Protein AF-A0ABD3N3I8-F1 (afdb_monomer)

Sequence (603 aa):
MISRSTIIDEDVGILKDGMLTIHVLIQVKDKSDEFYRPDEYISNKMLQLLESGTDFDIIFKVGKKTFRAHSLIINNNAPILGSFFGGKSSVVIKDIKQEVFKILLEYVYSGFDPTTEEVEKYGKELINAANKFELTDMKSAVEKELVRECILDKTNVSDYILFADAQSCAILKEYAISFLLLFAREILKSEHSKRLRESSELLAEIIMLTNDDDSYRFAQGIGFVTYIQGKMKIIVTALFAILVRLSTAQRALETTSHSNLFGNECCRQSDVCSNALYPYEIPSLDLTDGTTTSSIIDGKIYVLADEYTRFLELPMYSGEKGGGNDRIGTAYIAYDCSTNKVCAAAHLDASFIETNPTIQVDQVDDASWIRFGEHHGALTMIASKSDEFAYVGKSDNSSLIIGYEGCWSVHALAGIQSIVNNYVEIRFLNSNEVVSTAIPESSWQNVCLMTSCEQLTSPSNIRSIRIESTTGEFIQMFQLAVYTSSGVEVASDKVARQSSTYNNDDAKFGTSNALQNNNRFSHTHADDRRAIFEVDLKEDYEIRYVVIKNRYCGNSSDYAGCLCRLSRAVISLIDETGSVVTSIQLGDTCNQLNIENDFARAI

Nearest PDB structures (foldseek):
  3hqi-assembly1_B  TM=7.261E-01  e=5.036E-11  Homo sapiens
  3hu6-assembly1_A  TM=7.043E-01  e=3.754E-11  Homo sapiens
  3hu6-assembly1_B  TM=7.285E-01  e=2.062E-10  Homo sapiens
  6n34-assembly1_B  TM=7.841E-01  e=4.218E-06  Homo sapiens
  2nn2-assembly1_A  TM=7.589E-01  e=1.448E-05  Homo sapiens

Radius of gyration: 33.16 Å; Cα contacts (8 Å, |Δi|>4): 1081; chains: 1; bounding box: 82×59×98 Å

Structure (mmCIF, N/CA/C/O backbone):
data_AF-A0ABD3N3I8-F1
#
_entry.id   AF-A0ABD3N3I8-F1
#
loop_
_atom_site.group_PDB
_atom_site.id
_atom_site.type_symbol
_atom_site.label_atom_id
_atom_site.label_alt_id
_atom_site.label_comp_id
_atom_site.label_asym_id
_atom_site.label_entity_id
_atom_site.label_seq_id
_atom_site.pdbx_PDB_ins_code
_atom_site.Cartn_x
_atom_site.Cartn_y
_atom_site.Cartn_z
_atom_site.occupancy
_atom_site.B_iso_or_equiv
_atom_site.auth_seq_id
_atom_site.auth_comp_id
_atom_site.auth_asym_id
_atom_site.auth_atom_id
_atom_site.pdbx_PDB_model_num
ATOM 1 N N . MET A 1 1 ? 14.555 0.295 40.358 1.00 47.12 1 MET A N 1
ATOM 2 C CA . MET A 1 1 ? 15.951 0.057 39.928 1.00 47.12 1 MET A CA 1
ATOM 3 C C . MET A 1 1 ? 16.424 -1.242 40.551 1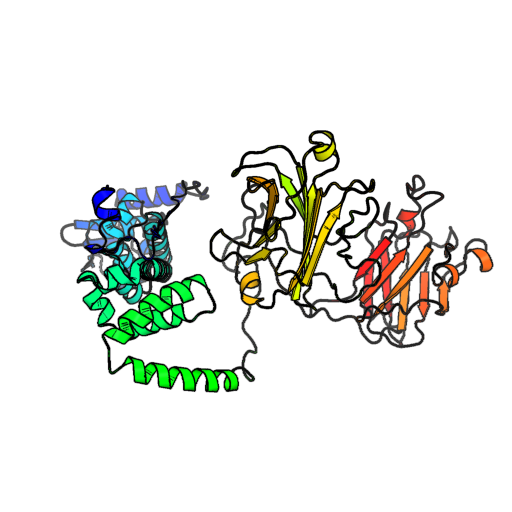.00 47.12 1 MET A C 1
ATOM 5 O O . MET A 1 1 ? 16.351 -1.361 41.766 1.00 47.12 1 MET A O 1
ATOM 9 N N . ILE A 1 2 ? 16.843 -2.211 39.739 1.00 61.97 2 ILE A N 1
ATOM 10 C CA . ILE A 1 2 ? 17.509 -3.429 40.224 1.00 61.97 2 ILE A CA 1
ATOM 11 C C . ILE A 1 2 ? 18.962 -3.053 40.540 1.00 61.97 2 ILE A C 1
ATOM 13 O O . ILE A 1 2 ? 19.598 -2.365 39.741 1.00 61.97 2 ILE A O 1
ATOM 17 N N . SER A 1 3 ? 19.483 -3.437 41.708 1.00 73.62 3 SER A N 1
ATOM 18 C CA . SER A 1 3 ? 20.866 -3.125 42.075 1.00 73.62 3 SER A CA 1
ATOM 19 C C . SER A 1 3 ? 21.842 -4.037 41.338 1.00 73.62 3 SER A C 1
ATOM 21 O O . SER A 1 3 ? 21.560 -5.203 41.071 1.00 73.62 3 SER A O 1
ATOM 23 N N . ARG A 1 4 ? 23.043 -3.522 41.057 1.00 74.69 4 ARG A N 1
ATOM 24 C CA . ARG A 1 4 ? 24.129 -4.299 40.441 1.00 74.69 4 ARG A CA 1
ATOM 25 C C . ARG A 1 4 ? 24.425 -5.597 41.202 1.00 74.69 4 ARG A C 1
ATOM 27 O O . ARG A 1 4 ? 24.700 -6.607 40.570 1.00 74.69 4 ARG A O 1
ATOM 34 N N . SER A 1 5 ? 24.328 -5.577 42.533 1.00 78.19 5 SER A N 1
ATOM 35 C CA . SER A 1 5 ? 24.486 -6.775 43.364 1.00 78.19 5 SER A CA 1
ATOM 36 C C . SER A 1 5 ? 23.480 -7.871 43.011 1.00 78.19 5 SER A C 1
ATOM 38 O O . SER A 1 5 ? 23.868 -9.023 42.932 1.00 78.19 5 SER A O 1
ATOM 40 N N . THR A 1 6 ? 22.226 -7.514 42.723 1.00 74.50 6 THR A N 1
ATOM 41 C CA . THR A 1 6 ? 21.173 -8.458 42.320 1.00 74.50 6 THR A CA 1
ATOM 42 C C . THR A 1 6 ? 21.374 -8.990 40.903 1.00 74.50 6 THR A C 1
ATOM 44 O O . THR A 1 6 ? 20.976 -10.110 40.618 1.00 74.50 6 THR A O 1
ATOM 47 N N . ILE A 1 7 ? 21.987 -8.206 40.009 1.00 71.00 7 ILE A N 1
ATOM 48 C CA . ILE A 1 7 ? 22.271 -8.630 38.626 1.00 71.00 7 ILE A CA 1
ATOM 49 C C . ILE A 1 7 ? 23.406 -9.662 38.586 1.00 71.00 7 ILE A C 1
ATOM 51 O O . ILE A 1 7 ? 23.361 -10.577 37.771 1.00 71.00 7 ILE A O 1
ATOM 55 N N . ILE A 1 8 ? 24.420 -9.495 39.441 1.00 76.94 8 ILE A N 1
ATOM 56 C CA . ILE A 1 8 ? 25.629 -10.340 39.469 1.00 76.94 8 ILE A CA 1
ATOM 57 C C . ILE A 1 8 ? 25.427 -11.609 40.309 1.00 76.94 8 ILE A C 1
ATOM 59 O O . ILE A 1 8 ? 26.192 -12.555 40.173 1.00 76.94 8 ILE A O 1
ATOM 63 N N . ASP A 1 9 ? 24.413 -11.632 41.170 1.00 76.19 9 ASP A N 1
ATOM 64 C CA . ASP A 1 9 ? 24.087 -12.790 41.993 1.00 76.19 9 ASP A CA 1
ATOM 65 C C . ASP A 1 9 ? 23.673 -13.990 41.118 1.00 76.19 9 ASP A C 1
ATOM 67 O O . ASP A 1 9 ? 22.614 -13.991 40.478 1.00 76.19 9 ASP A O 1
ATOM 71 N N . GLU A 1 10 ? 24.541 -15.006 41.075 1.00 70.00 10 GLU A N 1
ATOM 72 C CA . GLU A 1 10 ? 24.359 -16.225 40.281 1.00 70.00 10 GLU A CA 1
ATOM 73 C C . GLU A 1 10 ? 23.102 -17.001 40.699 1.00 70.00 10 GLU A C 1
ATOM 75 O O . GLU A 1 10 ? 22.456 -17.615 39.845 1.00 70.00 10 GLU A O 1
ATOM 80 N N . ASP A 1 11 ? 22.684 -16.897 41.967 1.00 67.94 11 ASP A N 1
ATOM 81 C CA . ASP A 1 11 ? 21.489 -17.574 42.480 1.00 67.94 11 ASP A CA 1
ATOM 82 C C . ASP A 1 11 ? 20.191 -16.974 41.906 1.00 67.94 11 ASP A C 1
ATOM 84 O O . ASP A 1 11 ? 19.154 -17.643 41.848 1.00 67.94 11 ASP A O 1
ATOM 88 N N . VAL A 1 12 ? 20.229 -15.719 41.439 1.00 69.94 12 VAL A N 1
ATOM 89 C CA . VAL A 1 12 ? 19.070 -15.029 40.843 1.00 69.94 12 VAL A CA 1
ATOM 90 C C . VAL A 1 12 ? 18.937 -15.351 39.347 1.00 69.94 12 VAL A C 1
ATOM 92 O O . VAL A 1 12 ? 17.844 -15.247 38.783 1.00 69.94 12 VAL A O 1
ATOM 95 N N . GLY A 1 13 ? 20.023 -15.778 38.693 1.00 63.22 13 GLY A N 1
ATOM 96 C CA . GLY A 1 13 ? 20.016 -16.232 37.297 1.00 63.22 13 GLY A CA 1
ATOM 97 C C . GLY A 1 13 ? 19.655 -15.149 36.272 1.00 63.22 13 GLY A C 1
ATOM 98 O O . GLY A 1 13 ? 19.097 -15.465 35.217 1.00 63.22 13 GLY A O 1
ATOM 99 N N . ILE A 1 14 ? 19.923 -13.875 36.594 1.00 69.62 14 ILE A N 1
ATOM 100 C CA . ILE A 1 14 ? 19.683 -12.726 35.700 1.00 69.62 14 ILE A CA 1
ATOM 101 C C . ILE A 1 14 ? 20.710 -12.698 34.562 1.00 69.62 14 ILE A C 1
ATOM 103 O O . ILE A 1 14 ? 20.346 -12.451 33.413 1.00 69.62 14 ILE A O 1
ATOM 107 N N . LEU A 1 15 ? 21.979 -12.970 34.870 1.00 71.50 15 LEU A N 1
ATOM 108 C CA . LEU A 1 15 ? 23.024 -13.188 33.874 1.00 71.50 15 LEU A CA 1
ATOM 109 C C . LEU A 1 15 ? 22.992 -14.651 33.428 1.00 71.50 15 LEU A C 1
ATOM 111 O O . LEU A 1 15 ? 23.154 -15.556 34.245 1.00 71.50 15 LEU A O 1
ATOM 115 N N . LYS A 1 16 ? 22.814 -14.888 32.128 1.00 64.19 16 LYS A N 1
ATOM 116 C CA . LYS A 1 16 ? 23.018 -16.208 31.521 1.00 64.19 16 LYS A CA 1
ATOM 117 C C . LYS A 1 16 ? 24.294 -16.169 30.701 1.00 64.19 16 LYS A C 1
ATOM 119 O O . LYS A 1 16 ? 24.396 -15.350 29.797 1.00 64.19 16 LYS A O 1
ATOM 124 N N . ASP A 1 17 ? 25.268 -17.005 31.051 1.00 71.62 17 ASP A N 1
ATOM 125 C CA . ASP A 1 17 ? 26.575 -17.073 30.377 1.00 71.62 17 ASP A CA 1
ATOM 126 C C . ASP A 1 17 ? 27.287 -15.705 30.283 1.00 71.62 17 ASP A C 1
ATOM 128 O O . ASP A 1 17 ? 27.931 -15.372 29.293 1.00 71.62 17 ASP A O 1
ATOM 132 N N . GLY A 1 18 ? 27.133 -14.869 31.317 1.00 66.12 18 GLY A N 1
ATOM 133 C CA . GLY A 1 18 ? 27.686 -13.509 31.355 1.00 66.12 18 GLY A CA 1
ATOM 134 C C . GLY A 1 18 ? 26.918 -12.470 30.525 1.00 66.12 18 GLY A C 1
ATOM 135 O O . GLY A 1 18 ? 27.296 -11.299 30.531 1.00 66.12 18 GLY A O 1
ATOM 136 N N . MET A 1 19 ? 25.827 -12.855 29.858 1.00 44.38 19 MET A N 1
ATOM 137 C CA . MET A 1 19 ? 24.968 -11.966 29.076 1.00 44.38 19 MET A CA 1
ATOM 138 C C . MET A 1 19 ? 23.738 -11.524 29.884 1.00 44.38 19 MET A C 1
ATOM 140 O O . MET A 1 19 ? 23.023 -12.338 30.471 1.00 44.38 19 MET A O 1
ATOM 144 N N . LEU A 1 20 ? 23.476 -10.213 29.879 1.00 66.25 20 LEU A N 1
ATOM 145 C CA . LEU A 1 20 ? 22.242 -9.606 30.377 1.00 66.25 20 LEU A CA 1
ATOM 146 C C . LEU A 1 20 ? 21.332 -9.292 29.186 1.00 66.25 20 LEU A C 1
ATOM 148 O O . LEU A 1 20 ? 21.635 -8.398 28.399 1.00 66.25 20 LEU A O 1
ATOM 152 N N . THR A 1 21 ? 20.206 -9.990 29.064 1.00 50.25 21 THR A N 1
ATOM 153 C CA . THR A 1 21 ? 19.207 -9.702 28.025 1.00 50.25 21 THR A CA 1
ATOM 154 C C . THR A 1 21 ? 18.144 -8.757 28.579 1.00 50.25 21 THR A C 1
ATOM 156 O O . THR A 1 21 ? 17.387 -9.122 29.479 1.00 50.25 21 THR A O 1
ATOM 159 N N . ILE A 1 22 ? 18.082 -7.535 28.047 1.00 53.66 22 ILE A N 1
ATOM 160 C CA . ILE A 1 22 ? 17.068 -6.537 28.407 1.00 53.66 22 ILE A CA 1
ATOM 161 C C . ILE A 1 22 ? 16.062 -6.446 27.261 1.00 53.66 22 ILE A C 1
ATOM 163 O O . ILE A 1 22 ? 16.394 -5.981 26.175 1.00 53.66 22 ILE A O 1
ATOM 167 N N . HIS A 1 23 ? 14.824 -6.865 27.512 1.00 45.94 23 HIS A N 1
ATOM 168 C CA . HIS A 1 23 ? 13.718 -6.656 26.581 1.00 45.94 23 HIS A CA 1
ATOM 169 C C . HIS A 1 23 ? 13.082 -5.296 26.873 1.00 45.94 23 HIS A C 1
ATOM 171 O O . HIS A 1 23 ? 12.413 -5.126 27.894 1.00 45.94 23 HIS A O 1
ATOM 177 N N . VAL A 1 24 ? 13.322 -4.320 25.997 1.00 39.53 24 VAL A N 1
ATOM 178 C CA . VAL A 1 24 ? 12.699 -2.995 26.071 1.00 39.53 24 VAL A CA 1
ATOM 179 C C . VAL A 1 24 ? 11.576 -2.939 25.044 1.00 39.53 24 VAL A C 1
ATOM 181 O O . VAL A 1 24 ? 11.820 -3.086 23.850 1.00 39.53 24 VAL A O 1
ATOM 184 N N . LEU A 1 25 ? 10.349 -2.726 25.514 1.00 40.16 25 LEU A N 1
ATOM 185 C CA . LEU A 1 25 ? 9.219 -2.395 24.656 1.00 40.16 25 LEU A CA 1
ATOM 186 C C . LEU A 1 25 ? 9.167 -0.870 24.525 1.00 40.16 25 LEU A C 1
ATOM 188 O O . LEU A 1 25 ? 8.912 -0.182 25.512 1.00 40.16 25 LEU A O 1
ATOM 192 N N . ILE A 1 26 ? 9.445 -0.347 23.333 1.00 45.91 26 ILE A N 1
ATOM 193 C CA . ILE A 1 26 ? 9.298 1.080 23.033 1.00 45.91 26 ILE A CA 1
ATOM 194 C C . ILE A 1 26 ? 8.008 1.229 22.235 1.00 45.91 26 ILE A C 1
ATOM 196 O O . ILE A 1 26 ? 7.954 0.840 21.074 1.00 45.91 26 ILE A O 1
ATOM 200 N N . GLN A 1 27 ? 6.968 1.759 22.872 1.00 44.41 27 GLN A N 1
ATOM 201 C CA . GLN A 1 27 ? 5.732 2.147 22.199 1.00 44.41 27 GLN A CA 1
ATOM 202 C C . GLN A 1 27 ? 5.775 3.648 21.945 1.00 44.41 27 GLN A C 1
ATOM 204 O O . GLN A 1 27 ? 5.904 4.445 22.876 1.00 44.41 27 GLN A O 1
ATOM 209 N N . VAL A 1 28 ? 5.737 4.024 20.670 1.00 50.03 28 VAL A N 1
ATOM 210 C CA . VAL A 1 28 ? 5.716 5.424 20.253 1.00 50.03 28 VAL A CA 1
ATOM 211 C C . VAL A 1 28 ? 4.262 5.882 20.273 1.00 50.03 28 VAL A C 1
ATOM 213 O O . VAL A 1 28 ? 3.435 5.367 19.531 1.00 50.03 28 VAL A O 1
ATOM 216 N N . LYS A 1 29 ? 3.943 6.827 21.161 1.00 45.88 29 LYS A N 1
ATOM 217 C CA . LYS A 1 29 ? 2.648 7.508 21.171 1.00 45.88 29 LYS A CA 1
ATOM 218 C C . LYS A 1 29 ? 2.727 8.671 20.188 1.00 45.88 29 LYS A C 1
ATOM 220 O O . LYS A 1 29 ? 3.257 9.728 20.538 1.00 45.88 29 LYS A O 1
ATOM 225 N N . ASP A 1 30 ? 2.244 8.473 18.968 1.00 47.81 30 ASP A N 1
ATOM 226 C CA . ASP A 1 30 ? 2.202 9.552 17.980 1.00 47.81 30 ASP A CA 1
ATOM 227 C C . ASP A 1 30 ? 1.306 10.692 18.478 1.00 47.81 30 ASP A C 1
ATOM 229 O O . ASP A 1 30 ? 0.221 10.473 19.030 1.00 47.81 30 ASP A O 1
ATOM 233 N N . LYS A 1 31 ? 1.745 11.941 18.312 1.00 40.72 31 LYS A N 1
ATOM 234 C CA . LYS A 1 31 ? 0.849 13.086 18.510 1.00 40.72 31 LYS A CA 1
ATOM 235 C C . LYS A 1 31 ? -0.155 13.080 17.362 1.00 40.72 31 LYS A C 1
ATOM 237 O O . LYS A 1 31 ? 0.241 12.894 16.222 1.00 40.72 31 LYS A O 1
ATOM 242 N N . SER A 1 32 ? -1.438 13.209 17.687 1.00 41.53 32 SER A N 1
ATOM 243 C CA . SER A 1 32 ? -2.509 13.228 16.695 1.00 41.53 32 SER A CA 1
ATOM 244 C C . SER A 1 32 ? -2.277 14.360 15.698 1.00 41.53 32 SER A C 1
ATOM 246 O O . SER A 1 32 ? -2.210 15.520 16.112 1.00 41.53 32 SER A O 1
ATOM 248 N N . ASP A 1 33 ? -2.225 14.034 14.412 1.00 40.56 33 ASP A N 1
ATOM 249 C CA . ASP A 1 33 ? -2.604 14.995 13.387 1.00 40.56 33 ASP A CA 1
ATOM 250 C C . ASP A 1 33 ? -4.122 15.174 13.498 1.00 40.56 33 ASP A C 1
ATOM 252 O O . ASP A 1 33 ? -4.891 14.214 13.396 1.00 40.56 33 ASP A O 1
ATOM 256 N N . GLU A 1 34 ? -4.564 16.395 13.801 1.00 37.59 34 GLU A N 1
ATOM 257 C CA . GLU A 1 34 ? -5.975 16.764 13.710 1.00 37.59 34 GLU A CA 1
ATOM 258 C C . GLU A 1 34 ? -6.400 16.605 12.245 1.00 37.59 34 GLU A C 1
ATOM 260 O O . GLU A 1 34 ? -6.138 17.461 11.400 1.00 37.59 34 GLU A O 1
ATOM 265 N N . PHE A 1 35 ? -7.031 15.473 11.926 1.00 41.94 35 PHE A N 1
ATOM 266 C CA . PHE A 1 35 ? -7.686 15.278 10.641 1.00 41.94 35 PHE A CA 1
ATOM 267 C C . PHE A 1 35 ? -8.715 16.392 10.450 1.00 41.94 35 PHE A C 1
ATOM 269 O O . PHE A 1 35 ? -9.676 16.501 11.214 1.00 41.94 35 PHE A O 1
ATOM 276 N N . TYR A 1 36 ? -8.544 17.199 9.404 1.00 40.94 36 TYR A N 1
ATOM 277 C CA . TYR A 1 36 ? -9.575 18.130 8.968 1.00 40.94 36 TYR A CA 1
ATOM 278 C C . TYR A 1 36 ? -10.801 17.323 8.520 1.00 40.94 36 TYR A C 1
ATOM 280 O O . TYR A 1 36 ? -10.824 16.780 7.416 1.00 40.94 36 TYR A O 1
ATOM 288 N N . ARG A 1 37 ? -11.812 17.213 9.390 1.00 50.53 37 ARG A N 1
ATOM 289 C CA . ARG A 1 37 ? -13.140 16.689 9.046 1.00 50.53 37 ARG A CA 1
ATOM 290 C C . ARG A 1 37 ? -13.951 17.831 8.427 1.00 50.53 37 ARG A C 1
ATOM 292 O O . ARG A 1 37 ? -14.305 18.769 9.147 1.00 50.53 37 ARG A O 1
ATOM 299 N N . PRO A 1 38 ? -14.276 17.797 7.124 1.00 47.28 38 PRO A N 1
ATOM 300 C CA . PRO A 1 38 ? -15.220 18.753 6.571 1.00 47.28 38 PRO A CA 1
ATOM 301 C C . PRO A 1 38 ? -16.596 18.470 7.204 1.00 47.28 38 PRO A C 1
ATOM 303 O O . PRO A 1 38 ? -17.080 17.345 7.132 1.00 47.28 38 PRO A O 1
ATOM 306 N N . ASP A 1 39 ? -17.183 19.497 7.831 1.00 59.69 39 ASP A N 1
ATOM 307 C CA . ASP A 1 39 ? -18.507 19.570 8.488 1.00 59.69 39 ASP A CA 1
ATOM 308 C C . ASP A 1 39 ? -18.654 19.220 9.987 1.00 59.69 39 ASP A C 1
ATOM 310 O O . ASP A 1 39 ? -19.713 18.769 10.433 1.00 59.69 39 ASP A O 1
ATOM 314 N N . GLU A 1 40 ? -17.701 19.629 10.839 1.00 75.56 40 GLU A N 1
ATOM 315 C CA . GLU A 1 40 ? -17.951 19.755 12.295 1.00 75.56 40 GLU A CA 1
ATOM 316 C C . GLU A 1 40 ? -19.219 20.569 12.631 1.00 75.56 40 GLU A C 1
ATOM 318 O O . GLU A 1 40 ? -19.838 20.377 13.680 1.00 75.56 40 GLU A O 1
ATOM 323 N N . TYR A 1 41 ? -19.633 21.492 11.756 1.00 82.94 41 TYR A N 1
ATOM 324 C CA . TYR A 1 41 ? -20.803 22.339 11.9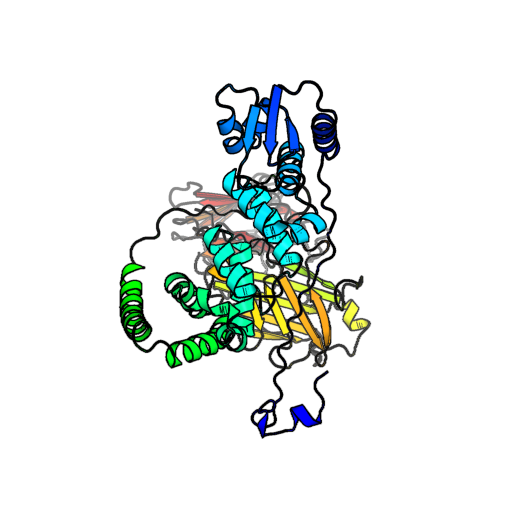76 1.00 82.94 41 TYR A CA 1
ATOM 325 C C . TYR A 1 41 ? -22.100 21.533 12.140 1.00 82.94 41 TYR A C 1
ATOM 327 O O . TYR A 1 41 ? -22.858 21.791 13.079 1.00 82.94 41 TYR A O 1
ATOM 335 N N . ILE A 1 42 ? -22.366 20.558 11.260 1.00 86.88 42 ILE A N 1
ATOM 336 C CA . ILE A 1 42 ? -23.611 19.773 11.300 1.00 86.88 42 ILE A CA 1
ATOM 337 C C . ILE A 1 42 ? -23.605 18.848 12.517 1.00 86.88 42 ILE A C 1
ATOM 339 O O . ILE A 1 42 ? -24.576 18.838 13.275 1.00 86.88 42 ILE A O 1
ATOM 343 N N . SER A 1 43 ? -22.501 18.141 12.760 1.00 90.19 43 SER A N 1
ATOM 344 C CA . SER A 1 43 ? -22.343 17.255 13.920 1.00 90.19 43 SER A CA 1
ATOM 345 C C . SER A 1 43 ? -22.536 17.999 15.243 1.00 90.19 43 SER A C 1
ATOM 347 O O . SER A 1 43 ? -23.309 17.561 16.098 1.00 90.19 43 SER A O 1
ATOM 349 N N . ASN A 1 44 ? -21.938 19.186 15.387 1.00 89.88 44 ASN A N 1
ATOM 350 C CA . ASN A 1 44 ? -22.133 20.032 16.565 1.00 89.88 44 ASN A CA 1
ATOM 351 C C . ASN A 1 44 ? -23.586 20.517 16.705 1.00 89.88 44 ASN A C 1
ATOM 353 O O . ASN A 1 44 ? -24.111 20.589 17.818 1.00 89.88 44 ASN A O 1
ATOM 357 N N . LYS A 1 45 ? -24.274 20.825 15.597 1.00 91.38 45 LYS A N 1
ATOM 358 C CA . LYS A 1 45 ? -25.706 21.171 15.623 1.00 91.38 45 LYS A CA 1
ATOM 359 C C . LYS A 1 45 ? -26.582 19.991 16.046 1.00 91.38 45 LYS A C 1
ATOM 361 O O . LYS A 1 45 ? -27.545 20.203 16.783 1.00 91.38 45 LYS A O 1
ATOM 366 N N . MET A 1 46 ? -26.237 18.769 15.647 1.00 93.56 46 MET A N 1
ATOM 367 C CA . MET A 1 46 ? -26.937 17.559 16.086 1.00 93.56 46 MET A CA 1
ATOM 368 C C . MET A 1 46 ? -26.727 17.285 17.579 1.00 93.56 46 MET A C 1
ATOM 370 O O . MET A 1 46 ? -27.691 16.957 18.271 1.00 93.56 46 MET A O 1
ATOM 374 N N . LEU A 1 47 ? -25.522 17.501 18.115 1.00 94.50 47 LEU A N 1
ATOM 375 C CA . LEU A 1 47 ? -25.291 17.426 19.565 1.00 94.50 47 LEU A CA 1
ATOM 376 C C . LEU A 1 47 ? -26.098 18.478 20.327 1.00 94.50 47 LEU A C 1
ATOM 378 O O . LEU A 1 47 ? -26.765 18.141 21.300 1.00 94.50 47 LEU A O 1
ATOM 382 N N . GLN A 1 48 ? -26.130 19.724 19.843 1.00 94.19 48 GLN A N 1
ATOM 383 C CA . GLN A 1 48 ? -26.965 20.778 20.437 1.00 94.19 48 GLN A CA 1
ATOM 384 C C . GLN A 1 48 ? -28.453 20.392 20.457 1.00 94.19 48 GLN A C 1
ATOM 386 O O . GLN A 1 48 ? -29.149 20.689 21.428 1.00 94.19 48 GLN A O 1
ATOM 391 N N . LEU A 1 49 ? -28.939 19.711 19.413 1.00 95.19 49 LEU A N 1
ATOM 392 C CA . LEU A 1 49 ? -30.304 19.184 19.350 1.00 95.19 49 LEU A CA 1
ATOM 393 C C . LEU A 1 49 ? -30.541 18.050 20.368 1.00 95.19 49 LEU A C 1
ATOM 395 O O . LEU A 1 49 ? -31.610 17.979 20.974 1.00 95.19 49 LEU A O 1
ATOM 399 N N . LEU A 1 50 ? -29.565 17.162 20.580 1.00 96.25 50 LEU A N 1
ATOM 400 C CA . LEU A 1 50 ? -29.637 16.139 21.629 1.00 96.25 50 LEU A CA 1
ATOM 401 C C . LEU A 1 50 ? -29.682 16.774 23.029 1.00 96.25 50 LEU A C 1
ATOM 403 O O . LEU A 1 50 ? -30.507 16.393 23.861 1.00 96.25 50 LEU A O 1
ATOM 407 N N . GLU A 1 51 ? -28.812 17.751 23.283 1.00 94.44 51 GLU A N 1
ATOM 408 C CA . GLU A 1 51 ? -28.683 18.429 24.575 1.00 94.44 51 GLU A CA 1
ATOM 409 C C . GLU A 1 51 ? -29.899 19.288 24.926 1.00 94.44 51 GLU A C 1
ATOM 411 O O . GLU A 1 51 ? -30.335 19.292 26.082 1.00 94.44 51 GLU A O 1
ATOM 416 N N . SER A 1 52 ? -30.475 19.996 23.947 1.00 93.75 52 SER A N 1
ATOM 417 C CA . SER A 1 52 ? -31.677 20.809 24.164 1.00 93.75 52 SER A CA 1
ATOM 418 C C . SER A 1 52 ? -32.868 19.950 24.594 1.00 93.75 52 SER A C 1
ATOM 420 O O . SER A 1 52 ? -33.732 20.411 25.347 1.00 93.75 52 SER A O 1
ATOM 422 N N . GLY A 1 53 ? -32.927 18.703 24.110 1.00 89.06 53 GLY A N 1
ATOM 423 C CA . GLY A 1 53 ? -34.038 17.785 24.335 1.00 89.06 53 GLY A CA 1
ATOM 424 C C . GLY A 1 53 ? -35.379 18.344 23.852 1.00 89.06 53 GLY A C 1
ATOM 425 O O . GLY A 1 53 ? -36.413 18.007 24.435 1.00 89.06 53 GLY A O 1
ATOM 426 N N . THR A 1 54 ? -35.363 19.238 22.861 1.00 91.38 54 THR A N 1
ATOM 427 C CA . THR A 1 54 ? -36.550 19.783 22.183 1.00 91.38 54 THR A CA 1
ATOM 428 C C . THR A 1 54 ? -37.050 18.797 21.137 1.00 91.38 54 THR A C 1
ATOM 430 O O . THR A 1 54 ? -36.233 18.152 20.504 1.00 91.38 54 THR A O 1
ATOM 433 N N . ASP A 1 55 ? -38.367 18.687 20.946 1.00 91.94 55 ASP A N 1
ATOM 434 C CA . ASP A 1 55 ? -38.992 17.811 19.934 1.00 91.94 55 ASP A CA 1
ATOM 435 C C . ASP A 1 55 ? -38.649 16.311 20.040 1.00 91.94 55 ASP A C 1
ATOM 437 O O . ASP A 1 55 ? -38.850 15.543 19.099 1.00 91.94 55 ASP A O 1
ATOM 441 N N . PHE A 1 56 ? -38.195 15.865 21.216 1.00 94.69 56 PHE A N 1
ATOM 442 C CA . PHE A 1 56 ? -37.964 14.450 21.492 1.00 94.69 56 PHE A CA 1
ATOM 443 C C . PHE A 1 56 ? -39.271 13.644 21.418 1.00 94.69 56 PHE A C 1
ATOM 445 O O . PHE A 1 56 ? -40.315 14.052 21.932 1.00 94.69 56 PHE A O 1
ATOM 452 N N . ASP A 1 57 ? -39.194 12.449 20.850 1.00 94.50 57 ASP A N 1
ATOM 453 C CA . ASP A 1 57 ? -40.313 11.512 20.690 1.00 94.50 57 ASP A CA 1
ATOM 454 C C . ASP A 1 57 ? -40.033 10.148 21.351 1.00 94.50 57 ASP A C 1
ATOM 456 O O . ASP A 1 57 ? -40.933 9.310 21.468 1.00 94.50 57 ASP A O 1
ATOM 460 N N . ILE A 1 58 ? -38.812 9.943 21.864 1.00 95.81 58 ILE A N 1
ATOM 461 C CA . ILE A 1 58 ? -38.415 8.744 22.601 1.00 95.81 58 ILE A CA 1
ATOM 462 C C . ILE A 1 58 ? -37.621 9.072 23.876 1.00 95.81 58 ILE A C 1
ATOM 464 O O . ILE A 1 58 ? -36.823 10.009 23.936 1.00 95.81 58 ILE A O 1
ATOM 468 N N . ILE A 1 59 ? -37.839 8.271 24.926 1.00 96.75 59 ILE A N 1
ATOM 469 C CA . ILE A 1 59 ? -37.093 8.333 26.191 1.00 96.75 59 ILE A CA 1
ATOM 470 C C . ILE A 1 59 ? -36.406 6.997 26.490 1.00 96.75 59 ILE A C 1
ATOM 472 O O . ILE A 1 59 ? -37.077 5.994 26.754 1.00 96.75 59 ILE A O 1
ATOM 476 N N . PHE A 1 60 ? -35.082 7.003 26.606 1.00 97.06 60 PHE A N 1
ATOM 477 C CA . PHE A 1 60 ? -34.321 5.878 27.148 1.00 97.06 60 PHE A CA 1
ATOM 478 C C . PHE A 1 60 ? -34.172 5.990 28.666 1.00 97.06 60 PHE A C 1
ATOM 480 O O . PHE A 1 60 ? -33.770 7.024 29.196 1.00 97.06 60 PHE A O 1
ATOM 487 N N . LYS A 1 61 ? -34.468 4.909 29.384 1.00 96.56 61 LYS A N 1
ATOM 488 C CA . LYS A 1 61 ? -34.246 4.764 30.826 1.00 96.56 61 LYS A CA 1
ATOM 489 C C . LYS A 1 61 ? -33.056 3.837 31.036 1.00 96.56 61 LYS A C 1
ATOM 491 O O . LYS A 1 61 ? -33.164 2.645 30.747 1.00 96.56 61 LYS A O 1
ATOM 496 N N . VAL A 1 62 ? -31.945 4.376 31.530 1.00 96.44 62 VAL A N 1
ATOM 497 C CA . VAL A 1 62 ? -30.693 3.634 31.738 1.00 96.44 62 VAL A CA 1
ATOM 498 C C . VAL A 1 62 ? -30.281 3.783 33.195 1.00 96.44 62 VAL A C 1
ATOM 500 O O . VAL A 1 62 ? -29.903 4.864 33.653 1.00 96.44 62 VAL A O 1
ATOM 503 N N . GLY A 1 63 ? -30.430 2.704 33.961 1.00 91.94 63 GLY A N 1
ATOM 504 C CA . GLY A 1 63 ? -30.272 2.746 35.413 1.00 91.94 63 GLY A CA 1
ATOM 505 C C . GLY A 1 63 ? -31.226 3.759 36.057 1.00 91.94 63 GLY A C 1
ATOM 506 O O . GLY A 1 63 ? -32.444 3.589 36.015 1.00 91.94 63 GLY A O 1
ATOM 507 N N . LYS A 1 64 ? -30.667 4.811 36.667 1.00 91.19 64 LYS A N 1
ATOM 508 C CA . LYS A 1 64 ? -31.428 5.884 37.334 1.00 91.19 64 LYS A CA 1
ATOM 509 C C . LYS A 1 64 ? -31.604 7.135 36.467 1.00 91.19 64 LYS A C 1
ATOM 511 O O . LYS A 1 64 ? -32.297 8.058 36.889 1.00 91.19 64 LYS A O 1
ATOM 516 N N . LYS A 1 65 ? -30.979 7.183 35.287 1.00 95.25 65 LYS A N 1
ATOM 517 C CA . LYS A 1 65 ? -30.978 8.351 34.405 1.00 95.25 65 LYS A CA 1
ATOM 518 C C . LYS A 1 65 ? -31.915 8.139 33.218 1.00 95.25 65 LYS A C 1
ATOM 520 O O . LYS A 1 65 ? -32.117 7.020 32.744 1.00 95.25 65 LYS A O 1
ATOM 525 N N . THR A 1 66 ? -32.498 9.234 32.749 1.00 96.12 66 THR A N 1
ATOM 526 C CA . THR A 1 66 ? -33.359 9.265 31.567 1.00 96.12 66 THR A CA 1
ATOM 527 C C . THR A 1 66 ? -32.729 10.133 30.492 1.00 96.12 66 THR A C 1
ATOM 529 O O . THR A 1 66 ? -32.307 11.249 30.794 1.00 96.12 66 THR A O 1
ATOM 532 N N . PHE A 1 67 ? -32.712 9.642 29.259 1.00 96.88 67 PHE A N 1
ATOM 533 C CA . PHE A 1 67 ? -32.189 10.335 28.086 1.00 96.88 67 PHE A CA 1
ATOM 534 C C . PHE A 1 67 ? -33.329 10.565 27.100 1.00 96.88 67 PHE A C 1
ATOM 536 O O . PHE A 1 67 ? -34.046 9.626 26.756 1.00 96.88 67 PHE A O 1
ATOM 543 N N . ARG A 1 68 ? -33.518 11.817 26.691 1.00 97.00 68 ARG A N 1
ATOM 544 C CA . ARG A 1 68 ? -34.460 12.202 25.635 1.00 97.00 68 ARG A CA 1
ATOM 545 C C . ARG A 1 68 ? -33.730 12.126 24.300 1.00 97.00 68 ARG A C 1
ATOM 547 O O . ARG A 1 68 ? -32.577 12.537 24.240 1.00 97.00 68 ARG A O 1
ATOM 554 N N . ALA A 1 69 ? -34.375 11.580 23.277 1.00 96.62 69 ALA A N 1
ATOM 555 C CA . ALA A 1 69 ? -33.787 11.429 21.951 1.00 96.62 69 ALA A CA 1
ATOM 556 C C . ALA A 1 69 ? -34.860 11.490 20.848 1.00 96.62 69 ALA A C 1
ATOM 558 O O . ALA A 1 69 ? -36.055 11.597 21.134 1.00 96.62 69 ALA A O 1
ATOM 559 N N . HIS A 1 70 ? -34.410 11.409 19.596 1.00 95.81 70 HIS A N 1
ATOM 560 C CA . HIS A 1 70 ? -35.218 11.490 18.382 1.00 95.81 70 HIS A CA 1
ATOM 561 C C . HIS A 1 70 ? -35.188 10.142 17.666 1.00 95.81 70 HIS A C 1
ATOM 563 O O . HIS A 1 70 ? -34.142 9.715 17.173 1.00 95.81 70 HIS A O 1
ATOM 569 N N . SER A 1 71 ? -36.331 9.471 17.595 1.00 94.12 71 SER A N 1
ATOM 570 C CA . SER A 1 71 ? -36.469 8.121 17.055 1.00 94.12 71 SER A CA 1
ATOM 571 C C . SER A 1 71 ? -35.958 8.025 15.619 1.00 94.12 71 SER A C 1
ATOM 573 O O . SER A 1 71 ? -35.324 7.036 15.264 1.00 94.12 71 SER A O 1
ATOM 575 N N . LEU A 1 72 ? -36.159 9.074 14.816 1.00 94.44 72 LEU A N 1
ATOM 576 C CA . LEU A 1 72 ? -35.722 9.138 13.423 1.00 94.44 72 LEU A CA 1
ATOM 577 C C . LEU A 1 72 ? -34.192 9.095 13.290 1.00 94.44 72 LEU A C 1
ATOM 579 O O . LEU A 1 72 ? -33.685 8.358 12.450 1.00 94.44 72 LEU A O 1
ATOM 583 N N . ILE A 1 73 ? -33.468 9.810 14.158 1.00 95.44 73 ILE A N 1
ATOM 584 C CA . ILE A 1 73 ? -31.995 9.806 14.187 1.00 95.44 73 ILE A CA 1
ATOM 585 C C . ILE A 1 73 ? -31.491 8.433 14.635 1.00 95.44 73 ILE A C 1
ATOM 587 O O . ILE A 1 73 ? -30.648 7.837 13.973 1.00 95.44 73 ILE A O 1
ATOM 591 N N . ILE A 1 74 ? -32.057 7.884 15.715 1.00 96.12 74 ILE A N 1
ATOM 592 C CA . ILE A 1 74 ? -31.651 6.567 16.222 1.00 96.12 74 ILE A CA 1
ATOM 593 C C . ILE A 1 74 ? -31.919 5.460 15.198 1.00 96.12 74 ILE A C 1
ATOM 595 O O . ILE A 1 74 ? -31.063 4.613 14.988 1.00 96.12 74 ILE A O 1
ATOM 599 N N . ASN A 1 75 ? -33.084 5.448 14.548 1.00 94.06 75 ASN A N 1
ATOM 600 C CA . ASN A 1 75 ? -33.425 4.415 13.567 1.00 94.06 75 ASN A CA 1
ATOM 601 C C . ASN A 1 75 ? -32.514 4.448 12.335 1.00 94.06 75 ASN A C 1
ATOM 603 O O . ASN A 1 75 ? -32.322 3.407 11.714 1.00 94.06 75 ASN A O 1
ATOM 607 N N . ASN A 1 76 ? -31.993 5.623 11.969 1.00 94.50 76 ASN A N 1
ATOM 608 C CA . ASN A 1 76 ? -31.081 5.768 10.839 1.00 94.50 76 ASN A CA 1
ATOM 609 C C . ASN A 1 76 ? -29.646 5.377 11.223 1.00 94.50 76 ASN A C 1
ATOM 611 O O . ASN A 1 76 ? -29.043 4.544 10.556 1.00 94.50 76 ASN A O 1
ATOM 615 N N . ASN A 1 77 ? -29.148 5.917 12.338 1.00 93.31 77 ASN A N 1
ATOM 616 C CA . ASN A 1 77 ? -27.732 5.837 12.707 1.00 93.31 77 ASN A CA 1
ATOM 617 C C . ASN A 1 77 ? -27.405 4.655 13.640 1.00 93.31 77 ASN A C 1
ATOM 619 O O . ASN A 1 77 ? -26.250 4.267 13.765 1.00 93.31 77 ASN A O 1
ATOM 623 N N . ALA A 1 78 ? -28.405 4.082 14.315 1.00 96.00 78 ALA A N 1
ATOM 624 C CA . ALA A 1 78 ? -28.268 2.917 15.192 1.00 96.00 78 ALA A CA 1
ATOM 625 C C . ALA A 1 78 ? -29.508 2.000 15.102 1.00 96.00 78 ALA A C 1
ATOM 627 O O . ALA A 1 78 ? -30.261 1.869 16.079 1.00 96.00 78 ALA A O 1
ATOM 628 N N . PRO A 1 79 ? -29.753 1.340 13.952 1.00 94.75 79 PRO A N 1
ATOM 629 C CA . PRO A 1 79 ? -30.990 0.594 13.704 1.00 94.75 79 PRO A CA 1
ATOM 630 C C . PRO A 1 79 ? -31.297 -0.476 14.759 1.00 94.75 79 PRO A C 1
ATOM 632 O O . PRO A 1 79 ? -32.454 -0.653 15.150 1.00 94.75 79 PRO A O 1
ATOM 635 N N . ILE A 1 80 ? -30.269 -1.152 15.287 1.00 94.88 80 ILE A N 1
ATOM 636 C CA . ILE A 1 80 ? -30.446 -2.155 16.343 1.00 94.88 80 ILE A CA 1
ATOM 637 C C . ILE A 1 80 ? -30.942 -1.516 17.634 1.00 94.88 80 ILE A C 1
ATOM 639 O O . ILE A 1 80 ? -31.867 -2.051 18.238 1.00 94.88 80 ILE A O 1
ATOM 643 N N . LEU A 1 81 ? -30.420 -0.353 18.035 1.00 94.00 81 LEU A N 1
ATOM 644 C CA . LEU A 1 81 ? -30.957 0.404 19.170 1.00 94.00 81 LEU A CA 1
ATOM 645 C C . LEU A 1 81 ? -32.396 0.876 18.891 1.00 94.00 81 LEU A C 1
ATOM 647 O O . LEU A 1 81 ? -33.253 0.789 19.774 1.00 94.00 81 LEU A O 1
ATOM 651 N N . GLY A 1 82 ? -32.678 1.308 17.659 1.00 92.50 82 GLY A N 1
ATOM 652 C CA . GLY A 1 82 ? -34.012 1.710 17.203 1.00 92.50 82 GLY A CA 1
ATOM 653 C C . GLY A 1 82 ? -35.053 0.588 17.267 1.00 92.50 82 GLY A C 1
ATOM 654 O O . GLY A 1 82 ? -36.208 0.810 17.640 1.00 92.50 82 GLY A O 1
ATOM 655 N N . SER A 1 83 ? -34.641 -0.661 17.031 1.00 92.19 83 SER A N 1
ATOM 656 C CA . SER A 1 83 ? -35.527 -1.833 17.110 1.00 92.19 83 SER A CA 1
ATOM 657 C C . SER A 1 83 ? -36.183 -2.017 18.489 1.00 92.19 83 SER A C 1
ATOM 659 O O . SER A 1 83 ? -37.275 -2.582 18.596 1.00 92.19 83 SER A O 1
ATOM 661 N N . PHE A 1 84 ? -35.582 -1.469 19.554 1.00 89.75 84 PHE A N 1
ATOM 662 C CA . PHE A 1 84 ? -36.120 -1.548 20.914 1.00 89.75 84 PHE A CA 1
ATOM 663 C C . PHE A 1 84 ? -37.364 -0.674 21.118 1.00 89.75 84 PHE A C 1
ATOM 665 O O . PHE A 1 84 ? -38.069 -0.855 22.119 1.00 89.75 84 PHE A O 1
ATOM 672 N N . PHE A 1 85 ? -37.655 0.258 20.202 1.00 88.56 85 PHE A N 1
ATOM 673 C CA . PHE A 1 85 ? -38.819 1.136 20.296 1.00 88.56 85 PHE A CA 1
ATOM 674 C C . PHE A 1 85 ? -40.111 0.329 20.268 1.00 88.56 85 PHE A C 1
ATOM 676 O O . PHE A 1 85 ? -40.922 0.445 21.185 1.00 88.56 85 PHE A O 1
ATOM 683 N N . GLY A 1 86 ? -40.317 -0.497 19.235 1.00 75.50 86 GLY A N 1
ATOM 684 C CA . GLY A 1 86 ? -41.543 -1.289 19.070 1.00 75.50 86 GLY A CA 1
ATOM 685 C C . GLY A 1 86 ? -42.832 -0.464 19.217 1.00 75.50 86 GLY A C 1
ATOM 686 O O . GLY A 1 86 ? -43.790 -0.937 19.826 1.00 75.50 86 GLY A O 1
ATOM 687 N N . GLY A 1 87 ? -42.825 0.797 18.761 1.00 76.12 87 GLY A N 1
ATOM 688 C CA . GLY A 1 87 ? -43.940 1.747 18.901 1.00 76.12 87 GLY A CA 1
ATOM 689 C C . GLY A 1 87 ? -44.113 2.374 20.294 1.00 76.12 87 GLY A C 1
ATOM 690 O O . GLY A 1 87 ? -45.111 3.048 20.543 1.00 76.12 87 GLY A O 1
ATOM 691 N N . LYS A 1 88 ? -43.178 2.158 21.225 1.00 83.94 88 LYS A N 1
ATOM 692 C CA . LYS A 1 88 ? -43.188 2.757 22.567 1.00 83.94 88 LYS A CA 1
ATOM 693 C C . LYS A 1 88 ? -42.508 4.121 22.543 1.00 83.94 88 LYS A C 1
ATOM 695 O O . LYS A 1 88 ? -41.481 4.285 21.903 1.00 83.94 88 LYS A O 1
ATOM 700 N N . SER A 1 89 ? -43.008 5.048 23.356 1.00 86.38 89 SER A N 1
ATOM 701 C CA . SER A 1 89 ? -42.364 6.343 23.629 1.00 86.38 89 SER A CA 1
ATOM 702 C C . SER A 1 89 ? -41.285 6.270 24.720 1.00 86.38 89 SER A C 1
ATOM 704 O O . SER A 1 89 ? -40.622 7.261 25.024 1.00 86.38 89 SER A O 1
ATOM 706 N N . SER A 1 90 ? -41.088 5.099 25.343 1.00 93.12 90 SER A N 1
ATOM 707 C CA . SER A 1 90 ? -40.029 4.890 26.329 1.00 93.12 90 SER A CA 1
ATOM 708 C C . SER A 1 90 ? -39.479 3.465 26.318 1.00 93.12 90 SER A C 1
ATOM 710 O O . SER A 1 90 ? -40.235 2.492 26.326 1.00 93.12 90 SER A O 1
ATOM 712 N N . VAL A 1 91 ? -38.151 3.359 26.366 1.00 94.50 91 VAL A N 1
ATOM 713 C CA . VAL A 1 91 ? -37.388 2.107 26.333 1.00 94.50 91 VAL A CA 1
ATOM 714 C C . VAL A 1 91 ? -36.480 2.015 27.553 1.00 94.50 91 VAL A C 1
ATOM 716 O O . VAL A 1 91 ? -35.863 2.997 27.952 1.00 94.50 91 VAL A O 1
ATOM 719 N N . VAL A 1 92 ? -36.382 0.830 28.156 1.00 95.00 92 VAL A N 1
ATOM 720 C CA . VAL A 1 92 ? -35.434 0.558 29.247 1.00 95.00 92 VAL A CA 1
ATOM 721 C C . VAL A 1 92 ? -34.209 -0.140 28.670 1.00 95.00 92 VAL A C 1
ATOM 723 O O . VAL A 1 92 ? -34.336 -1.241 28.138 1.00 95.00 92 VAL A O 1
ATOM 726 N N . ILE A 1 93 ? -33.035 0.471 28.815 1.00 95.00 93 ILE A N 1
ATOM 727 C CA . ILE A 1 93 ? -31.759 -0.133 28.425 1.00 95.00 93 ILE A CA 1
ATOM 728 C C . ILE A 1 93 ? -31.121 -0.752 29.666 1.00 95.00 93 ILE A C 1
ATOM 730 O O . ILE A 1 93 ? -30.923 -0.088 30.686 1.00 95.00 93 ILE A O 1
ATOM 734 N N . LYS A 1 94 ? -30.832 -2.050 29.577 1.00 92.69 94 LYS A N 1
ATOM 735 C CA . LYS A 1 94 ? -30.187 -2.840 30.632 1.00 92.69 94 LYS A CA 1
ATOM 736 C C . LYS A 1 94 ? -28.730 -3.121 30.279 1.00 92.69 94 LYS A C 1
ATOM 738 O O . LYS A 1 94 ? -28.363 -3.106 29.102 1.00 92.69 94 LYS A O 1
ATOM 743 N N . ASP A 1 95 ? -27.944 -3.410 31.312 1.00 91.00 95 ASP A N 1
ATOM 744 C CA . ASP A 1 95 ? -26.558 -3.888 31.215 1.00 91.00 95 ASP A CA 1
ATOM 745 C C . ASP A 1 95 ? -25.597 -2.909 30.521 1.00 91.00 95 ASP A C 1
ATOM 747 O O . ASP A 1 95 ? -24.574 -3.307 29.978 1.00 91.00 95 ASP A O 1
ATOM 751 N N . ILE A 1 96 ? -25.927 -1.613 30.548 1.00 95.56 96 ILE A N 1
ATOM 752 C CA . ILE A 1 96 ? -25.068 -0.518 30.086 1.00 95.56 96 ILE A CA 1
ATOM 753 C C . ILE A 1 96 ? -25.061 0.568 31.164 1.00 95.56 96 ILE A C 1
ATOM 755 O O . ILE A 1 96 ? -26.112 0.933 31.701 1.00 95.56 96 ILE A O 1
ATOM 759 N N . LYS A 1 97 ? -23.870 1.076 31.501 1.00 96.06 97 LYS A N 1
ATOM 760 C CA . LYS A 1 97 ? -23.708 2.204 32.429 1.00 96.06 97 LYS A CA 1
ATOM 761 C C . LYS A 1 97 ? -24.286 3.476 31.805 1.00 96.06 97 LYS A C 1
ATOM 763 O O . LYS A 1 97 ? -24.165 3.696 30.605 1.00 96.06 97 LYS A O 1
ATOM 768 N N . GLN A 1 98 ? -24.889 4.338 32.616 1.00 97.06 98 GLN A N 1
ATOM 769 C CA . GLN A 1 98 ? -25.510 5.573 32.123 1.00 97.06 98 GLN A CA 1
ATOM 770 C C . GLN A 1 98 ? -24.492 6.515 31.446 1.00 97.06 98 GLN A C 1
ATOM 772 O O . GLN A 1 98 ? -24.857 7.233 30.523 1.00 97.06 98 GLN A O 1
ATOM 777 N N . GLU A 1 99 ? -23.227 6.504 31.872 1.00 97.69 99 GLU A N 1
ATOM 778 C CA . GLU A 1 99 ? -22.140 7.285 31.272 1.00 97.69 99 GLU A CA 1
ATOM 779 C C . GLU A 1 99 ? -21.773 6.740 29.886 1.00 97.69 99 GLU A C 1
ATOM 781 O O . GLU A 1 99 ? -21.713 7.497 28.928 1.00 97.69 99 GLU A O 1
ATOM 786 N N . VAL A 1 100 ? -21.653 5.417 29.760 1.00 98.06 100 VAL A N 1
ATOM 787 C CA . VAL A 1 100 ? -21.363 4.725 28.491 1.00 98.06 100 VAL A CA 1
ATOM 788 C C . VAL A 1 100 ? -22.495 4.925 27.487 1.00 98.06 100 VAL A C 1
ATOM 790 O O . VAL A 1 100 ? -22.250 5.206 26.320 1.00 98.06 100 VAL A O 1
ATOM 793 N N . PHE A 1 101 ? -23.749 4.836 27.942 1.00 98.00 101 PHE A N 1
ATOM 794 C CA . PHE A 1 101 ? -24.899 5.091 27.075 1.00 98.00 101 PHE A CA 1
ATOM 795 C C . PHE A 1 101 ? -24.964 6.549 26.608 1.00 98.00 101 PHE A C 1
ATOM 797 O O . PHE A 1 101 ? -25.407 6.801 25.494 1.00 98.00 101 PHE A O 1
ATOM 804 N N . LYS A 1 102 ? -24.522 7.505 27.439 1.00 97.69 102 LYS A N 1
ATOM 805 C CA . LYS A 1 102 ? -24.438 8.915 27.038 1.00 97.69 102 LYS A CA 1
ATOM 806 C C . LYS A 1 102 ? -23.459 9.087 25.873 1.00 97.69 102 LYS A C 1
ATOM 808 O O . LYS A 1 102 ? -23.866 9.631 24.857 1.00 97.69 102 LYS A O 1
ATOM 813 N N . ILE A 1 103 ? -22.242 8.559 26.013 1.00 98.19 103 ILE A N 1
ATOM 814 C CA . ILE A 1 103 ? -21.187 8.629 24.988 1.00 98.19 103 ILE A CA 1
ATOM 815 C C . ILE A 1 103 ? -21.668 7.988 23.684 1.00 98.19 103 ILE A C 1
ATOM 817 O O . ILE A 1 103 ? -21.544 8.562 22.609 1.00 98.19 103 ILE A O 1
ATOM 821 N N . LEU A 1 104 ? -22.299 6.814 23.784 1.00 97.81 104 LEU A N 1
ATOM 822 C CA . LEU A 1 104 ? -22.880 6.132 22.632 1.00 97.81 104 LEU A CA 1
ATOM 823 C C . LEU A 1 104 ? -23.960 6.977 21.946 1.00 97.81 104 LEU A C 1
ATOM 825 O O . LEU A 1 104 ? -24.013 7.037 20.723 1.00 97.81 104 LEU A O 1
ATOM 829 N N . LEU A 1 105 ? -24.820 7.642 22.717 1.00 97.44 105 LEU A N 1
ATOM 830 C CA . LEU A 1 105 ? -25.865 8.499 22.166 1.00 97.44 105 LEU A CA 1
ATOM 831 C C . LEU A 1 105 ? -25.281 9.752 21.494 1.00 97.44 105 LEU A C 1
ATOM 833 O O . LEU A 1 105 ? -25.767 10.150 20.441 1.00 97.44 105 LEU A O 1
ATOM 837 N N . GLU A 1 106 ? -24.229 10.341 22.063 1.00 97.25 106 GLU A N 1
ATOM 838 C CA . GLU A 1 106 ? -23.489 11.459 21.463 1.00 97.25 106 GLU A CA 1
ATOM 839 C C . GLU A 1 106 ? -22.828 11.042 20.140 1.00 97.25 106 GLU A C 1
ATOM 841 O O . GLU A 1 106 ? -22.979 11.748 19.138 1.00 97.25 106 GLU A O 1
ATOM 846 N N . TYR A 1 107 ? -22.209 9.858 20.091 1.00 96.88 107 TYR A N 1
ATOM 847 C CA . TYR A 1 107 ? -21.669 9.274 18.860 1.00 96.88 107 TYR A CA 1
ATOM 848 C C . TYR A 1 107 ? -22.760 9.112 17.793 1.00 96.88 107 TYR A C 1
ATOM 850 O O . TYR A 1 107 ? -22.610 9.594 16.674 1.00 96.88 107 TYR A O 1
ATOM 858 N N . VAL A 1 108 ? -23.906 8.521 18.145 1.00 96.69 108 VAL A N 1
ATOM 859 C CA . VAL A 1 108 ? -25.020 8.287 17.205 1.00 96.69 108 VAL A CA 1
ATOM 860 C C . VAL A 1 108 ? -25.554 9.588 16.591 1.00 96.69 108 VAL A C 1
ATOM 862 O O . VAL A 1 108 ? -26.063 9.569 15.473 1.00 96.69 108 VAL A O 1
ATOM 865 N N . TYR A 1 109 ? -25.444 10.721 17.284 1.00 95.69 109 TYR A N 1
ATOM 866 C CA . TYR A 1 109 ? -25.885 12.020 16.767 1.00 95.69 109 TYR A CA 1
ATOM 867 C C . TYR A 1 109 ? -24.824 12.754 15.948 1.00 95.69 109 TYR A C 1
ATOM 869 O O . TYR A 1 109 ? -25.174 13.473 15.015 1.00 95.69 109 TYR A O 1
ATOM 877 N N . SER A 1 110 ? -23.554 12.627 16.324 1.00 92.69 110 SER A N 1
ATOM 878 C CA . SER A 1 110 ? -22.475 13.471 15.799 1.00 92.69 110 SER A CA 1
ATOM 879 C C . SER A 1 110 ? -21.528 12.763 14.840 1.00 92.69 110 SER A C 1
ATOM 881 O O . SER A 1 110 ? -20.874 13.430 14.041 1.00 92.69 110 SER A O 1
ATOM 883 N N . GLY A 1 111 ? -21.415 11.439 14.941 1.00 91.12 111 GLY A N 1
ATOM 884 C CA . GLY A 1 111 ? -20.329 10.669 14.339 1.00 91.12 111 GLY A CA 1
ATOM 885 C C . GLY A 1 111 ? -18.959 10.928 14.980 1.00 91.12 111 GLY A C 1
ATOM 886 O O . GLY A 1 111 ? -17.954 10.462 14.454 1.00 91.12 111 GLY A O 1
ATOM 887 N N . PHE A 1 112 ? -18.882 11.682 16.082 1.00 91.00 112 PHE A N 1
ATOM 888 C CA . PHE A 1 112 ? -17.624 11.910 16.786 1.00 91.00 112 PHE A CA 1
ATOM 889 C C . PHE A 1 112 ? -17.275 10.714 17.660 1.00 91.00 112 PHE A C 1
ATOM 891 O O . PHE A 1 112 ? -18.058 10.316 18.524 1.00 91.00 112 PHE A O 1
ATOM 898 N N . ASP A 1 113 ? -16.082 10.169 17.433 1.00 93.19 113 ASP A N 1
ATOM 899 C CA . ASP A 1 113 ? -15.522 9.089 18.236 1.00 93.19 113 ASP A CA 1
ATOM 900 C C . ASP A 1 113 ? -15.383 9.499 19.712 1.00 93.19 113 ASP A C 1
ATOM 902 O O . ASP A 1 113 ? -15.179 10.683 20.006 1.00 93.19 113 ASP A O 1
ATOM 906 N N . PRO A 1 114 ? -15.473 8.539 20.653 1.00 93.19 114 PRO A N 1
ATOM 907 C CA . PRO A 1 114 ? -15.222 8.807 22.063 1.00 93.19 114 PRO A CA 1
ATOM 908 C C . PRO A 1 114 ? -13.849 9.439 22.282 1.00 93.19 114 PRO A C 1
ATOM 910 O O . PRO A 1 114 ? -12.866 9.051 21.650 1.00 93.19 114 PRO A O 1
ATOM 913 N N . THR A 1 115 ? -13.771 10.381 23.215 1.00 92.44 115 THR A N 1
ATOM 914 C CA . THR A 1 115 ? -12.499 11.024 23.563 1.00 92.44 115 THR A CA 1
ATOM 915 C C . THR A 1 115 ? -11.531 10.029 24.206 1.00 92.44 115 THR A C 1
ATOM 917 O O . THR A 1 115 ? -11.949 9.043 24.818 1.00 92.44 115 THR A O 1
ATOM 920 N N . THR A 1 116 ? -10.228 10.315 24.151 1.00 89.44 116 THR A N 1
ATOM 921 C CA . THR A 1 116 ? -9.193 9.495 24.801 1.00 89.44 116 THR A CA 1
ATOM 922 C C . THR A 1 116 ? -9.505 9.227 26.281 1.00 89.44 116 THR A C 1
ATOM 924 O O . THR A 1 116 ? -9.457 8.082 26.719 1.00 89.44 116 THR A O 1
ATOM 927 N N . GLU A 1 117 ? -9.924 10.247 27.045 1.00 93.00 117 GLU A N 1
ATOM 928 C CA . GLU A 1 117 ? -10.280 10.094 28.470 1.00 93.00 117 GLU A CA 1
ATOM 929 C C . GLU A 1 117 ? -11.457 9.120 28.670 1.00 93.00 117 GLU A C 1
ATOM 931 O O . GLU A 1 117 ? -11.484 8.316 29.608 1.00 93.00 117 GLU A O 1
ATOM 936 N N . GLU A 1 118 ? -12.449 9.165 27.781 1.00 95.38 118 GLU A N 1
ATOM 937 C CA . GLU A 1 118 ? -13.600 8.266 27.826 1.00 95.38 118 GLU A CA 1
ATOM 938 C C . GLU A 1 118 ? -13.218 6.830 27.470 1.00 95.38 118 GLU A C 1
ATOM 940 O O . GLU A 1 118 ? -13.705 5.898 28.119 1.00 95.38 118 GLU A O 1
ATOM 945 N N . VAL A 1 119 ? -12.331 6.643 26.489 1.00 94.62 119 VAL A N 1
ATOM 946 C CA . VAL A 1 119 ? -11.810 5.325 26.107 1.00 94.62 119 VAL A CA 1
ATOM 947 C C . VAL A 1 119 ? -10.957 4.721 27.221 1.00 94.62 119 VAL A C 1
ATOM 949 O O . VAL A 1 119 ? -11.189 3.570 27.593 1.00 94.62 119 VAL A O 1
ATOM 952 N N . GLU A 1 120 ? -10.037 5.480 27.816 1.00 89.56 120 GLU A N 1
ATOM 953 C CA . GLU A 1 120 ? -9.224 5.020 28.951 1.00 89.56 120 GLU A CA 1
ATOM 954 C C . GLU A 1 120 ? -10.101 4.555 30.122 1.00 89.56 120 GLU A C 1
ATOM 956 O O . GLU A 1 120 ? -9.818 3.551 30.783 1.00 89.56 120 GLU A O 1
ATOM 961 N N . LYS A 1 121 ? -11.202 5.270 30.372 1.00 95.31 121 LYS A N 1
ATOM 962 C CA . LYS A 1 121 ? -12.091 5.008 31.506 1.00 95.31 121 LYS A CA 1
ATOM 963 C C . LYS A 1 121 ? -13.117 3.904 31.255 1.00 95.31 121 LYS A C 1
ATOM 965 O O . LYS A 1 121 ? -13.481 3.200 32.200 1.00 95.31 121 LYS A O 1
ATOM 970 N N . TYR A 1 122 ? -13.632 3.789 30.032 1.00 97.12 122 TYR A N 1
ATOM 971 C CA . TYR A 1 122 ? -14.784 2.942 29.706 1.00 97.12 122 TYR A CA 1
ATOM 972 C C . TYR A 1 122 ? -14.568 2.010 28.508 1.00 97.12 122 TYR A C 1
ATOM 974 O O . TYR A 1 122 ? -15.540 1.439 28.022 1.00 97.12 122 TYR A O 1
ATOM 982 N N . GLY A 1 123 ? -13.345 1.833 28.005 1.00 95.44 123 GLY A N 1
ATOM 983 C CA . GLY A 1 123 ? -13.079 1.162 26.727 1.00 95.44 123 GLY A CA 1
ATOM 984 C C . GLY A 1 123 ? -13.755 -0.201 26.547 1.00 95.44 123 GLY A C 1
ATOM 985 O O . GLY A 1 123 ? -14.432 -0.423 25.544 1.00 95.44 123 GLY A O 1
ATOM 986 N N . LYS A 1 124 ? -13.665 -1.105 27.536 1.00 95.94 124 LYS A N 1
ATOM 987 C CA . LYS A 1 124 ? -14.345 -2.417 27.461 1.00 95.94 124 LYS A CA 1
ATOM 988 C C . LYS A 1 124 ? -15.866 -2.274 27.448 1.00 95.94 124 LYS A C 1
ATOM 990 O O . LYS A 1 124 ? -16.554 -2.990 26.721 1.00 95.94 124 LYS A O 1
ATOM 995 N N . GLU A 1 125 ? -16.418 -1.374 28.254 1.00 97.56 125 GLU A N 1
ATOM 996 C CA . GLU A 1 125 ? -17.855 -1.117 28.278 1.00 97.56 125 GLU A CA 1
ATOM 997 C C . GLU A 1 125 ? -18.360 -0.442 27.000 1.00 97.56 125 GLU A C 1
ATOM 999 O O . GLU A 1 125 ? -19.458 -0.775 26.555 1.00 97.56 125 GLU A O 1
ATOM 1004 N N . LEU A 1 126 ? -17.570 0.452 26.400 1.00 98.12 126 LEU A N 1
ATOM 1005 C CA . LEU A 1 126 ? -17.856 1.076 25.109 1.00 98.12 126 LEU A CA 1
ATOM 1006 C C . LEU A 1 126 ? -17.854 0.030 23.994 1.00 98.12 126 LEU A C 1
ATOM 1008 O O . LEU A 1 126 ? -18.821 -0.023 23.242 1.00 98.12 126 LEU A O 1
ATOM 1012 N N . ILE A 1 127 ? -16.862 -0.867 23.950 1.00 97.81 127 ILE A N 1
ATOM 1013 C CA . ILE A 1 127 ? -16.838 -1.998 23.007 1.00 97.81 127 ILE A CA 1
ATOM 1014 C C . ILE A 1 127 ? -18.078 -2.881 23.181 1.00 97.81 127 ILE A C 1
ATOM 1016 O O . ILE A 1 127 ? -18.760 -3.170 22.203 1.00 97.81 127 ILE A O 1
ATOM 1020 N N . ASN A 1 128 ? -18.420 -3.275 24.413 1.00 97.00 128 ASN A N 1
ATOM 1021 C CA . ASN A 1 128 ? -19.610 -4.094 24.668 1.00 97.00 128 ASN A CA 1
ATOM 1022 C C . ASN A 1 128 ? -20.902 -3.393 24.220 1.00 97.00 128 ASN A C 1
ATOM 1024 O O . ASN A 1 128 ? -21.798 -4.033 23.670 1.00 97.00 128 ASN A O 1
ATOM 1028 N N . ALA A 1 129 ? -21.022 -2.088 24.478 1.00 96.75 129 ALA A N 1
ATOM 1029 C CA . ALA A 1 129 ? -22.191 -1.304 24.099 1.00 96.75 129 ALA A CA 1
ATOM 1030 C C . ALA A 1 129 ? -22.287 -1.124 22.577 1.00 96.75 129 ALA A C 1
ATOM 1032 O O . ALA A 1 129 ? -23.357 -1.341 22.012 1.00 96.75 129 ALA A O 1
ATOM 1033 N N . ALA A 1 130 ? -21.174 -0.791 21.923 1.00 96.69 130 ALA A N 1
ATOM 1034 C CA . ALA A 1 130 ? -21.084 -0.658 20.476 1.00 96.69 130 ALA A CA 1
ATOM 1035 C C . ALA A 1 130 ? -21.405 -1.987 19.783 1.00 96.69 130 ALA A C 1
ATOM 1037 O O . ALA A 1 130 ? -22.254 -2.021 18.899 1.00 96.69 130 ALA A O 1
ATOM 1038 N N . ASN A 1 131 ? -20.834 -3.098 20.257 1.00 94.19 131 ASN A N 1
ATOM 1039 C CA . ASN A 1 131 ? -21.110 -4.435 19.731 1.00 94.19 131 ASN A CA 1
ATOM 1040 C C . ASN A 1 131 ? -22.588 -4.831 19.914 1.00 94.19 131 ASN A C 1
ATOM 1042 O O . ASN A 1 131 ? -23.218 -5.333 18.990 1.00 94.19 131 ASN A O 1
ATOM 1046 N N . LYS A 1 132 ? -23.186 -4.536 21.079 1.00 94.31 132 LYS A N 1
ATOM 1047 C CA . LYS A 1 132 ? -24.608 -4.814 21.363 1.00 94.31 132 LYS A CA 1
ATOM 1048 C C . LYS A 1 132 ? -25.578 -4.079 20.431 1.00 94.31 132 LYS A C 1
ATOM 1050 O O . LYS A 1 132 ? -26.692 -4.561 20.231 1.00 94.31 132 LYS A O 1
ATOM 1055 N N . PHE A 1 133 ? -25.190 -2.914 19.919 1.00 95.00 133 PHE A N 1
ATOM 1056 C CA . PHE A 1 133 ? -26.012 -2.105 19.019 1.00 95.00 133 PHE A CA 1
ATOM 1057 C C . PHE A 1 133 ? -25.466 -2.043 17.586 1.00 95.00 133 PHE A C 1
ATOM 1059 O O . PHE A 1 133 ? -25.935 -1.213 16.812 1.00 95.00 133 PHE A O 1
ATOM 1066 N N . GLU A 1 134 ? -24.514 -2.918 17.244 1.00 94.50 134 GLU A N 1
ATOM 1067 C CA . GLU A 1 134 ? -23.880 -3.030 15.920 1.00 94.50 134 GLU A CA 1
ATOM 1068 C C . GLU A 1 134 ? -23.251 -1.719 15.401 1.00 94.50 134 GLU A C 1
ATOM 1070 O O . GLU A 1 134 ? -23.187 -1.462 14.201 1.00 94.50 134 GLU A O 1
ATOM 1075 N N . LEU A 1 135 ? -22.728 -0.892 16.311 1.00 94.06 135 LEU A N 1
ATOM 1076 C CA . LEU A 1 135 ? -21.972 0.321 15.983 1.00 94.06 135 LEU A CA 1
ATOM 1077 C C . LEU A 1 135 ? -20.513 -0.037 15.666 1.00 94.06 135 LEU A C 1
ATOM 1079 O O . LEU A 1 135 ? -19.605 0.211 16.462 1.00 94.06 135 LEU A O 1
ATOM 1083 N N . THR A 1 136 ? -20.304 -0.685 14.519 1.00 92.31 136 THR A N 1
ATOM 1084 C CA . THR A 1 136 ? -19.011 -1.276 14.129 1.00 92.31 136 THR A CA 1
ATOM 1085 C C . THR A 1 136 ? -17.891 -0.238 14.035 1.00 92.31 136 THR A C 1
ATOM 1087 O O . THR A 1 136 ? -16.809 -0.476 14.567 1.00 92.31 136 THR A O 1
ATOM 1090 N N . ASP A 1 137 ? -18.163 0.937 13.463 1.00 89.81 137 ASP A N 1
ATOM 1091 C CA . ASP A 1 137 ? -17.156 1.994 13.303 1.00 89.81 137 ASP A CA 1
ATOM 1092 C C . ASP A 1 137 ? -16.713 2.565 14.657 1.00 89.81 137 ASP A C 1
ATOM 1094 O O . ASP A 1 137 ? -15.515 2.647 14.935 1.00 89.81 137 ASP A O 1
ATOM 1098 N N . MET A 1 138 ? -17.668 2.842 15.556 1.00 94.25 138 MET A N 1
ATOM 1099 C CA . MET A 1 138 ? -17.382 3.240 16.941 1.00 94.25 138 MET A CA 1
ATOM 1100 C C . MET A 1 138 ? -16.545 2.179 17.660 1.00 94.25 138 MET A C 1
ATOM 1102 O O . MET A 1 138 ? -15.587 2.504 18.359 1.00 94.25 138 MET A O 1
ATOM 1106 N N . LYS A 1 139 ? -16.897 0.895 17.498 1.00 95.12 139 LYS A N 1
ATOM 1107 C CA . LYS A 1 139 ? -16.158 -0.217 18.105 1.00 95.12 139 LYS A CA 1
ATOM 1108 C C . LYS A 1 139 ? -14.707 -0.229 17.614 1.00 95.12 139 LYS A C 1
ATOM 1110 O O . LYS A 1 139 ? -13.800 -0.286 18.442 1.00 95.12 139 LYS A O 1
ATOM 1115 N N . SER A 1 140 ? -14.481 -0.121 16.305 1.00 90.12 140 SER A N 1
ATOM 1116 C CA . SER A 1 140 ? -13.133 -0.074 15.728 1.00 90.12 140 SER A CA 1
ATOM 1117 C C . SER A 1 140 ? -12.340 1.162 16.161 1.00 90.12 140 SER A C 1
ATOM 1119 O O . SER A 1 140 ? -11.144 1.041 16.419 1.00 90.12 140 SER A O 1
ATOM 1121 N N . ALA A 1 141 ? -12.976 2.330 16.285 1.00 87.44 141 ALA A N 1
ATOM 1122 C CA . ALA A 1 141 ? -12.330 3.538 16.801 1.00 87.44 141 ALA A CA 1
ATOM 1123 C C . ALA A 1 141 ? -11.863 3.352 18.254 1.00 87.44 141 ALA A C 1
ATOM 1125 O O . ALA A 1 141 ? -10.710 3.635 18.576 1.00 87.44 141 ALA A O 1
ATOM 1126 N N . VAL A 1 142 ? -12.714 2.776 19.109 1.00 94.06 142 VAL A N 1
ATOM 1127 C CA . VAL A 1 142 ? -12.362 2.470 20.504 1.00 94.06 142 VAL A CA 1
ATOM 1128 C C . VAL A 1 142 ? -11.236 1.433 20.583 1.00 94.06 142 VAL A C 1
ATOM 1130 O O . VAL A 1 142 ? -10.340 1.581 21.409 1.00 94.06 142 VAL A O 1
ATOM 1133 N N . GLU A 1 143 ? -11.229 0.402 19.730 1.00 92.00 143 GLU A N 1
ATOM 1134 C CA . GLU A 1 143 ? -10.116 -0.560 19.669 1.00 92.00 143 GLU A CA 1
ATOM 1135 C C . GLU A 1 143 ? -8.785 0.119 19.335 1.00 92.00 143 GLU A C 1
ATOM 1137 O O . GLU A 1 143 ? -7.798 -0.096 20.040 1.00 92.00 143 GLU A O 1
ATOM 1142 N N . LYS A 1 144 ? -8.761 0.949 18.286 1.00 86.19 144 LYS A N 1
ATOM 1143 C CA . LYS A 1 144 ? -7.561 1.684 17.860 1.00 86.19 144 LYS A CA 1
ATOM 1144 C C . LYS A 1 144 ? -7.047 2.598 18.966 1.00 86.19 144 LYS A C 1
ATOM 1146 O O . LYS A 1 144 ? -5.849 2.601 19.236 1.00 86.19 144 LYS A O 1
ATOM 1151 N N . GLU A 1 145 ? -7.944 3.315 19.635 1.00 87.88 145 GLU A N 1
ATOM 1152 C CA . GLU A 1 145 ? -7.572 4.220 20.719 1.00 87.88 145 GLU A CA 1
ATOM 1153 C C . GLU A 1 145 ? -7.027 3.455 21.938 1.00 87.88 145 GLU A C 1
ATOM 1155 O O . GLU A 1 145 ? -6.019 3.857 22.509 1.00 87.88 145 GLU A O 1
ATOM 1160 N N . LEU A 1 146 ? -7.585 2.286 22.286 1.00 88.00 146 LEU A N 1
ATOM 1161 C CA . LEU A 1 146 ? -7.017 1.427 23.339 1.00 88.00 146 LEU A CA 1
ATOM 1162 C C . LEU A 1 146 ? -5.600 0.940 22.996 1.00 88.00 146 LEU A C 1
ATOM 1164 O O . LEU A 1 146 ? -4.735 0.895 23.873 1.00 88.00 146 LEU A O 1
ATOM 1168 N N . VAL A 1 147 ? -5.348 0.572 21.736 1.00 85.12 147 VAL A N 1
ATOM 1169 C CA . VAL A 1 147 ? -4.004 0.181 21.275 1.00 85.12 147 VAL A CA 1
ATOM 1170 C C . VAL A 1 147 ? -3.041 1.365 21.357 1.00 85.12 147 VAL A C 1
ATOM 1172 O O . VAL A 1 147 ? -1.950 1.232 21.913 1.00 85.12 147 VAL A O 1
ATOM 1175 N N . ARG A 1 148 ? -3.463 2.530 20.860 1.00 79.75 148 ARG A N 1
ATOM 1176 C CA . ARG A 1 148 ? -2.696 3.783 20.866 1.00 79.75 148 ARG A CA 1
ATOM 1177 C C . ARG A 1 148 ? -2.328 4.231 22.281 1.00 79.75 148 ARG A C 1
ATOM 1179 O O . ARG A 1 148 ? -1.186 4.615 22.525 1.00 79.75 148 ARG A O 1
ATOM 1186 N N . GLU A 1 149 ? -3.259 4.120 23.222 1.00 82.12 149 GLU A N 1
ATOM 1187 C CA . GLU A 1 149 ? -3.044 4.453 24.635 1.00 82.12 149 GLU A CA 1
ATOM 1188 C C . GLU A 1 149 ? -2.287 3.378 25.419 1.00 82.12 149 GLU A C 1
ATOM 1190 O O . GLU A 1 149 ? -2.043 3.524 26.616 1.00 82.12 149 GLU A O 1
ATOM 1195 N N . CYS A 1 150 ? -1.851 2.312 24.745 1.00 79.56 150 CYS A N 1
ATOM 1196 C CA . CYS A 1 150 ? -0.959 1.308 25.308 1.00 79.56 150 CYS A CA 1
ATOM 1197 C C . CYS A 1 150 ? -1.487 0.695 26.615 1.00 79.56 150 CYS A C 1
ATOM 1199 O O . CYS A 1 150 ? -0.740 0.475 27.568 1.00 79.56 150 CYS A O 1
ATOM 1201 N N . ILE A 1 151 ? -2.790 0.402 26.668 1.00 85.00 151 ILE A N 1
ATOM 1202 C CA . ILE A 1 151 ? -3.483 0.028 27.912 1.00 85.00 151 ILE A CA 1
ATOM 1203 C C . ILE A 1 151 ? -3.069 -1.339 28.491 1.00 85.00 151 ILE A C 1
ATOM 1205 O O . ILE A 1 151 ? -3.555 -1.740 29.555 1.00 85.00 151 ILE A O 1
ATOM 1209 N N . LEU A 1 152 ? -2.232 -2.101 27.779 1.00 88.12 152 LEU A N 1
ATOM 1210 C CA . LEU A 1 152 ? -1.868 -3.467 28.141 1.00 88.12 152 LEU A CA 1
ATOM 1211 C C . LEU A 1 152 ? -0.674 -3.514 29.088 1.00 88.12 152 LEU A C 1
ATOM 1213 O O . LEU A 1 152 ? 0.341 -2.849 28.903 1.00 88.12 152 LEU A O 1
ATOM 1217 N N . ASP A 1 153 ? -0.764 -4.420 30.054 1.00 87.50 153 ASP A N 1
ATOM 1218 C CA . ASP A 1 153 ? 0.337 -4.802 30.921 1.00 87.50 153 ASP A CA 1
ATOM 1219 C C . ASP A 1 153 ? 0.339 -6.320 31.182 1.00 87.50 153 ASP A C 1
ATOM 1221 O O . ASP A 1 153 ? -0.549 -7.074 30.770 1.00 87.50 153 ASP A O 1
ATOM 1225 N N . LYS A 1 154 ? 1.358 -6.798 31.905 1.00 85.31 154 LYS A N 1
ATOM 1226 C CA . LYS A 1 154 ? 1.545 -8.231 32.204 1.00 85.31 154 LYS A CA 1
ATOM 1227 C C . LYS A 1 154 ? 0.423 -8.835 33.058 1.00 85.31 154 LYS A C 1
ATOM 1229 O O . LYS A 1 154 ? 0.306 -10.058 33.119 1.00 85.31 154 LYS A O 1
ATOM 1234 N N . THR A 1 155 ? -0.357 -8.009 33.748 1.00 89.44 155 THR A N 1
ATOM 1235 C CA . THR A 1 155 ? -1.454 -8.425 34.631 1.00 89.44 155 THR A CA 1
ATOM 1236 C C . THR A 1 155 ? -2.796 -8.466 33.910 1.00 89.44 155 THR A C 1
ATOM 1238 O O . THR A 1 155 ? -3.626 -9.306 34.247 1.00 89.44 155 THR A O 1
ATOM 1241 N N . ASN A 1 156 ? -3.002 -7.625 32.892 1.00 91.69 156 ASN A N 1
ATOM 1242 C CA . ASN A 1 156 ? -4.300 -7.472 32.234 1.00 91.69 156 ASN A CA 1
ATOM 1243 C C . ASN A 1 156 ? -4.386 -8.118 30.835 1.00 91.69 156 ASN A C 1
ATOM 1245 O O . ASN A 1 156 ? -5.490 -8.401 30.363 1.00 91.69 156 ASN A O 1
ATOM 1249 N N . VAL A 1 157 ? -3.252 -8.411 30.186 1.00 92.88 157 VAL A N 1
ATOM 1250 C CA . VAL A 1 157 ? -3.217 -8.863 28.783 1.00 92.88 157 VAL A CA 1
ATOM 1251 C C . VAL A 1 157 ? -4.003 -10.149 28.535 1.00 92.88 157 VAL A C 1
ATOM 1253 O O . VAL A 1 157 ? -4.708 -10.258 27.538 1.00 92.88 157 VAL A O 1
ATOM 1256 N N . SER A 1 158 ? -3.968 -11.106 29.466 1.00 92.31 158 SER A N 1
ATOM 1257 C CA . SER A 1 158 ? -4.736 -12.355 29.330 1.00 92.31 158 SER A CA 1
ATOM 1258 C C . SER A 1 158 ? -6.247 -12.107 29.316 1.00 92.31 158 SER A C 1
ATOM 1260 O O . SER A 1 158 ? -6.967 -12.724 28.533 1.00 92.31 158 SER A O 1
ATOM 1262 N N . ASP A 1 159 ? -6.728 -11.173 30.139 1.00 93.38 159 ASP A N 1
ATOM 1263 C CA . ASP A 1 159 ? -8.139 -10.791 30.156 1.00 93.38 159 ASP A CA 1
ATOM 1264 C C . ASP A 1 159 ? -8.526 -9.978 28.919 1.00 93.38 159 ASP A C 1
ATOM 1266 O O . ASP A 1 159 ? -9.671 -10.063 28.478 1.00 93.38 159 ASP A O 1
ATOM 1270 N N . TYR A 1 160 ? -7.604 -9.194 28.354 1.00 94.75 160 TYR A N 1
ATOM 1271 C CA . TYR A 1 160 ? -7.833 -8.477 27.100 1.00 94.75 160 TYR A CA 1
ATOM 1272 C C . TYR A 1 160 ? -7.874 -9.403 25.884 1.00 94.75 160 TYR A C 1
ATOM 1274 O O . TYR A 1 160 ? -8.741 -9.198 25.046 1.00 94.75 160 TYR A O 1
ATOM 1282 N N . ILE A 1 161 ? -7.049 -10.455 25.817 1.00 94.25 161 ILE A N 1
ATOM 1283 C CA . ILE A 1 161 ? -7.139 -11.471 24.750 1.00 94.25 161 ILE A CA 1
ATOM 1284 C C . ILE A 1 161 ? -8.507 -12.156 24.783 1.00 94.25 161 ILE A C 1
ATOM 1286 O O . ILE A 1 161 ? -9.198 -12.199 23.771 1.00 94.25 161 ILE A O 1
ATOM 1290 N N . LEU A 1 162 ? -8.925 -12.642 25.958 1.00 93.56 162 LEU A N 1
ATOM 1291 C CA . LEU A 1 162 ? -10.228 -13.297 26.131 1.00 93.56 162 LEU A CA 1
ATOM 1292 C C . LEU A 1 162 ? -11.390 -12.355 25.799 1.00 93.56 162 LEU A C 1
ATOM 1294 O O . LEU A 1 162 ? -12.386 -12.768 25.215 1.00 93.56 162 LEU A O 1
ATOM 1298 N N . PHE A 1 163 ? -11.275 -11.090 26.204 1.00 95.00 163 PHE A N 1
ATOM 1299 C CA . PHE A 1 163 ? -12.283 -10.076 25.927 1.00 95.00 163 PHE A CA 1
ATOM 1300 C C . PHE A 1 163 ? -12.365 -9.748 24.435 1.00 95.00 163 PHE A C 1
ATOM 1302 O O . PHE A 1 163 ? -13.459 -9.743 23.878 1.00 95.00 163 PHE A O 1
ATOM 1309 N N . ALA A 1 164 ? -11.224 -9.492 23.797 1.00 94.31 164 ALA A N 1
ATOM 1310 C CA . ALA A 1 164 ? -11.156 -9.118 22.395 1.00 94.31 164 ALA A CA 1
ATOM 1311 C C . ALA A 1 164 ? -11.626 -10.261 21.490 1.00 94.31 164 ALA A C 1
ATOM 1313 O O . ALA A 1 164 ? -12.361 -10.018 20.541 1.00 94.31 164 ALA A O 1
ATOM 1314 N N . ASP A 1 165 ? -11.295 -11.505 21.831 1.00 92.00 165 ASP A N 1
ATOM 1315 C CA . ASP A 1 165 ? -11.837 -12.687 21.164 1.00 92.00 165 ASP A CA 1
ATOM 1316 C C . ASP A 1 165 ? -13.367 -12.764 21.278 1.00 92.00 165 ASP A C 1
ATOM 1318 O O . ASP A 1 165 ? -14.073 -12.776 20.269 1.00 92.00 165 ASP A O 1
ATOM 1322 N N . ALA A 1 166 ? -13.893 -12.688 22.504 1.00 91.31 166 ALA A N 1
ATOM 1323 C CA . ALA A 1 166 ? -15.330 -12.771 22.760 1.00 91.31 166 ALA A CA 1
ATOM 1324 C C . ALA A 1 166 ? -16.142 -11.634 22.116 1.00 91.31 166 ALA A C 1
ATOM 1326 O O . ALA A 1 166 ? -17.330 -11.807 21.849 1.00 91.31 166 ALA A O 1
ATOM 1327 N N . GLN A 1 167 ? -15.530 -10.464 21.910 1.00 90.56 167 GLN A N 1
ATOM 1328 C CA . GLN A 1 167 ? -16.165 -9.318 21.258 1.00 90.56 167 GLN A CA 1
ATOM 1329 C C . GLN A 1 167 ? -15.821 -9.200 19.770 1.00 90.56 167 GLN A C 1
ATOM 1331 O O . GLN A 1 167 ? -16.290 -8.259 19.136 1.00 90.56 167 GLN A O 1
ATOM 1336 N N . SER A 1 168 ? -15.037 -10.120 19.196 1.00 90.69 168 SER A N 1
ATOM 1337 C CA . SER A 1 168 ? -14.540 -10.048 17.812 1.00 90.69 168 SER A CA 1
ATOM 1338 C C . SER A 1 168 ? -13.831 -8.719 17.508 1.00 90.69 168 SER A C 1
ATOM 1340 O O . SER A 1 168 ? -14.136 -8.039 16.528 1.00 90.69 168 SER A O 1
ATOM 1342 N N . CYS A 1 169 ? -12.938 -8.309 18.405 1.00 87.62 169 CYS A N 1
ATOM 1343 C CA . CYS A 1 169 ? -12.088 -7.127 18.305 1.00 87.62 169 CYS A CA 1
ATOM 1344 C C . CYS A 1 169 ? -10.725 -7.510 17.723 1.00 87.62 169 CYS A C 1
ATOM 1346 O O . CYS A 1 169 ? -9.793 -7.809 18.471 1.00 87.62 169 CYS A O 1
ATOM 1348 N N . ALA A 1 170 ? -10.624 -7.573 16.394 1.00 84.81 170 ALA A N 1
ATOM 1349 C CA . ALA A 1 170 ? -9.432 -8.085 15.718 1.00 84.81 170 ALA A CA 1
ATOM 1350 C C . ALA A 1 170 ? -8.176 -7.247 16.018 1.00 84.81 170 ALA A C 1
ATOM 1352 O O . ALA A 1 170 ? -7.142 -7.814 16.369 1.00 84.81 170 ALA A O 1
ATOM 1353 N N . ILE A 1 171 ? -8.294 -5.913 15.979 1.00 82.25 171 ILE A N 1
ATOM 1354 C CA . ILE A 1 171 ? -7.172 -4.980 16.181 1.00 82.25 171 ILE A CA 1
ATOM 1355 C C . ILE A 1 171 ? -6.632 -5.126 17.609 1.00 82.25 171 ILE A C 1
ATOM 1357 O O . ILE A 1 171 ? -5.433 -5.301 17.833 1.00 82.25 171 ILE A O 1
ATOM 1361 N N . LEU A 1 172 ? -7.533 -5.119 18.596 1.00 86.75 172 LEU A N 1
ATOM 1362 C CA . LEU A 1 172 ? -7.149 -5.254 20.001 1.00 86.75 172 LEU A CA 1
ATOM 1363 C C . LEU A 1 172 ? -6.617 -6.660 20.329 1.00 86.75 172 LEU A C 1
ATOM 1365 O O . LEU A 1 172 ? -5.698 -6.795 21.141 1.00 86.75 172 LEU A O 1
ATOM 1369 N N . LYS A 1 173 ? -7.175 -7.709 19.707 1.00 88.88 173 LYS A N 1
ATOM 1370 C CA . LYS A 1 173 ? -6.743 -9.103 19.903 1.00 88.88 173 LYS A CA 1
ATOM 1371 C C . LYS A 1 173 ? -5.328 -9.313 19.375 1.00 88.88 173 LYS A C 1
ATOM 1373 O O . LYS A 1 173 ? -4.504 -9.888 20.084 1.00 88.88 173 LYS A O 1
ATOM 1378 N N . GLU A 1 174 ? -5.027 -8.812 18.182 1.00 84.69 174 GLU A N 1
ATOM 1379 C CA . GLU A 1 174 ? -3.698 -8.909 17.578 1.00 84.69 174 GLU A CA 1
ATOM 1380 C C . GLU A 1 174 ? -2.631 -8.193 18.416 1.00 84.69 174 GLU A C 1
ATOM 1382 O O . GLU A 1 174 ? -1.580 -8.770 18.726 1.00 84.69 174 GLU A O 1
ATOM 1387 N N . TYR A 1 175 ? -2.926 -6.968 18.858 1.00 85.31 175 TYR A N 1
ATOM 1388 C CA . TYR A 1 175 ? -2.059 -6.211 19.757 1.00 85.31 175 TYR A CA 1
ATOM 1389 C C . TYR A 1 175 ? -1.800 -6.967 21.072 1.00 85.31 175 TYR A C 1
ATOM 1391 O O . TYR A 1 175 ? -0.654 -7.098 21.513 1.00 85.31 175 TYR A O 1
ATOM 1399 N N . ALA A 1 176 ? -2.847 -7.544 21.669 1.00 86.62 176 ALA A N 1
ATOM 1400 C CA . ALA A 1 176 ? -2.737 -8.286 22.920 1.00 86.62 176 ALA A CA 1
ATOM 1401 C C . ALA A 1 176 ? -1.980 -9.613 22.789 1.00 86.62 176 ALA A C 1
ATOM 1403 O O . ALA A 1 176 ? -1.183 -9.951 23.669 1.00 86.62 176 ALA A O 1
ATOM 1404 N N . ILE A 1 177 ? -2.167 -10.349 21.691 1.00 84.44 177 ILE A N 1
ATOM 1405 C CA . ILE A 1 177 ? -1.392 -11.562 21.399 1.00 84.44 177 ILE A CA 1
ATOM 1406 C C . ILE A 1 177 ? 0.081 -11.208 21.190 1.00 84.44 177 ILE A C 1
ATOM 1408 O O . ILE A 1 177 ? 0.952 -11.870 21.751 1.00 84.44 177 ILE A O 1
ATOM 1412 N N . SER A 1 178 ? 0.375 -10.130 20.466 1.00 79.06 178 SER A N 1
ATOM 1413 C CA . SER A 1 178 ? 1.754 -9.681 20.246 1.00 79.06 178 SER A CA 1
ATOM 1414 C C . SER A 1 178 ? 2.441 -9.311 21.568 1.00 79.06 178 SER A C 1
ATOM 1416 O O . SER A 1 178 ? 3.558 -9.761 21.836 1.00 79.06 178 SER A O 1
ATOM 1418 N N . PHE A 1 179 ? 1.745 -8.600 22.464 1.00 79.94 179 PHE A N 1
ATOM 1419 C CA . PHE A 1 179 ? 2.233 -8.334 23.823 1.00 79.94 179 PHE A CA 1
ATOM 1420 C C . PHE A 1 179 ? 2.449 -9.625 24.633 1.00 79.94 179 PHE A C 1
ATOM 1422 O O . PHE A 1 179 ? 3.446 -9.759 25.350 1.00 79.94 179 PHE A O 1
ATOM 1429 N N . LEU A 1 180 ? 1.534 -10.596 24.527 1.00 83.19 180 LEU A N 1
ATOM 1430 C CA . LEU A 1 180 ? 1.673 -11.893 25.187 1.00 83.19 180 LEU A CA 1
ATOM 1431 C C . LEU A 1 180 ? 2.929 -12.630 24.722 1.00 83.19 180 LEU A C 1
ATOM 1433 O O . LEU A 1 180 ? 3.642 -13.155 25.573 1.00 83.19 180 LEU A O 1
ATOM 1437 N N . LEU A 1 181 ? 3.202 -12.681 23.417 1.00 77.56 181 LEU A N 1
ATOM 1438 C CA . LEU A 1 181 ? 4.360 -13.392 22.864 1.00 77.56 181 LEU A CA 1
ATOM 1439 C C . LEU A 1 181 ? 5.685 -12.793 23.355 1.00 77.56 181 LEU A C 1
ATOM 1441 O O . LEU A 1 181 ? 6.590 -13.538 23.737 1.00 77.56 181 LEU A O 1
ATOM 1445 N N . LEU A 1 182 ? 5.751 -11.466 23.483 1.00 71.44 182 LEU A N 1
ATOM 1446 C CA . LEU A 1 182 ? 6.914 -10.748 24.015 1.00 71.44 182 LEU A CA 1
ATOM 1447 C C . LEU A 1 182 ? 7.246 -11.109 25.472 1.00 71.44 182 LEU A C 1
ATOM 1449 O O . LEU A 1 182 ? 8.418 -11.199 25.837 1.00 71.44 182 LEU A O 1
ATOM 1453 N N . PHE A 1 183 ? 6.233 -11.350 26.310 1.00 73.69 183 PHE A N 1
ATOM 1454 C CA . PHE A 1 183 ? 6.403 -11.648 27.740 1.00 73.69 183 PHE A CA 1
ATOM 1455 C C . PHE A 1 183 ? 5.840 -13.022 28.140 1.00 73.69 183 PHE A C 1
ATOM 1457 O O . PHE A 1 183 ? 5.487 -13.249 29.305 1.00 73.69 183 PHE A O 1
ATOM 1464 N N . ALA A 1 184 ? 5.776 -13.968 27.196 1.00 74.81 184 ALA A N 1
ATOM 1465 C CA . ALA A 1 184 ? 5.043 -15.229 27.339 1.00 74.81 184 ALA A CA 1
ATOM 1466 C C . ALA A 1 184 ? 5.435 -16.002 28.602 1.00 74.81 184 ALA A C 1
ATOM 1468 O O . ALA A 1 184 ? 4.581 -16.457 29.362 1.00 74.81 184 ALA A O 1
ATOM 1469 N N . ARG A 1 185 ? 6.739 -16.100 28.886 1.00 70.19 185 ARG A N 1
ATOM 1470 C CA . ARG A 1 185 ? 7.260 -16.835 30.049 1.00 70.19 185 ARG A CA 1
ATOM 1471 C C . ARG A 1 185 ? 6.775 -16.265 31.382 1.00 70.19 185 ARG A C 1
ATOM 1473 O O . ARG A 1 185 ? 6.608 -17.019 32.340 1.00 70.19 185 ARG A O 1
ATOM 1480 N N . GLU A 1 186 ? 6.604 -14.955 31.463 1.00 77.69 186 GLU A N 1
ATOM 1481 C CA . GLU A 1 186 ? 6.212 -14.245 32.681 1.00 77.69 186 GLU A CA 1
ATOM 1482 C C . GLU A 1 186 ? 4.694 -14.279 32.842 1.00 77.69 186 GLU A C 1
ATOM 1484 O O . GLU A 1 186 ? 4.188 -14.674 33.895 1.00 77.69 186 GLU A O 1
ATOM 1489 N N . ILE A 1 187 ? 3.969 -13.972 31.765 1.00 82.81 187 ILE A N 1
ATOM 1490 C CA . ILE A 1 187 ? 2.506 -13.953 31.750 1.00 82.81 187 ILE A CA 1
ATOM 1491 C C . ILE A 1 187 ? 1.955 -15.357 31.993 1.00 82.81 187 ILE A C 1
ATOM 1493 O O . ILE A 1 187 ? 1.120 -15.533 32.883 1.00 82.81 187 ILE A O 1
ATOM 1497 N N . LEU A 1 188 ? 2.456 -16.381 31.290 1.00 80.62 188 LEU A N 1
ATOM 1498 C CA . LEU A 1 188 ? 1.966 -17.759 31.418 1.00 80.62 188 LEU A CA 1
ATOM 1499 C C . LEU A 1 188 ? 2.266 -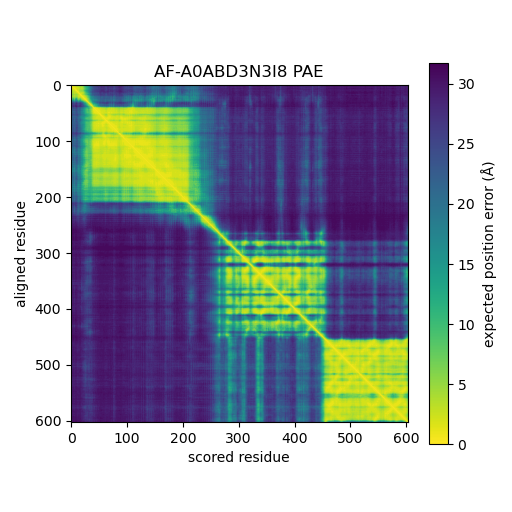18.398 32.777 1.00 80.62 188 LEU A C 1
ATOM 1501 O O . LEU A 1 188 ? 1.595 -19.359 33.147 1.00 80.62 188 LEU A O 1
ATOM 1505 N N . LYS A 1 189 ? 3.242 -17.881 33.533 1.00 80.06 189 LYS A N 1
ATOM 1506 C CA . LYS A 1 189 ? 3.494 -18.295 34.923 1.00 80.06 189 LYS A CA 1
ATOM 1507 C C . LYS A 1 189 ? 2.589 -17.599 35.933 1.00 80.06 189 LYS A C 1
ATOM 1509 O O . LYS A 1 189 ? 2.440 -18.117 37.035 1.00 80.06 189 LYS A O 1
ATOM 1514 N N . SER A 1 190 ? 2.028 -16.444 35.587 1.00 83.25 190 SER A N 1
ATOM 1515 C CA . SER A 1 190 ? 1.172 -15.679 36.489 1.00 83.25 190 SER A CA 1
ATOM 1516 C C . SER A 1 190 ? -0.201 -16.339 36.684 1.00 83.25 190 SER A C 1
ATOM 1518 O O . SER A 1 190 ? -0.663 -17.122 35.848 1.00 83.25 190 SER A O 1
ATOM 1520 N N . GLU A 1 191 ? -0.886 -16.004 37.779 1.00 84.44 191 GLU A N 1
ATOM 1521 C CA . GLU A 1 191 ? -2.280 -16.420 37.997 1.00 84.44 191 GLU A CA 1
ATOM 1522 C C . GLU A 1 191 ? -3.245 -15.770 36.990 1.00 84.44 191 GLU A C 1
ATOM 1524 O O . GLU A 1 191 ? -4.232 -16.391 36.598 1.00 84.44 191 GLU A O 1
ATOM 1529 N N . HIS A 1 192 ? -2.917 -14.574 36.488 1.00 83.25 192 HIS A N 1
ATOM 1530 C CA . HIS A 1 192 ? -3.740 -13.825 35.530 1.00 83.25 192 HIS A CA 1
ATOM 1531 C C . HIS A 1 192 ? -3.955 -14.570 34.202 1.00 83.25 192 HIS A C 1
ATOM 1533 O O . HIS A 1 192 ? -4.982 -14.399 33.554 1.00 83.25 192 HIS A O 1
ATOM 1539 N N . SER A 1 193 ? -3.039 -15.465 33.814 1.00 84.12 193 SER A N 1
ATOM 1540 C CA . SER A 1 193 ? -3.180 -16.262 32.588 1.00 84.12 193 SER A CA 1
ATOM 1541 C C . SER A 1 193 ? -3.927 -17.581 32.778 1.00 84.12 193 SER A C 1
ATOM 1543 O O . SER A 1 193 ? -4.057 -18.340 31.820 1.00 84.12 193 SER A O 1
ATOM 1545 N N . LYS A 1 194 ? -4.457 -17.887 33.973 1.00 84.69 194 LYS A N 1
ATOM 1546 C CA . LYS A 1 194 ? -5.148 -19.162 34.232 1.00 84.69 194 LYS A CA 1
ATOM 1547 C C . LYS A 1 194 ? -6.290 -19.429 33.252 1.00 84.69 194 LYS A C 1
ATOM 1549 O O . LYS A 1 194 ? -6.310 -20.491 32.642 1.00 84.69 194 LYS A O 1
ATOM 1554 N N . ARG A 1 195 ? -7.177 -18.451 33.055 1.00 83.12 195 ARG A N 1
ATOM 1555 C CA . ARG A 1 195 ? -8.319 -18.569 32.133 1.00 83.12 195 ARG A CA 1
ATOM 1556 C C . ARG A 1 195 ? -7.876 -18.719 30.678 1.00 83.12 195 ARG A C 1
ATOM 1558 O O . ARG A 1 195 ? -8.465 -19.495 29.939 1.00 83.12 195 ARG A O 1
ATOM 1565 N N . LEU A 1 196 ? -6.809 -18.021 30.287 1.00 85.75 196 LEU A N 1
ATOM 1566 C CA . LEU A 1 196 ? -6.221 -18.158 28.955 1.00 85.75 196 LEU A CA 1
ATOM 1567 C C . LEU A 1 196 ? -5.636 -19.565 28.749 1.00 85.75 196 LEU A C 1
ATOM 1569 O O . LEU A 1 196 ? -5.867 -20.173 27.713 1.00 85.75 196 LEU A O 1
ATOM 1573 N N . ARG A 1 197 ? -4.946 -20.119 29.757 1.00 80.94 197 ARG A N 1
ATOM 1574 C CA . ARG A 1 197 ? -4.394 -21.487 29.719 1.00 80.94 197 ARG A CA 1
ATOM 1575 C C . ARG A 1 197 ? -5.468 -22.579 29.659 1.00 80.94 197 ARG A C 1
ATOM 1577 O O . ARG A 1 197 ? -5.172 -23.690 29.236 1.00 80.94 197 ARG A O 1
ATOM 1584 N N . GLU A 1 198 ? -6.677 -22.281 30.124 1.00 82.94 198 GLU A N 1
ATOM 1585 C CA . GLU A 1 198 ? -7.827 -23.189 30.076 1.00 82.94 198 GLU A CA 1
ATOM 1586 C C . GLU A 1 198 ? -8.562 -23.135 28.721 1.00 82.94 198 GLU A C 1
ATOM 1588 O O . GLU A 1 198 ? -9.325 -24.050 28.419 1.00 82.94 198 GLU A O 1
ATOM 1593 N N . SER A 1 199 ? -8.308 -22.122 27.878 1.00 84.06 199 SER A N 1
ATOM 1594 C CA . SER A 1 199 ? -8.908 -22.007 26.541 1.00 84.06 199 SER A CA 1
ATOM 1595 C C . SER A 1 199 ? -8.073 -22.730 25.481 1.00 84.06 199 SER A C 1
ATOM 1597 O O . SER A 1 199 ? -7.106 -22.188 24.948 1.00 84.06 199 SER A O 1
ATOM 1599 N N . SER A 1 200 ? -8.442 -23.970 25.149 1.00 78.00 200 SER A N 1
ATOM 1600 C CA . SER A 1 200 ? -7.727 -24.755 24.132 1.00 78.00 200 SER A CA 1
ATOM 1601 C C . SER A 1 200 ? -7.781 -24.141 22.731 1.00 78.00 200 SER A C 1
ATOM 1603 O O . SER A 1 200 ? -6.814 -24.274 21.989 1.00 78.00 200 SER A O 1
ATOM 1605 N N . GLU A 1 201 ? -8.881 -23.475 22.374 1.00 77.69 201 GLU A N 1
ATOM 1606 C CA . GLU A 1 201 ? -9.085 -22.859 21.054 1.00 77.69 201 GLU A CA 1
ATOM 1607 C C . GLU A 1 201 ? -8.170 -21.648 20.862 1.00 77.69 201 GLU A C 1
ATOM 1609 O O . GLU A 1 201 ? -7.401 -21.609 19.903 1.00 77.69 201 GLU A O 1
ATOM 1614 N N . LEU A 1 202 ? -8.148 -20.731 21.835 1.00 81.25 202 LEU A N 1
ATOM 1615 C CA . LEU A 1 202 ? -7.269 -19.561 21.788 1.00 81.25 202 LEU A CA 1
ATOM 1616 C C . LEU A 1 202 ? -5.795 -19.948 21.853 1.00 81.25 202 LEU A C 1
ATOM 1618 O O . LEU A 1 202 ? -4.967 -19.345 21.180 1.00 81.25 202 LEU A O 1
ATOM 1622 N N . LEU A 1 203 ? -5.441 -20.967 22.642 1.00 80.12 203 LEU A N 1
ATOM 1623 C CA . LEU A 1 203 ? -4.069 -21.467 22.657 1.00 80.12 203 LEU A CA 1
ATOM 1624 C C . LEU A 1 203 ? -3.671 -22.077 21.312 1.00 80.12 203 LEU A C 1
ATOM 1626 O O . LEU A 1 203 ? -2.542 -21.866 20.884 1.00 80.12 203 LEU A O 1
ATOM 1630 N N . ALA A 1 204 ? -4.560 -22.827 20.655 1.00 72.44 204 ALA A N 1
ATOM 1631 C CA . ALA A 1 204 ? -4.283 -23.386 19.336 1.00 72.44 204 ALA A CA 1
ATOM 1632 C C . ALA A 1 204 ? -4.092 -22.277 18.295 1.00 72.44 204 ALA A C 1
ATOM 1634 O O . ALA A 1 204 ? -3.120 -22.320 17.549 1.00 72.44 204 ALA A O 1
ATOM 1635 N N . GLU A 1 205 ? -4.954 -21.260 18.299 1.00 76.75 205 GLU A N 1
ATOM 1636 C CA . GLU A 1 205 ? -4.828 -20.079 17.441 1.00 76.75 205 GLU A CA 1
ATOM 1637 C C . GLU A 1 205 ? -3.498 -19.348 17.672 1.00 76.75 205 GLU A C 1
ATOM 1639 O O . GLU A 1 205 ? -2.745 -19.134 16.728 1.00 76.75 205 GLU A O 1
ATOM 1644 N N . ILE A 1 206 ? -3.149 -19.052 18.929 1.00 78.69 206 ILE A N 1
ATOM 1645 C CA . ILE A 1 206 ? -1.872 -18.407 19.276 1.00 78.69 206 ILE A CA 1
ATOM 1646 C C . ILE A 1 206 ? -0.682 -19.262 18.815 1.00 78.69 206 ILE A C 1
ATOM 1648 O O . ILE A 1 206 ? 0.297 -18.718 18.318 1.00 78.69 206 ILE A O 1
ATOM 1652 N N . ILE A 1 207 ? -0.756 -20.593 18.936 1.00 67.38 207 ILE A N 1
ATOM 1653 C CA . ILE A 1 207 ? 0.298 -21.502 18.453 1.00 67.38 207 ILE A CA 1
ATOM 1654 C C . ILE A 1 207 ? 0.398 -21.473 16.924 1.00 67.38 207 ILE A C 1
ATOM 1656 O O . ILE A 1 207 ? 1.505 -21.482 16.389 1.00 67.38 207 ILE A O 1
ATOM 1660 N N . MET A 1 208 ? -0.723 -21.423 16.206 1.00 64.06 208 MET A N 1
ATOM 1661 C CA . MET A 1 208 ? -0.708 -21.306 14.746 1.00 64.06 208 MET A CA 1
ATOM 1662 C C . MET A 1 208 ? -0.077 -19.983 14.303 1.00 64.06 208 MET A C 1
ATOM 1664 O O . MET A 1 208 ? 0.794 -20.007 13.443 1.00 64.06 208 MET A O 1
ATOM 1668 N N . LEU A 1 209 ? -0.392 -18.876 14.983 1.00 62.50 209 LEU A N 1
ATOM 1669 C CA . LEU A 1 209 ? 0.226 -17.561 14.748 1.00 62.50 209 LEU A CA 1
ATOM 1670 C C . LEU A 1 209 ? 1.733 -17.522 15.061 1.00 62.50 209 LEU A C 1
ATOM 1672 O O . LEU A 1 209 ? 2.428 -16.597 14.650 1.00 62.50 209 LEU A O 1
ATOM 1676 N N . THR A 1 210 ? 2.255 -18.504 15.804 1.00 55.75 210 THR A N 1
ATOM 1677 C CA . THR A 1 210 ? 3.702 -18.656 16.044 1.00 55.75 210 THR A CA 1
ATOM 1678 C C . THR A 1 210 ? 4.423 -19.531 15.015 1.00 55.75 210 THR A C 1
ATOM 1680 O O . THR A 1 210 ? 5.650 -19.606 15.060 1.00 55.75 210 THR A O 1
ATOM 1683 N N . ASN A 1 211 ? 3.682 -20.201 14.124 1.00 49.34 211 ASN A N 1
ATOM 1684 C CA . ASN A 1 211 ? 4.214 -21.079 13.074 1.00 49.34 211 ASN A CA 1
ATOM 1685 C C . ASN A 1 211 ? 4.266 -20.414 11.688 1.00 49.34 211 ASN A C 1
ATOM 1687 O O . ASN A 1 211 ? 4.684 -21.075 10.740 1.00 49.34 211 ASN A O 1
ATOM 1691 N N . ASP A 1 212 ? 3.851 -19.152 11.562 1.00 44.91 212 ASP A N 1
ATOM 1692 C CA . ASP A 1 212 ? 4.096 -18.365 10.352 1.00 44.91 212 ASP A CA 1
ATOM 1693 C C . ASP A 1 212 ? 5.607 -18.101 10.200 1.00 44.91 212 ASP A C 1
ATOM 1695 O O . ASP A 1 212 ? 6.309 -17.942 11.202 1.00 44.91 212 ASP A O 1
ATOM 1699 N N . ASP A 1 213 ? 6.110 -18.029 8.959 1.00 38.69 213 ASP A N 1
ATOM 1700 C CA . ASP A 1 213 ? 7.530 -17.820 8.582 1.00 38.69 213 ASP A CA 1
ATOM 1701 C C . ASP A 1 213 ? 8.132 -16.463 9.058 1.00 38.69 213 ASP A C 1
ATOM 1703 O O . ASP A 1 213 ? 9.227 -16.053 8.663 1.00 38.69 213 ASP A O 1
ATOM 1707 N N . ASP A 1 214 ? 7.439 -15.766 9.959 1.00 41.53 214 ASP A N 1
ATOM 1708 C CA . ASP A 1 214 ? 7.854 -14.551 10.645 1.00 41.53 214 ASP A CA 1
ATOM 1709 C C . ASP A 1 214 ? 8.881 -14.876 11.752 1.00 41.53 214 ASP A C 1
ATOM 1711 O O . ASP A 1 214 ? 8.554 -15.292 12.870 1.00 41.53 214 ASP A O 1
ATOM 1715 N N . SER A 1 215 ? 10.171 -14.705 11.436 1.00 35.41 215 SER A N 1
ATOM 1716 C CA . SER A 1 215 ? 11.315 -15.094 12.285 1.00 35.41 215 SER A CA 1
ATOM 1717 C C . SER A 1 215 ? 11.265 -14.576 13.738 1.00 35.41 215 SER A C 1
ATOM 1719 O O . SER A 1 215 ? 11.807 -15.221 14.643 1.00 35.41 215 SER A O 1
ATOM 1721 N N . TYR A 1 216 ? 10.577 -13.453 13.993 1.00 36.50 216 TYR A N 1
ATOM 1722 C CA . TYR A 1 216 ? 10.401 -12.877 15.331 1.00 36.50 216 TYR A CA 1
ATOM 1723 C C . TYR A 1 216 ? 9.332 -13.619 16.149 1.00 36.50 216 TYR A C 1
ATOM 1725 O O . TYR A 1 216 ? 9.566 -13.965 17.314 1.00 36.50 216 TYR A O 1
ATOM 1733 N N . ARG A 1 217 ? 8.188 -13.939 15.529 1.00 37.12 217 ARG A N 1
ATOM 1734 C CA . ARG A 1 217 ? 7.118 -14.746 16.138 1.00 37.12 217 ARG A CA 1
ATOM 1735 C C . ARG A 1 217 ? 7.517 -16.210 16.283 1.00 37.12 217 ARG A C 1
ATOM 1737 O O . ARG A 1 217 ? 7.153 -16.819 17.286 1.00 37.12 217 ARG A O 1
ATOM 1744 N N . PHE A 1 218 ? 8.353 -16.732 15.387 1.00 36.34 218 PHE A N 1
ATOM 1745 C CA . PHE A 1 218 ? 8.939 -18.068 15.505 1.00 36.34 218 PHE A CA 1
ATOM 1746 C C . PHE A 1 218 ? 9.883 -18.177 16.721 1.00 36.34 218 PHE A C 1
ATOM 1748 O O . PHE A 1 218 ? 9.734 -19.073 17.556 1.00 36.34 218 PHE A O 1
ATOM 1755 N N . ALA A 1 219 ? 10.804 -17.221 16.913 1.00 38.09 219 ALA A N 1
ATOM 1756 C CA . ALA A 1 219 ? 11.717 -17.209 18.066 1.00 38.09 219 ALA A CA 1
ATOM 1757 C C . ALA A 1 219 ? 10.991 -17.014 19.418 1.00 38.09 219 ALA A C 1
ATOM 1759 O O . ALA A 1 219 ? 11.348 -17.648 20.417 1.00 38.09 219 ALA A O 1
ATOM 1760 N N . GLN A 1 220 ? 9.945 -16.180 19.460 1.00 41.75 220 GLN A N 1
ATOM 1761 C CA . GLN A 1 220 ? 9.105 -15.969 20.652 1.00 41.75 220 GLN A CA 1
ATOM 1762 C C . GLN A 1 220 ? 8.139 -17.134 20.909 1.00 41.75 220 GLN A C 1
ATOM 1764 O O . GLN A 1 220 ? 7.918 -17.543 22.055 1.00 41.75 220 GLN A O 1
ATOM 1769 N N . GLY A 1 221 ? 7.633 -17.729 19.831 1.00 42.50 221 GLY A N 1
ATOM 1770 C CA . GLY A 1 221 ? 6.784 -18.911 19.803 1.00 42.50 221 GLY A CA 1
ATOM 1771 C C . GLY A 1 221 ? 7.459 -20.156 20.351 1.00 42.50 221 GLY A C 1
ATOM 1772 O O . GLY A 1 221 ? 6.848 -20.885 21.128 1.00 42.50 221 GLY A O 1
ATOM 1773 N N . ILE A 1 222 ? 8.751 -20.360 20.074 1.00 46.06 222 ILE A N 1
ATOM 1774 C CA . ILE A 1 222 ? 9.530 -21.460 20.667 1.00 46.06 222 ILE A CA 1
ATOM 1775 C C . ILE A 1 222 ? 9.492 -21.394 22.204 1.00 46.06 222 ILE A C 1
ATOM 1777 O O . ILE A 1 222 ? 9.319 -22.424 22.860 1.00 46.06 222 ILE A O 1
ATOM 1781 N N . GLY A 1 223 ? 9.577 -20.201 22.807 1.00 47.53 223 GLY A N 1
ATOM 1782 C CA . GLY A 1 223 ? 9.463 -20.011 24.261 1.00 47.53 223 GLY A CA 1
ATOM 1783 C C . GLY A 1 223 ? 8.065 -20.318 24.820 1.00 47.53 223 GLY A C 1
ATOM 1784 O O . GLY A 1 223 ? 7.936 -20.872 25.917 1.00 47.53 223 GLY A O 1
ATOM 1785 N N . PHE A 1 224 ? 7.019 -20.002 24.055 1.00 50.53 224 PHE A N 1
ATOM 1786 C CA . PHE A 1 224 ? 5.623 -20.308 24.377 1.00 50.53 224 PHE A CA 1
ATOM 1787 C C . PHE A 1 224 ? 5.330 -21.818 24.266 1.00 50.53 224 PHE A C 1
ATOM 1789 O O . PHE A 1 224 ? 4.834 -22.436 25.215 1.00 50.53 224 PHE A O 1
ATOM 1796 N N . VAL A 1 225 ? 5.714 -22.437 23.146 1.00 51.53 225 VAL A N 1
ATOM 1797 C CA . VAL A 1 225 ? 5.518 -23.862 22.839 1.00 51.53 225 VAL A CA 1
ATOM 1798 C C . VAL A 1 225 ? 6.292 -24.747 23.817 1.00 51.53 225 VAL A C 1
ATOM 1800 O O . VAL A 1 225 ? 5.712 -25.678 24.380 1.00 51.53 225 VAL A O 1
ATOM 1803 N N . THR A 1 226 ? 7.556 -24.427 24.119 1.00 50.81 226 THR A N 1
ATOM 1804 C CA . THR A 1 226 ? 8.358 -25.181 25.106 1.00 50.81 226 THR A CA 1
ATOM 1805 C C . THR A 1 226 ? 7.778 -25.108 26.524 1.00 50.81 226 THR A C 1
ATOM 1807 O O . THR A 1 226 ? 7.801 -26.104 27.253 1.00 50.81 226 THR A O 1
ATOM 1810 N N . TYR A 1 227 ? 7.195 -23.972 26.929 1.00 49.53 227 TYR A N 1
ATOM 1811 C CA . TYR A 1 227 ? 6.529 -23.834 28.230 1.00 49.53 227 TYR A CA 1
ATOM 1812 C C . TYR A 1 227 ? 5.237 -24.664 28.321 1.00 49.53 227 TYR A C 1
ATOM 1814 O O . TYR A 1 227 ? 5.016 -25.358 29.320 1.00 49.53 227 TYR A O 1
ATOM 1822 N N . ILE A 1 228 ? 4.395 -24.633 27.282 1.00 51.75 228 ILE A N 1
ATOM 1823 C CA . ILE A 1 228 ? 3.135 -25.392 27.232 1.00 51.75 228 ILE A CA 1
ATOM 1824 C C . ILE A 1 228 ? 3.397 -26.907 27.162 1.00 51.75 228 ILE A C 1
ATOM 1826 O O . ILE A 1 228 ? 2.768 -27.673 27.903 1.00 51.75 228 ILE A O 1
ATOM 1830 N N . GLN A 1 229 ? 4.377 -27.341 26.360 1.00 46.66 229 GLN A N 1
ATOM 1831 C CA . GLN A 1 229 ? 4.809 -28.743 26.266 1.00 46.66 229 GLN A CA 1
ATOM 1832 C C . GLN A 1 229 ? 5.270 -29.311 27.620 1.00 46.66 229 GLN A C 1
ATOM 1834 O O . GLN A 1 229 ? 5.019 -30.480 27.919 1.00 46.66 229 GLN A O 1
ATOM 1839 N N . GLY A 1 230 ? 5.878 -28.486 28.480 1.00 44.69 230 GLY A N 1
ATOM 1840 C CA . GLY A 1 230 ? 6.306 -28.889 29.822 1.00 44.69 230 GLY A CA 1
ATOM 1841 C C . GLY A 1 230 ? 5.169 -29.149 30.824 1.00 44.69 230 GLY A C 1
ATOM 1842 O O . GLY A 1 230 ? 5.404 -29.835 31.822 1.00 44.69 230 GLY A O 1
ATOM 1843 N N . LYS A 1 231 ? 3.945 -28.638 30.592 1.00 47.66 231 LYS A N 1
ATOM 1844 C CA . LYS A 1 231 ? 2.830 -28.715 31.563 1.00 47.66 231 LYS A CA 1
ATOM 1845 C C . LYS A 1 231 ? 1.543 -29.395 31.071 1.00 47.66 231 LYS A C 1
ATOM 1847 O O . LYS A 1 231 ? 0.825 -29.929 31.914 1.00 47.66 231 LYS A O 1
ATOM 1852 N N . MET A 1 232 ? 1.249 -29.456 29.767 1.00 44.31 232 MET A N 1
ATOM 1853 C CA . MET A 1 232 ? 0.036 -30.111 29.230 1.00 44.31 232 MET A CA 1
ATOM 1854 C C . MET A 1 232 ? 0.359 -31.408 28.472 1.00 44.31 232 MET A C 1
ATOM 1856 O O . MET A 1 232 ? 0.353 -31.465 27.246 1.00 44.31 232 MET A O 1
ATOM 1860 N N . LYS A 1 233 ? 0.630 -32.483 29.223 1.00 40.91 233 LYS A N 1
ATOM 1861 C CA . LYS A 1 233 ? 1.180 -33.758 28.718 1.00 40.91 233 LYS A CA 1
ATOM 1862 C C . LYS A 1 233 ? 0.289 -34.607 27.788 1.00 40.91 233 LYS A C 1
ATOM 1864 O O . LYS A 1 233 ? 0.764 -35.644 27.347 1.00 40.91 233 LYS A O 1
ATOM 1869 N N . ILE A 1 234 ? -0.971 -34.251 27.512 1.00 44.19 234 ILE A N 1
ATOM 1870 C CA . ILE A 1 234 ? -1.907 -35.185 26.838 1.00 44.19 234 ILE A CA 1
ATOM 1871 C C . ILE A 1 234 ? -2.566 -34.606 25.574 1.00 44.19 234 ILE A C 1
ATOM 1873 O O . ILE A 1 234 ? -2.762 -35.340 24.611 1.00 44.19 234 ILE A O 1
ATOM 1877 N N . ILE A 1 235 ? -2.857 -33.302 25.518 1.00 41.38 235 ILE A N 1
ATOM 1878 C CA . ILE A 1 235 ? -3.635 -32.716 24.405 1.00 41.38 235 ILE A CA 1
ATOM 1879 C C . ILE A 1 235 ? -2.728 -32.252 23.247 1.00 41.38 235 ILE A C 1
ATOM 1881 O O . ILE A 1 235 ? -3.073 -32.409 22.078 1.00 41.38 235 ILE A O 1
ATOM 1885 N N . VAL A 1 236 ? -1.514 -31.776 23.545 1.00 40.41 236 VAL A N 1
ATOM 1886 C CA . VAL A 1 236 ? -0.593 -31.200 22.544 1.00 40.41 236 VAL A CA 1
ATOM 1887 C C . VAL A 1 236 ? 0.093 -32.268 21.685 1.00 40.41 236 VAL A C 1
ATOM 1889 O O . VAL A 1 236 ? 0.336 -32.042 20.505 1.00 40.41 236 VAL A O 1
ATOM 1892 N N . THR A 1 237 ? 0.353 -33.464 22.220 1.00 41.59 237 THR A N 1
ATOM 1893 C CA . THR A 1 237 ? 0.985 -34.558 21.457 1.00 41.59 237 THR A CA 1
ATOM 1894 C C . THR A 1 237 ? 0.063 -35.101 20.360 1.00 41.59 237 THR A C 1
ATOM 1896 O O . THR A 1 237 ? 0.535 -35.467 19.286 1.00 41.59 237 THR A O 1
ATOM 1899 N N . ALA A 1 238 ? -1.254 -35.096 20.597 1.00 40.19 238 ALA A N 1
ATOM 1900 C CA . ALA A 1 238 ? -2.249 -35.460 19.590 1.00 40.19 238 ALA A CA 1
ATOM 1901 C C . ALA A 1 238 ? -2.380 -34.374 18.508 1.00 40.19 238 ALA A C 1
ATOM 1903 O O . ALA A 1 238 ? -2.395 -34.695 17.323 1.00 40.19 238 ALA A O 1
ATOM 1904 N N . LEU A 1 239 ? -2.383 -33.095 18.902 1.00 40.78 239 LEU A N 1
ATOM 1905 C CA . LEU A 1 239 ? -2.429 -31.955 17.979 1.00 40.78 239 LEU A CA 1
ATOM 1906 C C . LEU A 1 239 ? -1.171 -31.848 17.105 1.00 40.78 239 LEU A C 1
ATOM 1908 O O . LEU A 1 239 ? -1.297 -31.644 15.905 1.00 40.78 239 LEU A O 1
ATOM 1912 N N . PHE A 1 240 ? 0.024 -32.087 17.651 1.00 41.03 240 PHE A N 1
ATOM 1913 C CA . PHE A 1 240 ? 1.276 -32.089 16.882 1.00 41.03 240 PHE A CA 1
ATOM 1914 C C . PHE A 1 240 ? 1.320 -33.232 15.849 1.00 41.03 240 PHE A C 1
ATOM 1916 O O . PHE A 1 240 ? 1.760 -33.043 14.718 1.00 41.03 240 PHE A O 1
ATOM 1923 N N . ALA A 1 241 ? 0.795 -34.414 16.196 1.00 40.84 241 ALA A N 1
ATOM 1924 C CA . ALA A 1 241 ? 0.689 -35.544 15.269 1.00 40.84 241 ALA A CA 1
ATOM 1925 C C . ALA A 1 241 ? -0.374 -35.329 14.172 1.00 40.84 241 ALA A C 1
ATOM 1927 O O . ALA A 1 241 ? -0.220 -35.835 13.059 1.00 40.84 241 ALA A O 1
ATOM 1928 N N . ILE A 1 242 ? -1.434 -34.574 14.476 1.00 42.28 242 ILE A N 1
ATOM 1929 C CA . ILE A 1 242 ? -2.464 -34.158 13.517 1.00 42.28 242 ILE A CA 1
ATOM 1930 C C . ILE A 1 242 ? -1.925 -33.048 12.592 1.00 42.28 242 ILE A C 1
ATOM 1932 O O . ILE A 1 242 ? -2.129 -33.133 11.385 1.00 42.28 242 ILE A O 1
ATOM 1936 N N . LEU A 1 243 ? -1.141 -32.095 13.111 1.00 39.53 243 LEU A N 1
ATOM 1937 C CA . LEU A 1 243 ? -0.491 -31.006 12.360 1.00 39.53 243 LEU A CA 1
ATOM 1938 C C . LEU A 1 243 ? 0.519 -31.507 11.316 1.00 39.53 243 LEU A C 1
ATOM 1940 O O . LEU A 1 243 ? 0.497 -31.050 10.177 1.00 39.53 243 LEU A O 1
ATOM 1944 N N . VAL A 1 244 ? 1.345 -32.504 11.655 1.00 43.25 244 VAL A N 1
ATOM 1945 C CA . VAL A 1 244 ? 2.287 -33.126 10.696 1.00 43.25 244 VAL A CA 1
ATOM 1946 C C . VAL A 1 244 ? 1.549 -33.873 9.572 1.00 43.25 244 VAL A C 1
ATOM 1948 O O . VAL A 1 244 ? 2.035 -33.969 8.443 1.00 43.25 244 VAL A O 1
ATOM 1951 N N . ARG A 1 245 ? 0.354 -34.405 9.858 1.00 37.69 245 ARG A N 1
ATOM 1952 C CA . ARG A 1 245 ? -0.480 -35.097 8.862 1.00 37.69 245 ARG A CA 1
ATOM 1953 C C . ARG A 1 245 ? -1.347 -34.147 8.032 1.00 37.69 245 ARG A C 1
ATOM 1955 O O . ARG A 1 245 ? -1.648 -34.473 6.890 1.00 37.69 245 ARG A O 1
ATOM 1962 N N . LEU A 1 246 ? -1.720 -32.985 8.567 1.00 33.69 246 LEU A N 1
ATOM 1963 C CA . LEU A 1 246 ? -2.437 -31.942 7.830 1.00 33.69 246 LEU A CA 1
ATOM 1964 C C . LEU A 1 246 ? -1.504 -31.158 6.905 1.00 33.69 246 LEU A C 1
ATOM 1966 O O . LEU A 1 246 ? -1.877 -30.959 5.759 1.00 33.69 246 LEU A O 1
ATOM 1970 N N . SER A 1 247 ? -0.269 -30.833 7.305 1.00 38.62 247 SER A N 1
ATOM 1971 C CA . SER A 1 247 ? 0.690 -30.129 6.428 1.00 38.62 247 SER A CA 1
ATOM 1972 C C . SER A 1 247 ? 1.070 -30.928 5.173 1.00 38.62 247 SER A C 1
ATOM 1974 O O . SER A 1 247 ? 1.295 -30.368 4.100 1.00 38.62 247 SER A O 1
ATOM 1976 N N . THR A 1 248 ? 1.085 -32.258 5.283 1.00 34.69 248 THR A N 1
ATOM 1977 C CA . THR A 1 248 ? 1.311 -33.172 4.154 1.00 34.69 248 THR A CA 1
ATOM 1978 C C . THR A 1 248 ? 0.066 -33.360 3.282 1.00 34.69 248 THR A C 1
ATOM 1980 O O . THR A 1 248 ? 0.205 -33.602 2.086 1.00 34.69 248 THR A O 1
ATOM 1983 N N . ALA A 1 249 ? -1.138 -33.193 3.841 1.00 31.92 249 ALA A N 1
ATOM 1984 C CA . ALA A 1 249 ? -2.400 -33.225 3.099 1.00 31.92 249 ALA A CA 1
ATOM 1985 C C . ALA A 1 249 ? -2.746 -31.875 2.432 1.00 31.92 249 ALA A C 1
ATOM 1987 O O . ALA A 1 249 ? -3.343 -31.863 1.359 1.00 31.92 249 ALA A O 1
ATOM 1988 N N . GLN A 1 250 ? -2.331 -30.748 3.016 1.00 33.34 250 GLN A N 1
ATOM 1989 C CA . GLN A 1 250 ? -2.597 -29.388 2.527 1.00 33.34 250 GLN A CA 1
ATOM 1990 C C . GLN A 1 250 ? -1.786 -29.074 1.257 1.00 33.34 250 GLN A C 1
ATOM 1992 O O . GLN A 1 250 ? -2.350 -28.596 0.275 1.00 33.34 250 GLN A O 1
ATOM 1997 N N . ARG A 1 251 ? -0.529 -29.550 1.183 1.00 34.19 251 ARG A N 1
ATOM 1998 C CA . ARG A 1 251 ? 0.282 -29.551 -0.055 1.00 34.19 251 ARG A CA 1
ATOM 1999 C C . ARG A 1 251 ? -0.341 -30.335 -1.218 1.00 34.19 251 ARG A C 1
ATOM 2001 O O . ARG A 1 251 ? 0.041 -30.119 -2.363 1.00 34.19 251 ARG A O 1
ATOM 2008 N N . ALA A 1 252 ? -1.271 -31.255 -0.947 1.00 29.08 252 ALA A N 1
ATOM 2009 C CA . ALA A 1 252 ? -1.961 -32.025 -1.981 1.00 29.08 252 ALA A CA 1
ATOM 2010 C C . ALA A 1 252 ? -3.279 -31.376 -2.448 1.00 29.08 252 ALA A C 1
ATOM 2012 O O . ALA A 1 252 ? -3.770 -31.742 -3.512 1.00 29.08 252 ALA A O 1
ATOM 2013 N N . LEU A 1 253 ? -3.847 -30.424 -1.692 1.00 26.88 253 LEU A N 1
ATOM 2014 C CA . LEU A 1 253 ? -5.141 -29.797 -1.999 1.00 26.88 253 LEU A CA 1
ATOM 2015 C C . LEU A 1 253 ? -5.013 -28.416 -2.675 1.00 26.88 253 LEU A C 1
ATOM 2017 O O . LEU A 1 253 ? -5.898 -28.024 -3.431 1.00 26.88 253 LEU A O 1
ATOM 2021 N N . GLU A 1 254 ? -3.898 -27.706 -2.471 1.00 30.53 254 GLU A N 1
ATOM 2022 C CA . GLU A 1 254 ? -3.642 -26.360 -3.028 1.00 30.53 254 GLU A CA 1
ATOM 2023 C C . GLU A 1 254 ? -3.422 -26.329 -4.555 1.00 30.53 254 GLU A C 1
ATOM 2025 O O . GLU A 1 254 ? -3.386 -25.262 -5.157 1.00 30.53 254 GLU A O 1
ATOM 2030 N N . THR A 1 255 ? -3.354 -27.484 -5.224 1.00 27.81 255 THR A N 1
ATOM 2031 C CA . THR A 1 255 ? -3.188 -27.563 -6.687 1.00 27.81 255 THR A CA 1
ATOM 2032 C C . THR A 1 255 ? -4.488 -27.428 -7.488 1.00 27.81 255 THR A C 1
ATOM 2034 O O . THR A 1 255 ? -4.421 -27.463 -8.714 1.00 27.81 255 THR A O 1
ATOM 2037 N N . THR A 1 256 ? -5.670 -27.270 -6.864 1.00 26.97 256 THR A N 1
ATOM 2038 C CA . THR A 1 256 ? -6.935 -27.375 -7.635 1.00 26.97 256 THR A CA 1
ATOM 2039 C C . THR A 1 256 ? -8.032 -26.325 -7.411 1.00 26.97 256 THR A C 1
ATOM 2041 O O . THR A 1 256 ? -9.058 -26.428 -8.079 1.00 26.97 256 THR A O 1
ATOM 2044 N N . SER A 1 257 ? -7.893 -25.290 -6.571 1.00 27.62 257 SER A N 1
ATOM 2045 C CA . SER A 1 257 ? -8.965 -24.273 -6.504 1.00 27.62 257 SER A CA 1
ATOM 2046 C C . SER A 1 257 ? -8.560 -22.912 -5.934 1.00 27.62 257 SER A C 1
ATOM 2048 O O . SER A 1 257 ? -8.820 -22.631 -4.770 1.00 27.62 257 SER A O 1
ATOM 2050 N N . HIS A 1 258 ? -8.042 -22.022 -6.777 1.00 28.66 258 HIS A N 1
ATOM 2051 C CA . HIS A 1 258 ? -8.246 -20.579 -6.614 1.00 28.66 258 HIS A CA 1
ATOM 2052 C C . HIS A 1 258 ? -8.416 -19.935 -7.992 1.00 28.66 258 HIS A C 1
ATOM 2054 O O . HIS A 1 258 ? -7.508 -19.336 -8.550 1.00 28.66 258 HIS A O 1
ATOM 2060 N N . SER A 1 259 ? -9.615 -20.092 -8.552 1.00 28.70 259 SER A N 1
ATOM 2061 C CA . SER A 1 259 ? -10.128 -19.216 -9.601 1.00 28.70 259 SER A CA 1
ATOM 2062 C C . SER A 1 259 ? -11.238 -18.357 -8.998 1.00 28.70 259 SER A C 1
ATOM 2064 O O . SER A 1 259 ? -12.228 -18.905 -8.512 1.00 28.70 259 SER A O 1
ATOM 2066 N N . ASN A 1 260 ? -11.066 -17.040 -9.112 1.00 31.45 260 ASN A N 1
ATOM 2067 C CA . ASN A 1 260 ? -12.049 -15.967 -8.920 1.00 31.45 260 ASN A CA 1
ATOM 2068 C C . ASN A 1 260 ? -12.373 -15.562 -7.475 1.00 31.45 260 ASN A C 1
ATOM 2070 O O . ASN A 1 260 ? -13.232 -16.168 -6.843 1.00 31.45 260 ASN A O 1
ATOM 2074 N N . LEU A 1 261 ? -11.728 -14.475 -7.020 1.00 27.44 261 LEU A N 1
ATOM 2075 C CA . LEU A 1 261 ? -12.309 -13.324 -6.295 1.00 27.44 261 LEU A CA 1
ATOM 2076 C C . LEU A 1 261 ? -11.171 -12.426 -5.764 1.00 27.44 261 LEU A C 1
ATOM 2078 O O . LEU A 1 261 ? -10.857 -12.467 -4.581 1.00 27.44 261 LEU A O 1
ATOM 2082 N N . PHE A 1 262 ? -10.554 -11.610 -6.621 1.00 28.73 262 PHE A N 1
ATOM 2083 C CA . PHE A 1 262 ? -9.711 -10.496 -6.169 1.00 28.73 262 PHE A CA 1
ATOM 2084 C C . PHE A 1 262 ? -9.991 -9.272 -7.040 1.00 28.73 262 PHE A C 1
ATOM 2086 O O . PHE A 1 262 ? -9.738 -9.283 -8.240 1.00 28.73 262 PHE A O 1
ATOM 2093 N N . GLY A 1 263 ? -10.594 -8.251 -6.428 1.00 29.16 263 GLY A N 1
ATOM 2094 C CA . GLY A 1 263 ? -10.602 -6.894 -6.955 1.00 29.16 263 GLY A CA 1
ATOM 2095 C C . GLY A 1 263 ? -9.310 -6.222 -6.511 1.00 29.16 263 GLY A C 1
ATOM 2096 O O . GLY A 1 263 ? -9.106 -6.021 -5.314 1.00 29.16 263 GLY A O 1
ATOM 2097 N N . ASN A 1 264 ? -8.441 -5.949 -7.477 1.00 38.84 264 ASN A N 1
ATOM 2098 C CA . ASN A 1 264 ? -7.272 -5.092 -7.331 1.00 38.84 264 ASN A CA 1
ATOM 2099 C C . ASN A 1 264 ? -7.761 -3.650 -7.204 1.00 38.84 264 ASN A C 1
ATOM 2101 O O . ASN A 1 264 ? -8.539 -3.248 -8.057 1.00 38.84 264 ASN A O 1
ATOM 2105 N N . GLU A 1 265 ? -7.324 -2.889 -6.198 1.00 38.72 265 GLU A N 1
ATOM 2106 C CA . GLU A 1 265 ? -7.239 -1.421 -6.283 1.00 38.72 265 GLU A CA 1
ATOM 2107 C C . GLU A 1 265 ? -6.568 -0.845 -5.023 1.00 38.72 265 GLU A C 1
ATOM 2109 O O . GLU A 1 265 ? -6.968 -1.100 -3.882 1.00 38.72 265 GLU A O 1
ATOM 2114 N N . CYS A 1 266 ? -5.534 -0.033 -5.241 1.00 44.78 266 CYS A N 1
ATOM 2115 C CA . CYS A 1 266 ? -5.110 0.976 -4.283 1.00 44.78 266 CYS A CA 1
ATOM 2116 C C . CYS A 1 266 ? -6.238 2.021 -4.195 1.00 44.78 266 CYS A C 1
ATOM 2118 O O . CYS A 1 266 ? -6.563 2.635 -5.202 1.00 44.78 266 CYS A O 1
ATOM 2120 N N . CYS A 1 267 ? -6.821 2.199 -3.001 1.00 39.97 267 CYS A N 1
ATOM 2121 C CA . CYS A 1 267 ? -8.157 2.767 -2.716 1.00 39.97 267 CYS A CA 1
ATOM 2122 C C . CYS A 1 267 ? -9.324 1.776 -2.927 1.00 39.97 267 CYS A C 1
ATOM 2124 O O . CYS A 1 267 ? -9.638 1.382 -4.040 1.00 39.97 267 CYS A O 1
ATOM 2126 N N . ARG A 1 268 ? -10.039 1.413 -1.848 1.00 36.91 268 ARG A N 1
ATOM 2127 C CA . ARG A 1 268 ? -11.269 0.601 -1.926 1.00 36.91 268 ARG A CA 1
ATOM 2128 C C . ARG A 1 268 ? -12.425 1.392 -2.543 1.00 36.91 268 ARG A C 1
ATOM 2130 O O . ARG A 1 268 ? -12.618 2.562 -2.233 1.00 36.91 268 ARG A O 1
ATOM 2137 N N . GLN A 1 269 ? -13.304 0.675 -3.243 1.00 32.94 269 GLN A N 1
ATOM 2138 C CA . GLN A 1 269 ? -14.590 1.119 -3.807 1.00 32.94 269 GLN A CA 1
ATOM 2139 C C . GLN A 1 269 ? -15.625 1.715 -2.815 1.00 32.94 269 GLN A C 1
ATOM 2141 O O . GLN A 1 269 ? -16.776 1.932 -3.192 1.00 32.94 269 GLN A O 1
ATOM 2146 N N . SER A 1 270 ? -15.259 1.993 -1.559 1.00 36.34 270 SER A N 1
ATOM 2147 C CA . SER A 1 270 ? -16.137 2.618 -0.558 1.00 36.34 270 SER A CA 1
ATOM 2148 C C . SER A 1 270 ? -15.554 3.851 0.134 1.00 36.34 270 SER A C 1
ATOM 2150 O O . SER A 1 270 ? -16.273 4.469 0.915 1.00 36.34 270 SER A O 1
ATOM 2152 N N . ASP A 1 271 ? -14.313 4.244 -0.165 1.00 34.66 271 ASP A N 1
ATOM 2153 C CA . ASP A 1 271 ? -13.697 5.439 0.411 1.00 34.66 271 ASP A CA 1
ATOM 2154 C C . ASP A 1 271 ? -13.531 6.504 -0.676 1.00 34.66 271 ASP A C 1
ATOM 2156 O O . ASP A 1 271 ? -12.974 6.265 -1.747 1.00 34.66 271 ASP A O 1
ATOM 2160 N N . VAL A 1 272 ? -14.054 7.703 -0.424 1.00 35.81 272 VAL A N 1
ATOM 2161 C CA . VAL A 1 272 ? -13.876 8.852 -1.316 1.00 35.81 272 VAL A CA 1
ATOM 2162 C C . VAL A 1 272 ? -12.402 9.258 -1.269 1.00 35.81 272 VAL A C 1
ATOM 2164 O O . VAL A 1 272 ? -11.985 9.962 -0.352 1.00 35.81 272 VAL A O 1
ATOM 2167 N N . CYS A 1 273 ? -11.609 8.831 -2.254 1.00 39.28 273 CYS A N 1
ATOM 2168 C CA . CYS A 1 273 ? -10.244 9.323 -2.426 1.00 39.28 273 CYS A CA 1
ATOM 2169 C C . CYS A 1 273 ? -10.323 10.781 -2.911 1.00 39.28 273 CYS A C 1
ATOM 2171 O O . CYS A 1 273 ? -10.675 11.085 -4.050 1.00 39.28 273 CYS A O 1
ATOM 2173 N N . SER A 1 274 ? -10.111 11.711 -1.979 1.00 37.03 274 SER A N 1
ATOM 2174 C CA . SER A 1 274 ? -10.082 13.147 -2.243 1.00 37.03 274 SER A CA 1
ATOM 2175 C C . SER A 1 274 ? -8.957 13.465 -3.231 1.00 37.03 274 SER A C 1
ATOM 2177 O O . SER A 1 274 ? -7.813 13.106 -2.988 1.00 37.03 274 SER A O 1
ATOM 2179 N N . ASN A 1 275 ? -9.301 14.139 -4.333 1.00 35.25 275 ASN A N 1
ATOM 2180 C CA . ASN A 1 275 ? -8.467 14.485 -5.498 1.00 35.25 275 ASN A CA 1
ATOM 2181 C C . ASN A 1 275 ? -7.244 15.398 -5.215 1.00 35.25 275 ASN A C 1
ATOM 2183 O O . ASN A 1 275 ? -7.020 16.377 -5.929 1.00 35.25 275 ASN A O 1
ATOM 2187 N N . ALA A 1 276 ? -6.433 15.120 -4.200 1.00 36.66 276 ALA A N 1
ATOM 2188 C CA . ALA A 1 276 ? -5.173 15.817 -3.978 1.00 36.66 276 ALA A CA 1
ATOM 2189 C C . ALA A 1 276 ? -4.132 14.869 -3.366 1.00 36.66 276 ALA A C 1
ATOM 2191 O O . ALA A 1 276 ? -4.325 14.409 -2.247 1.00 36.66 276 ALA A O 1
ATOM 2192 N N . LEU A 1 277 ? -3.012 14.701 -4.087 1.00 38.28 277 LEU A N 1
ATOM 2193 C CA . LEU A 1 277 ? -1.754 14.013 -3.731 1.00 38.28 277 LEU A CA 1
ATOM 2194 C C . LEU A 1 277 ? -1.695 12.540 -4.182 1.00 38.28 277 LEU A C 1
ATOM 2196 O O . LEU A 1 277 ? -2.208 11.636 -3.535 1.00 38.28 277 LEU A O 1
ATOM 2200 N N . TYR A 1 278 ? -1.076 12.337 -5.349 1.00 44.66 278 TYR A N 1
ATOM 2201 C CA . TYR A 1 278 ? -0.878 11.037 -5.993 1.00 44.66 278 TYR A CA 1
ATOM 2202 C C . TYR A 1 278 ? 0.056 10.122 -5.173 1.00 44.66 278 TYR A C 1
ATOM 2204 O O . TYR A 1 278 ? 1.069 10.608 -4.670 1.00 44.66 278 TYR A O 1
ATOM 2212 N N . PRO A 1 279 ? -0.217 8.806 -5.094 1.00 53.12 279 PRO A N 1
ATOM 2213 C CA . PRO A 1 279 ? 0.786 7.814 -4.726 1.00 53.12 279 PRO A CA 1
ATOM 2214 C C . PRO A 1 279 ? 1.797 7.638 -5.871 1.00 53.12 279 PRO A C 1
ATOM 2216 O O . PRO A 1 279 ? 1.420 7.677 -7.042 1.00 53.12 279 PRO A O 1
ATOM 2219 N N . TYR A 1 280 ? 3.075 7.425 -5.557 1.00 52.62 280 TYR A N 1
ATOM 2220 C CA . TYR A 1 280 ? 4.049 7.015 -6.574 1.00 52.62 280 TYR A CA 1
ATOM 2221 C C . TYR A 1 280 ? 3.793 5.546 -6.939 1.00 52.62 280 TYR A C 1
ATOM 2223 O O . TYR A 1 280 ? 3.657 4.706 -6.048 1.00 52.62 280 TYR A O 1
ATOM 2231 N N . GLU A 1 281 ? 3.709 5.242 -8.233 1.00 57.94 281 GLU A N 1
ATOM 2232 C CA . GLU A 1 281 ? 3.554 3.881 -8.757 1.00 57.94 281 GLU A CA 1
ATOM 2233 C C . GLU A 1 281 ? 4.927 3.349 -9.182 1.00 57.94 281 GLU A C 1
ATOM 2235 O O . GLU A 1 281 ? 5.675 4.043 -9.877 1.00 57.94 281 GLU A O 1
ATOM 2240 N N . ILE A 1 282 ? 5.289 2.141 -8.738 1.00 63.56 282 ILE A N 1
ATOM 2241 C CA . ILE A 1 282 ? 6.547 1.517 -9.171 1.00 63.56 282 ILE A CA 1
ATOM 2242 C C . ILE A 1 282 ? 6.335 0.934 -10.569 1.00 63.56 282 ILE A C 1
ATOM 2244 O O . ILE A 1 282 ? 5.448 0.095 -10.734 1.00 63.56 282 ILE A O 1
ATOM 2248 N N . PRO A 1 283 ? 7.143 1.322 -11.568 1.00 58.91 283 PRO A N 1
ATOM 2249 C CA . PRO A 1 283 ? 6.997 0.807 -12.919 1.00 58.91 283 PRO A CA 1
ATOM 2250 C C . PRO A 1 283 ? 7.307 -0.692 -12.966 1.00 58.91 283 PRO A C 1
ATOM 2252 O O . PRO A 1 283 ? 8.312 -1.148 -12.409 1.00 58.91 283 PRO A O 1
ATOM 2255 N N . SER A 1 284 ? 6.457 -1.447 -13.672 1.00 61.66 284 SER A N 1
ATOM 2256 C CA . SER A 1 284 ? 6.780 -2.814 -14.072 1.00 61.66 284 SER A CA 1
ATOM 2257 C C . SER A 1 284 ? 7.716 -2.785 -15.283 1.00 61.66 284 SER A C 1
ATOM 2259 O O . SER A 1 284 ? 7.370 -2.217 -16.321 1.00 61.66 284 SER A O 1
ATOM 2261 N N . LEU A 1 285 ? 8.908 -3.364 -15.153 1.00 60.44 285 LEU A N 1
ATOM 2262 C CA . LEU A 1 285 ? 9.914 -3.476 -16.210 1.00 60.44 285 LEU A CA 1
ATOM 2263 C C . LEU A 1 285 ? 10.210 -4.941 -16.482 1.00 60.44 285 LEU A C 1
ATOM 2265 O O . LEU A 1 285 ? 10.164 -5.747 -15.572 1.00 60.44 285 LEU A O 1
ATOM 2269 N N . ASP A 1 286 ? 10.558 -5.287 -17.713 1.00 56.28 286 ASP A N 1
ATOM 2270 C CA . ASP A 1 286 ? 11.048 -6.631 -18.005 1.00 56.28 286 ASP A CA 1
ATOM 2271 C C . ASP A 1 286 ? 12.567 -6.640 -18.023 1.00 56.28 286 ASP A C 1
ATOM 2273 O O . ASP A 1 286 ? 13.182 -5.983 -18.866 1.00 56.28 286 ASP A O 1
ATOM 2277 N N . LEU A 1 287 ? 13.167 -7.350 -17.072 1.00 57.12 287 LEU A N 1
ATOM 2278 C CA . LEU A 1 287 ? 14.611 -7.372 -16.859 1.00 57.12 287 LEU A CA 1
ATOM 2279 C C . LEU A 1 287 ? 15.237 -8.683 -17.366 1.00 57.12 287 LEU A C 1
ATOM 2281 O O . LEU A 1 287 ? 16.415 -8.935 -17.113 1.00 57.12 287 LEU A O 1
ATOM 2285 N N . THR A 1 288 ? 14.486 -9.521 -18.098 1.00 50.84 288 THR A N 1
ATOM 2286 C CA . THR A 1 288 ? 14.972 -10.809 -18.632 1.00 50.84 288 THR A CA 1
ATOM 2287 C C . THR A 1 288 ? 15.902 -10.689 -19.827 1.00 50.84 288 THR A C 1
ATOM 2289 O O . THR A 1 288 ? 16.735 -11.572 -20.034 1.00 50.84 288 THR A O 1
ATOM 2292 N N . ASP A 1 289 ? 15.786 -9.622 -20.615 1.00 44.28 289 ASP A N 1
ATOM 2293 C CA . ASP A 1 289 ? 16.499 -9.512 -21.882 1.00 44.28 289 ASP A CA 1
ATOM 2294 C C . ASP A 1 289 ? 17.642 -8.521 -21.773 1.00 44.28 289 ASP A C 1
ATOM 2296 O O . ASP A 1 289 ? 17.433 -7.316 -21.829 1.00 44.28 289 ASP A O 1
ATOM 2300 N N . GLY A 1 290 ? 18.871 -9.030 -21.660 1.00 45.16 290 GLY A N 1
ATOM 2301 C CA . GLY A 1 290 ? 20.134 -8.275 -21.657 1.00 45.16 290 GLY A CA 1
ATOM 2302 C C . GLY A 1 290 ? 20.455 -7.496 -22.948 1.00 45.16 290 GLY A C 1
ATOM 2303 O O . GLY A 1 290 ? 21.617 -7.407 -23.348 1.00 45.16 290 GLY A O 1
ATOM 2304 N N . THR A 1 291 ? 19.461 -6.949 -23.647 1.00 36.38 291 THR A N 1
ATOM 2305 C CA . THR A 1 291 ? 19.613 -6.075 -24.812 1.00 36.38 291 THR A CA 1
ATOM 2306 C C . THR A 1 291 ? 19.840 -4.618 -24.395 1.00 36.38 291 THR A C 1
ATOM 2308 O O . THR A 1 291 ? 18.885 -3.859 -24.319 1.00 36.38 291 THR A O 1
ATOM 2311 N N . THR A 1 292 ? 21.095 -4.222 -24.141 1.00 37.09 292 THR A N 1
ATOM 2312 C CA . THR A 1 292 ? 21.700 -2.852 -24.177 1.00 37.09 292 THR A CA 1
ATOM 2313 C C . THR A 1 292 ? 20.928 -1.620 -23.638 1.00 37.09 292 THR A C 1
ATOM 2315 O O . THR A 1 292 ? 21.383 -0.496 -23.820 1.00 37.09 292 THR A O 1
ATOM 2318 N N . THR A 1 293 ? 19.790 -1.818 -22.988 1.00 41.56 293 THR A N 1
ATOM 2319 C CA . THR A 1 293 ? 18.848 -0.847 -22.393 1.00 41.56 293 THR A CA 1
ATOM 2320 C C . THR A 1 293 ? 18.181 -1.433 -21.145 1.00 41.56 293 THR A C 1
ATOM 2322 O O . THR A 1 293 ? 17.589 -0.712 -20.353 1.00 41.56 293 THR A O 1
ATOM 2325 N N . SER A 1 294 ? 18.329 -2.740 -20.934 1.00 43.66 294 SER A N 1
ATOM 2326 C CA . SER A 1 294 ? 18.172 -3.413 -19.655 1.00 43.66 294 SER A CA 1
ATOM 2327 C C . SER A 1 294 ? 19.247 -2.916 -18.698 1.00 43.66 294 SER A C 1
ATOM 2329 O O . SER A 1 294 ? 20.436 -2.958 -19.008 1.00 43.66 294 SER A O 1
ATOM 2331 N N . SER A 1 295 ? 18.799 -2.416 -17.557 1.00 49.16 295 SER A N 1
ATOM 2332 C CA . SER A 1 295 ? 19.582 -1.906 -16.436 1.00 49.16 295 SER A CA 1
ATOM 2333 C C . SER A 1 295 ? 20.698 -2.879 -16.067 1.00 49.16 295 SER A C 1
ATOM 2335 O O . SER A 1 295 ? 20.449 -3.931 -15.480 1.00 49.16 295 SER A O 1
ATOM 2337 N N . ILE A 1 296 ? 21.925 -2.569 -16.482 1.00 54.03 296 ILE A N 1
ATOM 2338 C CA . ILE A 1 296 ? 23.084 -3.404 -16.188 1.00 54.03 296 ILE A CA 1
ATOM 2339 C C . ILE A 1 296 ? 23.568 -3.005 -14.801 1.00 54.03 296 ILE A C 1
ATOM 2341 O O . ILE A 1 296 ? 24.095 -1.913 -14.652 1.00 54.03 296 ILE A O 1
ATOM 2345 N N . ILE A 1 297 ? 23.441 -3.903 -13.824 1.00 59.78 297 ILE A N 1
ATOM 2346 C CA . ILE A 1 297 ? 24.053 -3.722 -12.504 1.00 59.78 297 ILE A CA 1
ATOM 2347 C C . ILE A 1 297 ? 25.571 -3.958 -12.638 1.00 59.78 297 ILE A C 1
ATOM 2349 O O . ILE A 1 297 ? 26.065 -5.065 -12.400 1.00 59.78 297 ILE A O 1
ATOM 2353 N N . ASP A 1 298 ? 26.317 -2.962 -13.119 1.00 55.78 298 ASP A N 1
ATOM 2354 C CA . ASP A 1 298 ? 27.767 -3.017 -13.345 1.00 55.78 298 ASP A CA 1
ATOM 2355 C C . ASP A 1 298 ? 28.627 -2.126 -12.426 1.00 55.78 298 ASP A C 1
ATOM 2357 O O . ASP A 1 298 ? 29.864 -2.131 -12.525 1.00 55.78 298 ASP A O 1
ATOM 2361 N N . GLY A 1 299 ? 27.999 -1.402 -11.505 1.00 54.62 299 GLY A N 1
ATOM 2362 C CA . GLY A 1 299 ? 28.614 -0.534 -10.507 1.00 54.62 299 GLY A CA 1
ATOM 2363 C C . GLY A 1 299 ? 29.110 0.798 -11.063 1.00 54.62 299 GLY A C 1
ATOM 2364 O O . GLY A 1 299 ? 30.020 1.404 -10.475 1.00 54.62 299 GLY A O 1
ATOM 2365 N N . LYS A 1 300 ? 28.589 1.267 -12.202 1.00 53.44 300 LYS A N 1
ATOM 2366 C CA . LYS A 1 300 ? 29.033 2.518 -12.829 1.00 53.44 300 LYS A CA 1
ATOM 2367 C C . LYS A 1 300 ? 27.870 3.408 -13.239 1.00 53.44 300 LYS A C 1
ATOM 2369 O O . LYS A 1 300 ? 27.132 3.107 -14.157 1.00 53.44 300 LYS A O 1
ATOM 2374 N N . ILE A 1 301 ? 27.860 4.635 -12.713 1.00 52.22 301 ILE A N 1
ATOM 2375 C CA . ILE A 1 301 ? 27.001 5.687 -13.271 1.00 52.22 301 ILE A CA 1
ATOM 2376 C C . ILE A 1 301 ? 27.584 6.158 -14.598 1.00 52.22 301 ILE A C 1
ATOM 2378 O O . ILE A 1 301 ? 28.568 6.913 -14.655 1.00 52.22 301 ILE A O 1
ATOM 2382 N N . TYR A 1 302 ? 26.937 5.765 -15.685 1.00 53.81 302 TYR A N 1
ATOM 2383 C CA . TYR A 1 302 ? 27.176 6.367 -16.983 1.00 53.81 302 TYR A CA 1
ATOM 2384 C C . TYR A 1 302 ? 26.420 7.693 -17.062 1.00 53.81 302 TYR A C 1
ATOM 2386 O O . TYR A 1 302 ? 25.208 7.735 -17.221 1.00 53.81 302 TYR A O 1
ATOM 2394 N N . VAL A 1 303 ? 27.163 8.802 -17.040 1.00 38.88 303 VAL A N 1
ATOM 2395 C CA . VAL A 1 303 ? 26.661 10.195 -17.139 1.00 38.88 303 VAL A CA 1
ATOM 2396 C C . VAL A 1 303 ? 25.807 10.459 -18.405 1.00 38.88 303 VAL A C 1
ATOM 2398 O O . VAL A 1 303 ? 25.229 11.531 -18.559 1.00 38.88 303 VAL A O 1
ATOM 2401 N N . LEU A 1 304 ? 25.737 9.497 -19.331 1.00 40.59 304 LEU A N 1
ATOM 2402 C CA . LEU A 1 304 ? 25.030 9.568 -20.611 1.00 40.59 304 LEU A CA 1
ATOM 2403 C C . LEU A 1 304 ? 24.207 8.302 -20.932 1.00 40.59 304 LEU A C 1
ATOM 2405 O O . LEU A 1 304 ? 23.813 8.167 -22.089 1.00 40.59 304 LEU A O 1
ATOM 2409 N N . ALA A 1 305 ? 24.007 7.361 -19.996 1.00 45.22 305 ALA A N 1
ATOM 2410 C CA . ALA A 1 305 ? 23.269 6.127 -20.286 1.00 45.22 305 ALA A CA 1
ATOM 2411 C C . ALA A 1 305 ? 21.937 6.046 -19.544 1.00 45.22 305 ALA A C 1
ATOM 2413 O O . ALA A 1 305 ? 21.809 6.417 -18.380 1.00 45.22 305 ALA A O 1
ATOM 2414 N N . ASP A 1 306 ? 20.974 5.502 -20.271 1.00 54.62 306 ASP A N 1
ATOM 2415 C CA . ASP A 1 306 ? 19.544 5.440 -19.999 1.00 54.62 306 ASP A CA 1
ATOM 2416 C C . ASP A 1 306 ? 19.177 4.407 -18.899 1.00 54.62 306 ASP A C 1
ATOM 2418 O O . ASP A 1 306 ? 18.070 3.871 -18.879 1.00 54.62 306 ASP A O 1
ATOM 2422 N N . GLU A 1 307 ? 20.118 4.084 -17.998 1.00 63.19 307 GLU A N 1
ATOM 2423 C CA . GLU A 1 307 ? 20.097 2.891 -17.130 1.00 63.19 307 GLU A CA 1
ATOM 2424 C C . GLU A 1 307 ? 18.886 2.844 -16.186 1.00 63.19 307 GLU A C 1
ATOM 2426 O O . GLU A 1 307 ? 18.270 1.790 -16.002 1.00 63.19 307 GLU A O 1
ATOM 2431 N N . TYR A 1 308 ? 18.509 4.009 -15.649 1.00 67.38 308 TYR A N 1
ATOM 2432 C CA . TYR A 1 308 ? 17.373 4.177 -14.740 1.00 67.38 308 TYR A CA 1
ATOM 2433 C C . TYR A 1 308 ? 16.248 5.028 -15.334 1.00 67.38 308 TYR A C 1
ATOM 2435 O O . TYR A 1 308 ? 15.331 5.424 -14.621 1.00 67.38 308 TYR A O 1
ATOM 2443 N N . THR A 1 309 ? 16.265 5.322 -16.639 1.00 63.31 309 THR A N 1
ATOM 2444 C CA . THR A 1 309 ? 15.280 6.227 -17.268 1.00 63.31 309 THR A CA 1
ATOM 2445 C C . THR A 1 309 ? 13.842 5.716 -17.160 1.00 63.31 309 THR A C 1
ATOM 2447 O O . THR A 1 309 ? 12.901 6.507 -17.167 1.00 63.31 309 THR A O 1
ATOM 2450 N N . ARG A 1 310 ? 13.664 4.396 -17.041 1.00 62.53 310 ARG A N 1
ATOM 2451 C CA . ARG A 1 310 ? 12.358 3.751 -16.846 1.00 62.53 310 ARG A CA 1
ATOM 2452 C C . ARG A 1 310 ? 12.047 3.437 -15.374 1.00 62.53 310 ARG A C 1
ATOM 2454 O O . ARG A 1 310 ? 11.009 2.843 -15.105 1.00 62.53 310 ARG A O 1
ATOM 2461 N N . PHE A 1 311 ? 12.933 3.793 -14.442 1.00 74.00 311 PHE A N 1
ATOM 2462 C CA . PHE A 1 311 ? 12.747 3.572 -13.008 1.00 74.00 311 PHE A CA 1
ATOM 2463 C C . PHE A 1 311 ? 11.995 4.755 -12.400 1.00 74.00 311 PHE A C 1
ATOM 2465 O O . PHE A 1 311 ? 12.045 5.880 -12.899 1.00 74.00 311 PHE A O 1
ATOM 2472 N N . LEU A 1 312 ? 11.322 4.510 -11.281 1.00 73.38 312 LEU A N 1
ATOM 2473 C CA . LEU A 1 312 ? 10.792 5.578 -10.449 1.00 73.38 312 LEU A CA 1
ATOM 2474 C C . LEU A 1 312 ? 11.958 6.315 -9.774 1.00 73.38 312 LEU A C 1
ATOM 2476 O O . LEU A 1 312 ? 12.653 5.722 -8.952 1.00 73.38 312 LEU A O 1
ATOM 2480 N N . GLU A 1 313 ? 12.148 7.593 -10.106 1.00 77.88 313 GLU A N 1
ATOM 2481 C CA . GLU A 1 313 ? 13.136 8.480 -9.479 1.00 77.88 313 GLU A CA 1
ATOM 2482 C C . GLU A 1 313 ? 12.595 9.059 -8.159 1.00 77.88 313 GLU A C 1
ATOM 2484 O O . GLU A 1 313 ? 11.503 9.627 -8.111 1.00 77.88 313 GLU A O 1
ATOM 2489 N N . LEU A 1 314 ? 13.380 8.945 -7.087 1.00 75.12 314 LEU A N 1
ATOM 2490 C CA . LEU A 1 314 ? 13.086 9.458 -5.752 1.00 75.12 314 LEU A CA 1
ATOM 2491 C C . LEU A 1 314 ? 14.243 10.352 -5.268 1.00 75.12 314 LEU A C 1
ATOM 2493 O O . LEU A 1 314 ? 15.375 9.875 -5.142 1.00 75.12 314 LEU A O 1
ATOM 2497 N N . PRO A 1 315 ? 13.999 11.637 -4.953 1.00 74.06 315 PRO A N 1
ATOM 2498 C CA . PRO A 1 315 ? 15.037 12.509 -4.415 1.00 74.06 315 PRO A CA 1
ATOM 2499 C C . PRO A 1 315 ? 15.453 12.076 -3.001 1.00 74.06 315 PRO A C 1
ATOM 2501 O O . PRO A 1 315 ? 14.633 11.648 -2.185 1.00 74.06 315 PRO A O 1
ATOM 2504 N N . MET A 1 316 ? 16.744 12.209 -2.693 1.00 76.94 316 MET A N 1
ATOM 2505 C CA . MET A 1 316 ? 17.296 11.912 -1.371 1.00 76.94 316 MET A CA 1
ATOM 2506 C C . MET A 1 316 ? 17.663 13.183 -0.622 1.00 76.94 316 MET A C 1
ATOM 2508 O O . MET A 1 316 ? 18.348 14.054 -1.160 1.00 76.94 316 MET A O 1
ATOM 2512 N N . TYR A 1 317 ? 17.306 13.228 0.659 1.00 73.75 317 TYR A N 1
ATOM 2513 C CA . TYR A 1 317 ? 17.590 14.350 1.549 1.00 73.75 317 TYR A CA 1
ATOM 2514 C C . TYR A 1 317 ? 18.473 13.909 2.724 1.00 73.75 317 TYR A C 1
ATOM 2516 O O . TYR A 1 317 ? 18.439 12.754 3.164 1.00 73.75 317 TYR A O 1
ATOM 2524 N N . SER A 1 318 ? 19.295 14.834 3.224 1.00 65.38 318 SER A N 1
ATOM 2525 C CA . SER A 1 318 ? 20.077 14.632 4.452 1.00 65.38 318 SER A CA 1
ATOM 2526 C C . SER A 1 318 ? 19.140 14.579 5.660 1.00 65.38 318 SER A C 1
ATOM 2528 O O . SER A 1 318 ? 18.233 15.400 5.754 1.00 65.38 318 SER A O 1
ATOM 2530 N N . GLY A 1 319 ? 19.315 13.655 6.609 1.00 54.34 319 GLY A N 1
ATOM 2531 C CA . GLY A 1 319 ? 18.533 13.746 7.844 1.00 54.34 319 GLY A CA 1
ATOM 2532 C C . GLY A 1 319 ? 18.587 12.565 8.805 1.00 54.34 319 GLY A C 1
ATOM 2533 O O . GLY A 1 319 ? 18.226 11.440 8.466 1.00 54.34 319 GLY A O 1
ATOM 2534 N N . GLU A 1 320 ? 18.873 12.886 10.068 1.00 45.50 320 GLU A N 1
ATOM 2535 C CA . GLU A 1 320 ? 18.202 12.266 11.210 1.00 45.50 320 GLU A CA 1
ATOM 2536 C C . GLU A 1 320 ? 16.718 12.681 11.174 1.00 45.50 320 GLU A C 1
ATOM 2538 O O . GLU A 1 320 ? 16.423 13.869 11.069 1.00 45.50 320 GLU A O 1
ATOM 2543 N N . LYS A 1 321 ? 15.792 11.708 11.209 1.00 37.66 321 LYS A N 1
ATOM 2544 C CA . LYS A 1 321 ? 14.320 11.859 11.319 1.00 37.66 321 LYS A CA 1
ATOM 2545 C C . LYS A 1 321 ? 13.762 13.282 11.050 1.00 37.66 321 LYS A C 1
ATOM 2547 O O . LYS A 1 321 ? 13.428 14.009 11.982 1.00 37.66 321 LYS A O 1
ATOM 2552 N N . GLY A 1 322 ? 13.565 13.616 9.769 1.00 38.94 322 GLY A N 1
ATOM 2553 C CA . GLY A 1 322 ? 12.528 14.564 9.328 1.00 38.94 322 GLY A CA 1
ATOM 2554 C C . GLY A 1 322 ? 12.858 16.063 9.302 1.00 38.94 322 GLY A C 1
ATOM 2555 O O . GLY A 1 322 ? 11.962 16.854 9.586 1.00 38.94 322 GLY A O 1
ATOM 2556 N N . GLY A 1 323 ? 14.085 16.485 8.957 1.00 38.12 323 GLY A N 1
ATOM 2557 C CA . GLY A 1 323 ? 14.400 17.925 8.950 1.00 38.12 323 GLY A CA 1
ATOM 2558 C C . GLY A 1 323 ? 15.544 18.452 8.076 1.00 38.12 323 GLY A C 1
ATOM 2559 O O . GLY A 1 323 ? 15.979 19.574 8.329 1.00 38.12 323 GLY A O 1
ATOM 2560 N N . GLY A 1 324 ? 16.063 17.719 7.086 1.00 48.12 324 GLY A N 1
ATOM 2561 C CA . GLY A 1 324 ? 17.025 18.307 6.142 1.00 48.12 324 GLY A CA 1
ATOM 2562 C C . GLY A 1 324 ? 16.348 18.850 4.888 1.00 48.12 324 GLY A C 1
ATOM 2563 O O . GLY A 1 324 ? 15.521 18.173 4.289 1.00 48.12 324 GLY A O 1
ATOM 2564 N N . ASN A 1 325 ? 16.723 20.070 4.493 1.00 55.72 325 ASN A N 1
ATOM 2565 C CA . ASN A 1 325 ? 16.206 20.752 3.298 1.00 55.72 325 ASN A CA 1
ATOM 2566 C C . ASN A 1 325 ? 17.112 20.588 2.064 1.00 55.72 325 ASN A C 1
ATOM 2568 O O . ASN A 1 325 ? 16.764 21.065 0.987 1.00 55.72 325 ASN A O 1
ATOM 2572 N N . ASP A 1 326 ? 18.276 19.948 2.212 1.00 67.38 326 ASP A N 1
ATOM 2573 C CA . ASP A 1 326 ? 19.273 19.853 1.147 1.00 67.38 326 ASP A CA 1
ATOM 2574 C C . ASP A 1 326 ? 19.180 18.485 0.461 1.00 67.38 326 ASP A C 1
ATOM 2576 O O . ASP A 1 326 ? 19.351 17.446 1.110 1.00 67.38 326 ASP A O 1
ATOM 2580 N N . ARG A 1 327 ? 18.901 18.489 -0.851 1.00 78.12 327 ARG A N 1
ATOM 2581 C CA . ARG A 1 327 ? 18.991 17.301 -1.713 1.00 78.12 327 ARG A CA 1
ATOM 2582 C C . ARG A 1 327 ? 20.453 16.873 -1.791 1.00 78.12 327 ARG A C 1
ATOM 2584 O O . ARG A 1 327 ? 21.326 17.685 -2.095 1.00 78.12 327 ARG A O 1
ATOM 2591 N N . ILE A 1 328 ? 20.712 15.604 -1.509 1.00 77.25 328 ILE A N 1
ATOM 2592 C CA . ILE A 1 328 ? 22.070 15.050 -1.430 1.00 77.25 328 ILE A CA 1
ATOM 2593 C C . ILE A 1 328 ? 22.322 13.918 -2.420 1.00 77.25 328 ILE A C 1
ATOM 2595 O O . ILE A 1 328 ? 23.469 13.516 -2.614 1.00 77.25 328 ILE A O 1
ATOM 2599 N N . GLY A 1 329 ? 21.271 13.401 -3.046 1.00 80.06 329 GLY A N 1
ATOM 2600 C CA . GLY A 1 329 ? 21.359 12.279 -3.962 1.00 80.06 329 GLY A CA 1
ATOM 2601 C C . GLY A 1 329 ? 20.036 11.970 -4.635 1.00 80.06 329 GLY A C 1
ATOM 2602 O O . GLY A 1 329 ? 19.021 12.640 -4.414 1.00 80.06 329 GLY A O 1
ATOM 2603 N N . THR A 1 330 ? 20.066 10.904 -5.418 1.00 81.19 330 THR A N 1
ATOM 2604 C CA . THR A 1 330 ? 18.935 10.410 -6.191 1.00 81.19 330 THR A CA 1
ATOM 2605 C C . THR A 1 330 ? 18.868 8.895 -6.060 1.00 81.19 330 THR A C 1
ATOM 2607 O O . THR A 1 330 ? 19.897 8.216 -6.098 1.00 81.19 330 THR A O 1
ATOM 2610 N N . ALA A 1 331 ? 17.661 8.371 -5.881 1.00 81.00 331 ALA A N 1
ATOM 2611 C CA . ALA A 1 331 ? 17.383 6.948 -5.836 1.00 81.00 331 ALA A CA 1
ATOM 2612 C C . ALA A 1 331 ? 16.409 6.538 -6.945 1.00 81.00 331 ALA A C 1
ATOM 2614 O O . ALA A 1 331 ? 15.600 7.343 -7.394 1.00 81.00 331 ALA A O 1
ATOM 2615 N N . TYR A 1 332 ? 16.479 5.282 -7.365 1.00 80.75 332 TYR A N 1
ATOM 2616 C CA . TYR A 1 332 ? 15.724 4.709 -8.471 1.00 80.75 332 TYR A CA 1
ATOM 2617 C C . TYR A 1 332 ? 15.163 3.356 -8.059 1.00 80.75 332 TYR A C 1
ATOM 2619 O O . TYR A 1 332 ? 15.867 2.577 -7.415 1.00 80.75 332 TYR A O 1
ATOM 2627 N N . ILE A 1 333 ? 13.924 3.046 -8.445 1.00 78.25 333 ILE A N 1
ATOM 2628 C CA . ILE A 1 333 ? 13.312 1.741 -8.166 1.00 78.25 333 ILE A CA 1
ATOM 2629 C C . ILE A 1 333 ? 12.391 1.256 -9.290 1.00 78.25 333 ILE A C 1
ATOM 2631 O O . ILE A 1 333 ? 11.648 2.037 -9.883 1.00 78.25 333 ILE A O 1
ATOM 2635 N N . ALA A 1 334 ? 12.430 -0.045 -9.567 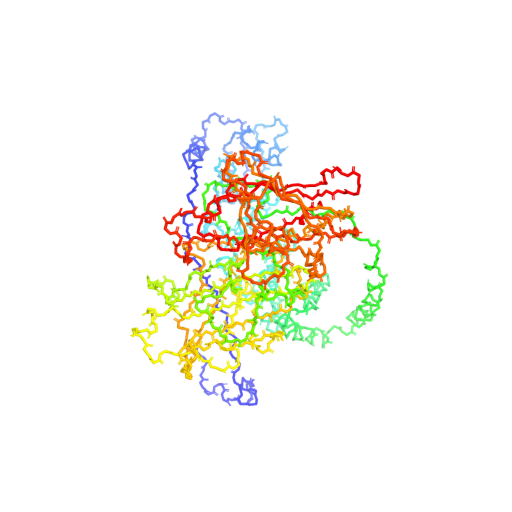1.00 75.12 334 ALA A N 1
ATOM 2636 C CA . ALA A 1 334 ? 11.567 -0.727 -10.525 1.00 75.12 334 ALA A CA 1
ATOM 2637 C C . ALA A 1 334 ? 11.279 -2.172 -10.093 1.00 75.12 334 ALA A C 1
ATOM 2639 O O . ALA A 1 334 ? 11.997 -2.747 -9.267 1.00 75.12 334 ALA A O 1
ATOM 2640 N N . TYR A 1 335 ? 10.232 -2.768 -10.661 1.00 74.19 335 TYR A N 1
ATOM 2641 C CA . TYR A 1 335 ? 9.840 -4.148 -10.382 1.00 74.19 335 TYR A CA 1
ATOM 2642 C C . TYR A 1 335 ? 9.672 -4.961 -11.667 1.00 74.19 335 TYR A C 1
ATOM 2644 O O . TYR A 1 335 ? 9.022 -4.514 -12.600 1.00 74.19 335 TYR A O 1
ATOM 2652 N N . ASP A 1 336 ? 10.202 -6.176 -11.697 1.00 69.69 336 ASP A N 1
ATOM 2653 C CA . ASP A 1 336 ? 10.054 -7.121 -12.793 1.00 69.69 336 ASP A CA 1
ATOM 2654 C C . ASP A 1 336 ? 9.075 -8.242 -12.456 1.00 69.69 336 ASP A C 1
ATOM 2656 O O . ASP A 1 336 ? 9.365 -9.127 -11.647 1.00 69.69 336 ASP A O 1
ATOM 2660 N N . CYS A 1 337 ? 7.912 -8.207 -13.115 1.00 62.69 337 CYS A N 1
ATOM 2661 C CA . CYS A 1 337 ? 6.866 -9.222 -12.987 1.00 62.69 337 CYS A CA 1
ATOM 2662 C C . CYS A 1 337 ? 7.280 -10.574 -13.601 1.00 62.69 337 CYS A C 1
ATOM 2664 O O . CYS A 1 337 ? 6.764 -11.604 -13.168 1.00 62.69 337 CYS A O 1
ATOM 2666 N N . SER A 1 338 ? 8.159 -10.615 -14.612 1.00 58.06 338 SER A N 1
ATOM 2667 C CA . SER A 1 338 ? 8.522 -11.861 -15.306 1.00 58.06 338 SER A CA 1
ATOM 2668 C C . SER A 1 338 ? 9.480 -12.712 -14.466 1.00 58.06 338 SER A C 1
ATOM 2670 O O . SER A 1 338 ? 9.353 -13.940 -14.417 1.00 58.06 338 SER A O 1
ATOM 2672 N N . THR A 1 339 ? 10.384 -12.060 -13.729 1.00 62.69 339 THR A N 1
ATOM 2673 C CA . THR A 1 339 ? 11.375 -12.716 -12.856 1.00 62.69 339 THR A CA 1
ATOM 2674 C C . THR A 1 339 ? 11.069 -12.600 -11.365 1.00 62.69 339 THR A C 1
ATOM 2676 O O . THR A 1 339 ? 11.740 -13.240 -10.554 1.00 62.69 339 THR A O 1
ATOM 2679 N N . ASN A 1 340 ? 10.037 -11.841 -10.986 1.00 67.44 340 ASN A N 1
ATOM 2680 C CA . ASN A 1 340 ? 9.741 -11.453 -9.606 1.00 67.44 340 ASN A CA 1
ATOM 2681 C C . ASN A 1 340 ? 10.915 -10.736 -8.923 1.00 67.44 340 ASN A C 1
ATOM 2683 O O . ASN A 1 340 ? 11.195 -11.001 -7.752 1.00 67.44 340 ASN A O 1
ATOM 2687 N N . LYS A 1 341 ? 11.614 -9.843 -9.628 1.00 74.75 341 LYS A N 1
ATOM 2688 C CA . LYS A 1 341 ? 12.759 -9.101 -9.081 1.00 74.75 341 LYS A CA 1
ATOM 2689 C C . LYS A 1 341 ? 12.404 -7.646 -8.811 1.00 74.75 341 LYS A C 1
ATOM 2691 O O . LYS A 1 341 ? 11.822 -6.984 -9.654 1.00 74.75 341 LYS A O 1
ATOM 2696 N N . VAL A 1 342 ? 12.785 -7.115 -7.656 1.00 77.75 342 VAL A N 1
ATOM 2697 C CA . VAL A 1 342 ? 12.840 -5.662 -7.441 1.00 77.75 342 VAL A CA 1
ATOM 2698 C C . VAL A 1 342 ? 14.264 -5.214 -7.697 1.00 77.75 342 VAL A C 1
ATOM 2700 O O . VAL A 1 342 ? 15.188 -5.801 -7.139 1.00 77.75 342 VAL A O 1
ATOM 2703 N N . CYS A 1 343 ? 14.439 -4.168 -8.493 1.00 79.62 343 CYS A N 1
ATOM 2704 C CA . CYS A 1 343 ? 15.746 -3.591 -8.760 1.00 79.62 343 CYS A CA 1
ATOM 2705 C C . CYS A 1 343 ? 15.748 -2.118 -8.403 1.00 79.62 343 CYS A C 1
ATOM 2707 O O . CYS A 1 343 ? 14.760 -1.407 -8.599 1.00 79.62 343 CYS A O 1
ATOM 2709 N N . ALA A 1 344 ? 16.856 -1.668 -7.839 1.00 82.19 344 ALA A N 1
ATOM 2710 C CA . ALA A 1 344 ? 16.972 -0.308 -7.373 1.00 82.19 344 ALA A CA 1
ATOM 2711 C C . ALA A 1 344 ? 18.422 0.125 -7.247 1.00 82.19 344 ALA A C 1
ATOM 2713 O O . ALA A 1 344 ? 19.326 -0.680 -7.024 1.00 82.19 344 ALA A O 1
ATOM 2714 N N . ALA A 1 345 ? 18.605 1.429 -7.357 1.00 82.44 345 ALA A N 1
ATOM 2715 C CA . ALA A 1 345 ? 19.893 2.079 -7.284 1.00 82.44 345 ALA A CA 1
ATOM 2716 C C . ALA A 1 345 ? 19.773 3.376 -6.510 1.00 82.44 345 ALA A C 1
ATOM 2718 O O . ALA A 1 345 ? 18.706 3.983 -6.451 1.00 82.44 345 ALA A O 1
ATOM 2719 N N . ALA A 1 346 ? 20.865 3.817 -5.911 1.00 84.19 346 ALA A N 1
ATOM 2720 C CA . ALA A 1 346 ? 20.921 5.123 -5.297 1.00 84.19 346 ALA A CA 1
ATOM 2721 C C . ALA A 1 346 ? 22.352 5.644 -5.259 1.00 84.19 346 ALA A C 1
ATOM 2723 O O . ALA A 1 346 ? 23.300 4.901 -4.992 1.00 84.19 346 ALA A O 1
ATOM 2724 N N . HIS A 1 347 ? 22.509 6.942 -5.487 1.00 83.44 347 HIS A N 1
ATOM 2725 C CA . HIS A 1 347 ? 23.812 7.588 -5.489 1.00 83.44 347 HIS A CA 1
ATOM 2726 C C . HIS A 1 347 ? 23.739 9.040 -5.024 1.00 83.44 347 HIS A C 1
ATOM 2728 O O . HIS A 1 347 ? 22.715 9.712 -5.144 1.00 83.44 347 HIS A O 1
ATOM 2734 N N . LEU A 1 348 ? 24.858 9.540 -4.505 1.00 81.69 348 LEU A N 1
ATOM 2735 C CA . LEU A 1 348 ? 25.017 10.946 -4.153 1.00 81.69 348 LEU A CA 1
ATOM 2736 C C . LEU A 1 348 ? 25.096 11.817 -5.414 1.00 81.69 348 LEU A C 1
ATOM 2738 O O . LEU A 1 348 ? 25.667 11.416 -6.432 1.00 81.69 348 LEU A O 1
ATOM 2742 N N . ASP A 1 349 ? 24.534 13.021 -5.341 1.00 81.94 349 ASP A N 1
ATOM 2743 C CA . ASP A 1 349 ? 24.543 13.967 -6.456 1.00 81.94 349 ASP A CA 1
ATOM 2744 C C . ASP A 1 349 ? 25.933 14.608 -6.597 1.00 81.94 349 ASP A C 1
ATOM 2746 O O . ASP A 1 349 ? 26.629 14.878 -5.612 1.00 81.94 349 ASP A O 1
ATOM 2750 N N . ALA A 1 350 ? 26.340 14.903 -7.835 1.00 79.31 350 ALA A N 1
ATOM 2751 C CA . ALA A 1 350 ? 27.663 15.464 -8.125 1.00 79.31 350 ALA A CA 1
ATOM 2752 C C . ALA A 1 350 ? 27.940 16.767 -7.351 1.00 79.31 350 ALA A C 1
ATOM 2754 O O . ALA A 1 350 ? 29.020 16.930 -6.784 1.00 79.31 350 ALA A O 1
ATOM 2755 N N . SER A 1 351 ? 26.945 17.655 -7.258 1.00 79.81 351 SER A N 1
ATOM 2756 C CA . SER A 1 351 ? 27.030 18.915 -6.509 1.00 79.81 351 SER A CA 1
ATOM 2757 C C . SER A 1 351 ? 27.262 18.703 -5.012 1.00 79.81 351 SER A C 1
ATOM 2759 O O . SER A 1 351 ? 27.999 19.465 -4.389 1.00 79.81 351 SER A O 1
ATOM 2761 N N . PHE A 1 352 ? 26.668 17.659 -4.432 1.00 78.56 352 PHE A N 1
ATOM 2762 C CA . PHE A 1 352 ? 26.832 17.335 -3.019 1.00 78.56 352 PHE A CA 1
ATOM 2763 C C . PHE A 1 352 ? 28.216 16.740 -2.730 1.00 78.56 352 PHE A C 1
ATOM 2765 O O . PHE A 1 352 ? 28.829 17.062 -1.709 1.00 78.56 352 PHE A O 1
ATOM 2772 N N . ILE A 1 353 ? 28.740 15.921 -3.645 1.00 77.75 353 ILE A N 1
ATOM 2773 C CA . ILE A 1 353 ? 30.096 15.359 -3.562 1.00 77.75 353 ILE A CA 1
ATOM 2774 C C . ILE A 1 353 ? 31.152 16.468 -3.675 1.00 77.75 353 ILE A C 1
ATOM 2776 O O . ILE A 1 353 ? 32.138 16.453 -2.939 1.00 77.75 353 ILE A O 1
ATOM 2780 N N . GLU A 1 354 ? 30.949 17.456 -4.553 1.00 80.62 354 GLU A N 1
ATOM 2781 C CA . GLU A 1 354 ? 31.864 18.598 -4.703 1.00 80.62 354 GLU A CA 1
ATOM 2782 C C . GLU A 1 354 ? 32.027 19.396 -3.401 1.00 80.62 354 GLU A C 1
ATOM 2784 O O . GLU A 1 354 ? 33.139 19.818 -3.071 1.00 80.62 354 GLU A O 1
ATOM 2789 N N . THR A 1 355 ? 30.950 19.566 -2.630 1.00 78.38 355 THR A N 1
ATOM 2790 C CA . THR A 1 355 ? 30.992 20.251 -1.329 1.00 78.38 355 THR A CA 1
ATOM 2791 C C . THR A 1 355 ? 31.412 19.343 -0.172 1.00 78.38 355 THR A C 1
ATOM 2793 O O . THR A 1 355 ? 31.799 19.849 0.880 1.00 78.38 355 THR A O 1
ATOM 2796 N N . ASN A 1 356 ? 31.376 18.019 -0.356 1.00 74.62 356 ASN A N 1
ATOM 2797 C CA . ASN A 1 356 ? 31.701 17.014 0.661 1.00 74.62 356 ASN A CA 1
ATOM 2798 C C . ASN A 1 356 ? 32.700 15.972 0.120 1.00 74.62 356 ASN A C 1
ATOM 2800 O O . ASN A 1 356 ? 32.387 14.788 0.062 1.00 74.62 356 ASN A O 1
ATOM 2804 N N . PRO A 1 357 ? 33.934 16.360 -0.244 1.00 72.44 357 PRO A N 1
ATOM 2805 C CA . PRO A 1 357 ? 34.850 15.512 -1.019 1.00 72.44 357 PRO A CA 1
ATOM 2806 C C . PRO A 1 357 ? 35.351 14.254 -0.289 1.00 72.44 357 PRO A C 1
ATOM 2808 O O . PRO A 1 357 ? 35.988 13.402 -0.902 1.00 72.44 357 PRO A O 1
ATOM 2811 N N . THR A 1 358 ? 35.113 14.145 1.021 1.00 72.38 358 THR A N 1
ATOM 2812 C CA . THR A 1 358 ? 35.484 12.985 1.847 1.00 72.38 358 THR A CA 1
ATOM 2813 C C . THR A 1 358 ? 34.325 12.022 2.086 1.00 72.38 358 THR A C 1
ATOM 2815 O O . THR A 1 358 ? 34.517 11.023 2.777 1.00 72.38 358 THR A O 1
ATOM 2818 N N . ILE A 1 359 ? 33.120 12.333 1.597 1.00 73.44 359 ILE A N 1
ATOM 2819 C CA . ILE A 1 359 ? 31.970 11.451 1.771 1.00 73.44 359 ILE A CA 1
ATOM 2820 C C . ILE A 1 359 ? 32.114 10.237 0.859 1.00 73.44 359 ILE A C 1
ATOM 2822 O O . ILE A 1 359 ? 32.408 10.359 -0.328 1.00 73.44 359 ILE A O 1
ATOM 2826 N N . GLN A 1 360 ? 31.923 9.061 1.436 1.00 73.38 360 GLN A N 1
ATOM 2827 C CA . GLN A 1 360 ? 31.920 7.794 0.723 1.00 73.38 360 GLN A CA 1
ATOM 2828 C C . GLN A 1 360 ? 30.899 6.870 1.374 1.00 73.38 360 GLN A C 1
ATOM 2830 O O . GLN A 1 360 ? 30.607 7.005 2.566 1.00 73.38 360 GLN A O 1
ATOM 2835 N N . VAL A 1 361 ? 30.364 5.944 0.588 1.00 74.50 361 VAL A N 1
ATOM 2836 C CA . VAL A 1 361 ? 29.449 4.915 1.089 1.00 74.50 361 VAL A CA 1
ATOM 2837 C C . VAL A 1 361 ? 30.233 3.884 1.898 1.00 74.50 361 VAL A C 1
ATOM 2839 O O . VAL A 1 361 ? 31.338 3.489 1.511 1.00 74.50 361 VAL A O 1
ATOM 2842 N N . ASP A 1 362 ? 29.667 3.457 3.027 1.00 71.50 362 ASP A N 1
ATOM 2843 C CA . ASP A 1 362 ? 30.211 2.348 3.802 1.00 71.50 362 ASP A CA 1
ATOM 2844 C C . ASP A 1 362 ? 30.045 1.032 3.024 1.00 71.50 362 ASP A C 1
ATOM 2846 O O . ASP A 1 362 ? 28.949 0.673 2.597 1.00 71.50 362 ASP A O 1
ATOM 2850 N N . GLN A 1 363 ? 31.158 0.329 2.811 1.00 73.75 363 GLN A N 1
ATOM 2851 C CA . GLN A 1 363 ? 31.210 -0.911 2.027 1.00 73.75 363 GLN A CA 1
ATOM 2852 C C . GLN A 1 363 ? 31.035 -2.168 2.895 1.00 73.75 363 GLN A C 1
ATOM 2854 O O . GLN A 1 363 ? 31.386 -3.271 2.481 1.00 73.75 363 GLN A O 1
ATOM 2859 N N . VAL A 1 364 ? 30.558 -2.004 4.132 1.00 69.06 364 VAL A N 1
ATOM 2860 C CA . VAL A 1 364 ? 30.231 -3.115 5.031 1.00 69.06 364 VAL A CA 1
ATOM 2861 C C . VAL A 1 364 ? 28.956 -3.817 4.555 1.00 69.06 364 VAL A C 1
ATOM 2863 O O . VAL A 1 364 ? 28.002 -3.169 4.117 1.00 69.06 364 VAL A O 1
ATOM 2866 N N . ASP A 1 365 ? 28.934 -5.148 4.680 1.00 61.69 365 ASP A N 1
ATOM 2867 C CA . ASP A 1 365 ? 27.750 -5.962 4.404 1.00 61.69 365 ASP A CA 1
ATOM 2868 C C . ASP A 1 365 ? 26.541 -5.399 5.169 1.00 61.69 365 ASP A C 1
ATOM 2870 O O . ASP A 1 365 ? 26.594 -5.179 6.380 1.00 61.69 365 ASP A O 1
ATOM 2874 N N . ASP A 1 366 ? 25.455 -5.145 4.441 1.00 67.69 366 ASP A N 1
ATOM 2875 C CA . ASP A 1 366 ? 24.182 -4.626 4.958 1.00 67.69 366 ASP A CA 1
ATOM 2876 C C . ASP A 1 366 ? 24.181 -3.138 5.374 1.00 67.69 366 ASP A C 1
ATOM 2878 O O . ASP A 1 366 ? 23.193 -2.653 5.932 1.00 67.69 366 ASP A O 1
ATOM 2882 N N . ALA A 1 367 ? 25.237 -2.374 5.056 1.00 66.31 367 ALA A N 1
ATOM 2883 C CA . ALA A 1 367 ? 25.272 -0.923 5.281 1.00 66.31 367 ALA A CA 1
ATOM 2884 C C . ALA A 1 367 ? 24.369 -0.125 4.314 1.00 66.31 367 ALA A C 1
ATOM 2886 O O . ALA A 1 367 ? 23.910 0.979 4.627 1.00 66.31 367 ALA A O 1
ATOM 2887 N N . SER A 1 368 ? 24.102 -0.715 3.148 1.00 70.25 368 SER A N 1
ATOM 2888 C CA . SER A 1 368 ? 23.251 -0.200 2.077 1.00 70.25 368 SER A CA 1
ATOM 2889 C C . SER A 1 368 ? 22.018 -1.077 1.943 1.00 70.25 368 SER A C 1
ATOM 2891 O O . SER A 1 368 ? 22.134 -2.287 1.717 1.00 70.25 368 SER A O 1
ATOM 2893 N N . TRP A 1 369 ? 20.839 -0.479 2.101 1.00 74.00 369 TRP A N 1
ATOM 2894 C CA . TRP A 1 369 ? 19.593 -1.231 2.054 1.00 74.00 369 TRP A CA 1
ATOM 2895 C C . TRP A 1 369 ? 18.387 -0.408 1.629 1.00 74.00 369 TRP A C 1
ATOM 2897 O O . TRP A 1 369 ? 18.328 0.814 1.794 1.00 74.00 369 TRP A O 1
ATOM 2907 N N . ILE A 1 370 ? 17.400 -1.146 1.134 1.00 76.50 370 ILE A N 1
ATOM 2908 C CA . ILE A 1 370 ? 16.102 -0.655 0.685 1.00 76.50 370 ILE A CA 1
ATOM 2909 C C . ILE A 1 370 ? 15.036 -1.325 1.527 1.00 76.50 370 ILE A C 1
ATOM 2911 O O . ILE A 1 370 ? 15.130 -2.516 1.812 1.00 76.50 370 ILE A O 1
ATOM 2915 N N . ARG A 1 371 ? 14.022 -0.576 1.934 1.00 75.00 371 ARG A N 1
ATOM 2916 C CA . ARG A 1 371 ? 12.974 -1.071 2.815 1.00 75.00 371 ARG A CA 1
ATOM 2917 C C . ARG A 1 371 ? 11.601 -0.664 2.322 1.00 75.00 371 ARG A C 1
ATOM 2919 O O . ARG A 1 371 ? 11.368 0.517 2.084 1.00 75.00 371 ARG A O 1
ATOM 2926 N N . PHE A 1 372 ? 10.703 -1.637 2.235 1.00 69.06 372 PHE A N 1
ATOM 2927 C CA . PHE A 1 372 ? 9.291 -1.415 1.941 1.00 69.06 372 PHE A CA 1
ATOM 2928 C C . PHE A 1 372 ? 8.436 -1.546 3.197 1.00 69.06 372 PHE A C 1
ATOM 2930 O O . PHE A 1 372 ? 8.494 -2.582 3.855 1.00 69.06 372 PHE A O 1
ATOM 2937 N N . GLY A 1 373 ? 7.606 -0.541 3.475 1.00 58.56 373 GLY A N 1
ATOM 2938 C CA . GLY A 1 373 ? 6.585 -0.576 4.527 1.00 58.56 373 GLY A CA 1
ATOM 2939 C C . GLY A 1 373 ? 7.059 -0.102 5.905 1.00 58.56 373 GLY A C 1
ATOM 2940 O O . GLY A 1 373 ? 8.256 0.082 6.140 1.00 58.56 373 GLY A O 1
ATOM 2941 N N . GLU A 1 374 ? 6.088 0.102 6.806 1.00 49.41 374 GLU A N 1
ATOM 2942 C CA . GLU A 1 374 ? 6.263 0.608 8.177 1.00 49.41 374 GLU A CA 1
ATOM 2943 C C . GLU A 1 374 ? 7.262 -0.184 9.017 1.00 49.41 374 GLU A C 1
ATOM 2945 O O . GLU A 1 374 ? 7.486 -1.364 8.790 1.00 49.41 374 GLU A O 1
ATOM 2950 N N . HIS A 1 375 ? 7.910 0.486 9.984 1.00 45.88 375 HIS A N 1
ATOM 2951 C CA . HIS A 1 375 ? 9.117 0.030 10.690 1.00 45.88 375 HIS A CA 1
ATOM 2952 C C . HIS A 1 375 ? 9.092 -1.412 11.250 1.00 45.88 375 HIS A C 1
ATOM 2954 O O . HIS A 1 375 ? 10.155 -1.933 11.597 1.00 45.88 375 HIS A O 1
ATOM 2960 N N . HIS A 1 376 ? 7.928 -2.057 11.317 1.00 38.81 376 HIS A N 1
ATOM 2961 C CA . HIS A 1 376 ? 7.705 -3.434 11.734 1.00 38.81 376 HIS A CA 1
ATOM 2962 C C . HIS A 1 376 ? 7.126 -4.268 10.577 1.00 38.81 376 HIS A C 1
ATOM 2964 O O . HIS A 1 376 ? 6.074 -3.935 10.049 1.00 38.81 376 HIS A O 1
ATOM 2970 N N . GLY A 1 377 ? 7.798 -5.362 10.194 1.00 43.62 377 GLY A N 1
ATOM 2971 C CA . GLY A 1 377 ? 7.377 -6.218 9.068 1.00 43.62 377 GLY A CA 1
ATOM 2972 C C . GLY A 1 377 ? 7.846 -5.736 7.692 1.00 43.62 377 GLY A C 1
ATOM 2973 O O . GLY A 1 377 ? 7.560 -6.379 6.687 1.00 43.62 377 GLY A O 1
ATOM 2974 N N . ALA A 1 378 ? 8.599 -4.634 7.657 1.00 52.69 378 ALA A N 1
ATOM 2975 C CA . ALA A 1 378 ? 9.130 -4.085 6.427 1.00 52.69 378 ALA A CA 1
ATOM 2976 C C . ALA A 1 378 ? 10.065 -5.065 5.704 1.00 52.69 378 ALA A C 1
ATOM 2978 O O . ALA A 1 378 ? 10.991 -5.622 6.308 1.00 52.69 378 ALA A O 1
ATOM 2979 N N . LEU A 1 379 ? 9.858 -5.236 4.399 1.00 66.62 379 LEU A N 1
ATOM 2980 C CA . LEU A 1 379 ? 10.769 -6.004 3.560 1.00 66.62 379 LEU A CA 1
ATOM 2981 C C . LEU A 1 379 ? 12.053 -5.196 3.383 1.00 66.62 379 LEU A C 1
ATOM 2983 O O . LEU A 1 379 ? 12.075 -4.235 2.616 1.00 66.62 379 LEU A O 1
ATOM 2987 N N . THR A 1 380 ? 13.109 -5.591 4.091 1.00 74.38 380 THR A N 1
ATOM 2988 C CA . THR A 1 380 ? 14.440 -4.993 3.950 1.00 74.38 380 THR A CA 1
ATOM 2989 C C . THR A 1 380 ? 15.292 -5.823 2.996 1.00 74.38 380 THR A C 1
ATOM 2991 O O . THR A 1 380 ? 15.613 -6.983 3.266 1.00 74.38 380 THR A O 1
ATOM 2994 N N . MET A 1 381 ? 15.687 -5.201 1.896 1.00 76.88 381 MET A N 1
ATOM 2995 C CA . MET A 1 381 ? 16.584 -5.724 0.880 1.00 76.88 381 MET A CA 1
ATOM 2996 C C . MET A 1 381 ? 17.989 -5.189 1.157 1.00 76.88 381 MET A C 1
ATOM 2998 O O . MET A 1 381 ? 18.225 -3.983 1.125 1.00 76.88 381 MET A O 1
ATOM 3002 N N . ILE A 1 382 ? 18.900 -6.098 1.491 1.00 79.94 382 ILE A N 1
ATOM 3003 C CA . ILE A 1 382 ? 20.290 -5.813 1.872 1.00 79.94 382 ILE A CA 1
ATOM 3004 C C . ILE A 1 382 ? 21.237 -6.408 0.828 1.00 79.94 382 ILE A C 1
ATOM 3006 O O . ILE A 1 382 ? 20.881 -7.387 0.163 1.00 79.94 382 ILE A O 1
ATOM 3010 N N . ALA A 1 383 ? 22.441 -5.848 0.701 1.00 78.12 383 ALA A N 1
ATOM 3011 C CA . ALA A 1 383 ? 23.437 -6.273 -0.287 1.00 78.12 383 ALA A CA 1
ATOM 3012 C C . ALA A 1 383 ? 23.700 -7.792 -0.271 1.00 78.12 383 ALA A C 1
ATOM 3014 O O . ALA A 1 383 ? 23.680 -8.433 -1.320 1.00 78.12 383 ALA A O 1
ATOM 3015 N N . SER A 1 384 ? 23.839 -8.398 0.914 1.00 78.12 384 SER A N 1
ATOM 3016 C CA . SER A 1 384 ? 24.141 -9.830 1.080 1.00 78.12 384 SER A CA 1
ATOM 3017 C C . SER A 1 384 ? 23.038 -10.789 0.599 1.00 78.12 384 SER A C 1
ATOM 3019 O O . SER A 1 384 ? 23.280 -11.989 0.462 1.00 78.12 384 SER A O 1
ATOM 3021 N N . LYS A 1 385 ? 21.826 -10.278 0.349 1.00 76.31 385 LYS A N 1
ATOM 3022 C CA . LYS A 1 385 ? 20.657 -11.042 -0.121 1.00 76.31 385 LYS A CA 1
ATOM 3023 C C . LYS A 1 385 ? 20.232 -10.680 -1.544 1.00 76.31 385 LYS A C 1
ATOM 3025 O O . LYS A 1 385 ? 19.149 -11.075 -1.965 1.00 76.31 385 LYS A O 1
ATOM 3030 N N . SER A 1 386 ? 21.036 -9.882 -2.235 1.00 75.56 386 SER A N 1
ATOM 3031 C CA . SER A 1 386 ? 20.813 -9.546 -3.637 1.00 75.56 386 SER A CA 1
ATOM 3032 C C . SER A 1 386 ? 21.145 -10.726 -4.548 1.00 75.56 386 SER A C 1
ATOM 3034 O O . SER A 1 386 ? 22.019 -11.539 -4.240 1.00 75.56 386 SER A O 1
ATOM 3036 N N . ASP A 1 387 ? 20.450 -10.804 -5.679 1.00 74.31 387 ASP A N 1
ATOM 3037 C CA . ASP A 1 387 ? 20.858 -11.670 -6.786 1.00 74.31 387 ASP A CA 1
ATOM 3038 C C . ASP A 1 387 ? 22.055 -11.054 -7.518 1.00 74.31 387 ASP A C 1
ATOM 3040 O O . ASP A 1 387 ? 22.973 -11.753 -7.947 1.00 74.31 387 ASP A O 1
ATOM 3044 N N . GLU A 1 388 ? 22.029 -9.727 -7.638 1.00 77.00 388 GLU A N 1
ATOM 3045 C CA . GLU A 1 388 ? 23.033 -8.894 -8.288 1.00 77.00 388 GLU A CA 1
ATOM 3046 C C . GLU A 1 388 ? 23.176 -7.613 -7.466 1.00 77.00 388 GLU A C 1
ATOM 3048 O O . GLU A 1 388 ? 22.171 -6.991 -7.123 1.00 77.00 388 GLU A O 1
ATOM 3053 N N . PHE A 1 389 ? 24.404 -7.223 -7.127 1.00 80.94 389 PHE A N 1
ATOM 3054 C CA . PHE A 1 389 ? 24.674 -5.980 -6.408 1.00 80.94 389 PHE A CA 1
ATOM 3055 C C . PHE A 1 389 ? 26.059 -5.453 -6.739 1.00 80.94 389 PHE A C 1
ATOM 3057 O O . PHE A 1 389 ? 27.032 -6.213 -6.792 1.00 80.94 389 PHE A O 1
ATOM 3064 N N . ALA A 1 390 ? 26.149 -4.140 -6.904 1.00 81.94 390 ALA A N 1
ATOM 3065 C CA . ALA A 1 390 ? 27.400 -3.449 -7.129 1.00 81.94 390 ALA A CA 1
ATOM 3066 C C . ALA A 1 390 ? 27.442 -2.123 -6.365 1.00 81.94 390 ALA A C 1
ATOM 3068 O O . ALA A 1 390 ? 26.453 -1.404 -6.224 1.00 81.94 390 ALA A O 1
ATOM 3069 N N . TYR A 1 391 ? 28.634 -1.788 -5.873 1.00 82.69 391 TYR A N 1
ATOM 3070 C CA . TYR A 1 391 ? 28.919 -0.449 -5.379 1.00 82.69 391 TYR A CA 1
ATOM 3071 C C . TYR A 1 391 ? 29.216 0.472 -6.553 1.00 82.69 391 TYR A C 1
ATOM 3073 O O . TYR A 1 391 ? 29.986 0.125 -7.448 1.00 82.69 391 TYR A O 1
ATOM 3081 N N . VAL A 1 392 ? 28.641 1.667 -6.507 1.00 79.25 392 VAL A N 1
ATOM 3082 C CA . VAL A 1 392 ? 28.709 2.623 -7.603 1.00 79.25 392 VAL A CA 1
ATOM 3083 C C . VAL A 1 392 ? 29.863 3.592 -7.387 1.00 79.25 392 VAL A C 1
ATOM 3085 O O . VAL A 1 392 ? 29.895 4.347 -6.409 1.00 79.25 392 VAL A O 1
ATOM 3088 N N . GLY A 1 393 ? 30.824 3.569 -8.311 1.00 74.75 393 GLY A N 1
ATOM 3089 C CA . GLY A 1 393 ? 31.976 4.470 -8.323 1.00 74.75 393 GLY A CA 1
ATOM 3090 C C . GLY A 1 393 ? 31.725 5.774 -9.086 1.00 74.75 393 GLY A C 1
ATOM 3091 O O . GLY A 1 393 ? 30.826 5.875 -9.922 1.00 74.75 393 GLY A O 1
ATOM 3092 N N . LYS A 1 394 ? 32.560 6.788 -8.837 1.00 69.88 394 LYS A N 1
ATOM 3093 C CA . LYS A 1 394 ? 32.536 8.035 -9.614 1.00 69.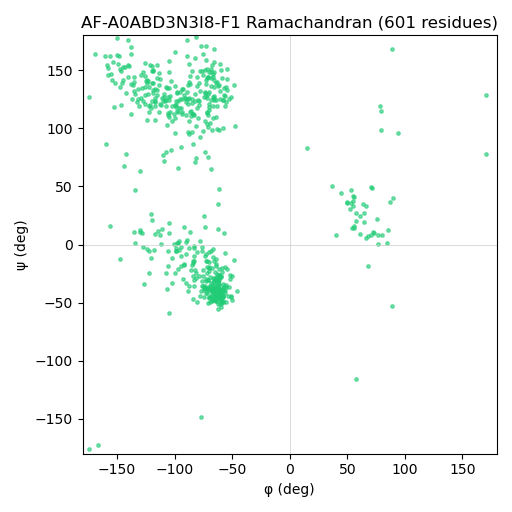88 394 LYS A CA 1
ATOM 3094 C C . LYS A 1 394 ? 33.070 7.814 -11.039 1.00 69.88 394 LYS A C 1
ATOM 3096 O O . LYS A 1 394 ? 34.044 7.096 -11.262 1.00 69.88 394 LYS A O 1
ATOM 3101 N N . SER A 1 395 ? 32.478 8.509 -12.009 1.00 62.00 395 SER A N 1
ATOM 3102 C CA . SER A 1 395 ? 32.803 8.407 -13.442 1.00 62.00 395 SER A CA 1
ATOM 3103 C C . SER A 1 395 ? 34.226 8.849 -13.831 1.00 62.00 395 SER A C 1
ATOM 3105 O O . SER A 1 395 ? 34.676 8.567 -14.940 1.00 62.00 395 SER A O 1
ATOM 3107 N N . ASP A 1 396 ? 34.963 9.507 -12.931 1.00 65.69 396 ASP A N 1
ATOM 3108 C CA . ASP A 1 396 ? 36.353 9.941 -13.131 1.00 65.69 396 ASP A CA 1
ATOM 3109 C C . ASP A 1 396 ? 37.399 8.871 -12.768 1.00 65.69 396 ASP A C 1
ATOM 3111 O O . ASP A 1 396 ? 38.598 9.163 -12.743 1.00 65.69 396 ASP A O 1
ATOM 3115 N N . ASN A 1 397 ? 36.964 7.627 -12.526 1.00 55.62 397 ASN A N 1
ATOM 3116 C CA . ASN A 1 397 ? 37.825 6.495 -12.170 1.00 55.62 397 ASN A CA 1
ATOM 3117 C C . ASN A 1 397 ? 38.542 6.673 -10.812 1.00 55.62 397 ASN A C 1
ATOM 3119 O O . ASN A 1 397 ? 39.555 6.017 -10.548 1.00 55.62 397 ASN A O 1
ATOM 3123 N N . SER A 1 398 ? 38.045 7.568 -9.950 1.00 64.06 398 SER A N 1
ATOM 3124 C CA . SER A 1 398 ? 38.475 7.642 -8.552 1.00 64.06 398 SER A CA 1
ATOM 3125 C C . SER A 1 398 ? 38.011 6.404 -7.776 1.00 64.06 398 SER A C 1
ATOM 3127 O O . SER A 1 398 ? 36.985 5.804 -8.081 1.00 64.06 398 SER A O 1
ATOM 3129 N N . SER A 1 399 ? 38.756 6.009 -6.738 1.00 68.38 399 SER A N 1
ATOM 3130 C CA . SER A 1 399 ? 38.385 4.890 -5.854 1.00 68.38 399 SER A CA 1
ATOM 3131 C C . SER A 1 399 ? 37.231 5.228 -4.895 1.00 68.38 399 SER A C 1
ATOM 3133 O O . SER A 1 399 ? 37.069 4.561 -3.876 1.00 68.38 399 SER A O 1
ATOM 3135 N N . LEU A 1 400 ? 36.500 6.315 -5.159 1.00 74.06 400 LEU A N 1
ATOM 3136 C CA . LEU A 1 400 ? 35.450 6.830 -4.296 1.00 74.06 400 LEU A CA 1
ATOM 3137 C C . LEU A 1 400 ? 34.123 6.162 -4.661 1.00 74.06 400 LEU A C 1
ATOM 3139 O O . LEU A 1 400 ? 33.657 6.282 -5.796 1.00 74.06 400 LEU A O 1
ATOM 3143 N N . ILE A 1 401 ? 33.522 5.484 -3.686 1.00 79.38 401 ILE A N 1
ATOM 3144 C CA . ILE A 1 401 ? 32.194 4.887 -3.819 1.00 79.38 401 ILE A CA 1
ATOM 3145 C C . ILE A 1 401 ? 31.149 5.907 -3.384 1.00 79.38 401 ILE A C 1
ATOM 3147 O O . ILE A 1 401 ? 31.185 6.403 -2.256 1.00 79.38 401 ILE A O 1
ATOM 3151 N N . ILE A 1 402 ? 30.226 6.208 -4.290 1.00 80.75 402 ILE A N 1
ATOM 3152 C CA . ILE A 1 402 ? 29.232 7.278 -4.158 1.00 80.75 402 ILE A CA 1
ATOM 3153 C C . ILE A 1 402 ? 27.792 6.759 -4.162 1.00 80.75 402 ILE A C 1
ATOM 3155 O O . ILE A 1 402 ? 26.867 7.542 -3.963 1.00 80.75 402 ILE A O 1
ATOM 3159 N N . GLY A 1 403 ? 27.595 5.461 -4.382 1.00 83.44 403 GLY A N 1
ATOM 3160 C CA . GLY A 1 403 ? 26.276 4.850 -4.463 1.00 83.44 403 GLY A CA 1
ATOM 3161 C C . GLY A 1 403 ? 26.311 3.326 -4.391 1.00 83.44 403 GLY A C 1
ATOM 3162 O O . GLY A 1 403 ? 27.366 2.726 -4.167 1.00 83.44 403 GLY A O 1
ATOM 3163 N N . TYR A 1 404 ? 25.157 2.714 -4.622 1.00 84.75 404 TYR A N 1
ATOM 3164 C CA . TYR A 1 404 ? 25.003 1.283 -4.857 1.00 84.75 404 TYR A CA 1
ATOM 3165 C C . TYR A 1 404 ? 23.802 1.012 -5.763 1.00 84.75 404 TYR A C 1
ATOM 3167 O O . TYR A 1 404 ? 22.909 1.847 -5.904 1.00 84.75 404 TYR A O 1
ATOM 3175 N N . GLU A 1 405 ? 23.767 -0.187 -6.314 1.00 83.62 405 GLU A N 1
ATOM 3176 C CA . GLU A 1 405 ? 22.704 -0.705 -7.165 1.00 83.62 405 GLU A CA 1
ATOM 3177 C C . GLU A 1 405 ? 22.558 -2.206 -6.927 1.00 83.62 405 GLU A C 1
ATOM 3179 O O . GLU A 1 405 ? 23.524 -2.889 -6.572 1.00 83.62 405 GLU A O 1
ATOM 3184 N N . GLY A 1 406 ? 21.344 -2.722 -7.078 1.00 80.12 406 GLY A N 1
ATOM 3185 C CA . GLY A 1 406 ? 21.093 -4.141 -6.909 1.00 80.12 406 GLY A CA 1
ATOM 3186 C C . GLY A 1 406 ? 19.719 -4.597 -7.378 1.00 80.12 406 GLY A C 1
ATOM 3187 O O . GLY A 1 406 ? 18.803 -3.796 -7.567 1.00 80.12 406 GLY A O 1
ATOM 3188 N N . CYS A 1 407 ? 19.594 -5.910 -7.542 1.00 79.31 407 CYS A N 1
ATOM 3189 C CA . CYS A 1 407 ? 18.353 -6.621 -7.812 1.00 79.31 407 CYS A CA 1
ATOM 3190 C C . CYS A 1 407 ? 18.143 -7.711 -6.762 1.00 79.31 407 CYS A C 1
ATOM 3192 O O . CYS A 1 407 ? 19.073 -8.427 -6.381 1.00 79.31 407 CYS A O 1
ATOM 3194 N N . TRP A 1 408 ? 16.898 -7.876 -6.334 1.00 80.56 408 TRP A N 1
ATOM 3195 C CA . TRP A 1 408 ? 16.492 -8.847 -5.329 1.00 80.56 408 TRP A CA 1
ATOM 3196 C C . TRP A 1 408 ? 15.280 -9.627 -5.810 1.00 80.56 408 TRP A C 1
ATOM 3198 O O . TRP A 1 408 ? 14.235 -9.051 -6.114 1.00 80.56 408 TRP A O 1
ATOM 3208 N N . SER A 1 409 ? 15.393 -10.949 -5.806 1.00 74.75 409 SER A N 1
ATOM 3209 C CA . SER A 1 409 ? 14.263 -11.849 -5.971 1.00 74.75 409 SER A CA 1
ATOM 3210 C C . SER A 1 409 ? 13.274 -11.697 -4.816 1.00 74.75 409 SER A C 1
ATOM 3212 O O . SER A 1 409 ? 13.579 -11.979 -3.656 1.00 74.75 409 SER A O 1
ATOM 3214 N N . VAL A 1 410 ? 12.045 -11.311 -5.140 1.00 66.44 410 VAL A N 1
ATOM 3215 C CA . VAL A 1 410 ? 10.928 -11.199 -4.205 1.00 66.44 410 VAL A CA 1
ATOM 3216 C C . VAL A 1 410 ? 9.955 -12.346 -4.467 1.00 66.44 410 VAL A C 1
ATOM 3218 O O . VAL A 1 410 ? 8.928 -12.204 -5.120 1.00 66.44 410 VAL A O 1
ATOM 3221 N N . HIS A 1 411 ? 10.275 -13.532 -3.950 1.00 52.16 411 HIS A N 1
ATOM 3222 C CA . HIS A 1 411 ? 9.437 -14.729 -4.128 1.00 52.16 411 HIS A CA 1
ATOM 3223 C C . HIS A 1 411 ? 8.129 -14.706 -3.312 1.00 52.16 411 HIS A C 1
ATOM 3225 O O . HIS A 1 411 ? 7.262 -15.554 -3.506 1.00 52.16 411 HIS A O 1
ATOM 3231 N N . ALA A 1 412 ? 7.963 -13.728 -2.419 1.00 47.50 412 ALA A N 1
ATOM 3232 C CA . ALA A 1 412 ? 6.762 -13.520 -1.620 1.00 47.50 412 ALA A CA 1
ATOM 3233 C C . ALA A 1 412 ? 6.021 -12.262 -2.093 1.00 47.50 412 ALA A C 1
ATOM 3235 O O . ALA A 1 412 ? 5.987 -11.246 -1.400 1.00 47.50 412 ALA A O 1
ATOM 3236 N N . LEU A 1 413 ? 5.396 -12.338 -3.271 1.00 44.88 413 LEU A N 1
ATOM 3237 C CA . LEU A 1 413 ? 4.478 -11.301 -3.758 1.00 44.88 413 LEU A CA 1
ATOM 3238 C C . LEU A 1 413 ? 3.393 -10.950 -2.727 1.00 44.88 413 LEU A C 1
ATOM 3240 O O . LEU A 1 413 ? 2.997 -9.795 -2.626 1.00 44.88 413 LEU A O 1
ATOM 3244 N N . ALA A 1 414 ? 2.996 -11.903 -1.878 1.00 42.06 414 ALA A N 1
ATOM 3245 C CA . ALA A 1 414 ? 2.046 -11.654 -0.802 1.00 42.06 414 ALA A CA 1
ATOM 3246 C C . ALA A 1 414 ? 2.471 -10.505 0.130 1.00 42.06 414 ALA A C 1
ATOM 3248 O O . ALA A 1 414 ? 1.602 -9.767 0.553 1.00 42.06 414 ALA A O 1
ATOM 3249 N N . GLY A 1 415 ? 3.764 -10.299 0.411 1.00 43.84 415 GLY A N 1
ATOM 3250 C CA . GLY A 1 415 ? 4.216 -9.268 1.356 1.00 43.84 415 GLY A CA 1
ATOM 3251 C C . GLY A 1 415 ? 4.306 -7.855 0.775 1.00 43.84 415 GLY A C 1
ATOM 3252 O O . GLY A 1 415 ? 4.138 -6.895 1.507 1.00 43.84 415 GLY A O 1
ATOM 3253 N N . ILE A 1 416 ? 4.550 -7.706 -0.529 1.00 46.38 416 ILE A N 1
ATOM 3254 C CA . ILE A 1 416 ? 4.626 -6.392 -1.198 1.00 46.38 416 ILE A CA 1
ATOM 3255 C C . ILE A 1 416 ? 3.235 -5.949 -1.680 1.00 46.38 416 ILE A C 1
ATOM 3257 O O . ILE A 1 416 ? 2.871 -4.780 -1.555 1.00 46.38 416 ILE A O 1
ATOM 3261 N N . GLN A 1 417 ? 2.442 -6.893 -2.201 1.00 44.50 417 GLN A N 1
ATOM 3262 C CA . GLN A 1 417 ? 1.123 -6.644 -2.792 1.00 44.50 417 GLN A CA 1
ATOM 3263 C C . GLN A 1 417 ? 0.001 -6.519 -1.750 1.00 44.50 417 GLN A C 1
ATOM 3265 O O . GLN A 1 417 ? -1.020 -5.893 -2.027 1.00 44.50 417 GLN A O 1
ATOM 3270 N N . SER A 1 418 ? 0.155 -7.108 -0.555 1.00 42.62 418 SER A N 1
ATOM 3271 C CA . SER A 1 418 ? -0.864 -7.021 0.503 1.00 42.62 418 SER A CA 1
ATOM 3272 C C . SER A 1 418 ? -0.783 -5.742 1.331 1.00 42.62 418 SER A C 1
ATOM 3274 O O . SER A 1 418 ? -1.696 -5.466 2.111 1.00 42.62 418 SER A O 1
ATOM 3276 N N . ILE A 1 419 ? 0.321 -4.997 1.234 1.00 44.69 419 ILE A N 1
ATOM 3277 C CA . ILE A 1 419 ? 0.526 -3.786 2.023 1.00 44.69 419 ILE A CA 1
ATOM 3278 C C . ILE A 1 419 ? -0.086 -2.621 1.245 1.00 44.69 419 ILE A C 1
ATOM 3280 O O . ILE A 1 419 ? 0.514 -2.026 0.357 1.00 44.69 419 ILE A O 1
ATOM 3284 N N . VAL A 1 420 ? -1.329 -2.290 1.574 1.00 44.09 420 VAL A N 1
ATOM 3285 C CA . VAL A 1 420 ? -1.858 -0.950 1.308 1.00 44.09 420 VAL A CA 1
ATOM 3286 C C . VAL A 1 420 ? -1.008 0.048 2.091 1.00 44.09 420 VAL A C 1
ATOM 3288 O O . VAL A 1 420 ? -0.706 -0.200 3.254 1.00 44.09 420 VAL A O 1
ATOM 3291 N N . ASN A 1 421 ? -0.647 1.171 1.469 1.00 48.00 421 ASN A N 1
ATOM 3292 C CA . ASN A 1 421 ? 0.171 2.225 2.075 1.00 48.00 421 ASN A CA 1
ATOM 3293 C C . ASN A 1 421 ? 1.665 1.882 2.282 1.00 48.00 421 ASN A C 1
ATOM 3295 O O . ASN A 1 421 ? 2.211 2.096 3.361 1.00 48.00 421 ASN A O 1
ATOM 3299 N N . ASN A 1 422 ? 2.354 1.346 1.262 1.00 53.84 422 ASN A N 1
ATOM 3300 C CA . ASN A 1 422 ? 3.808 1.155 1.364 1.00 53.84 422 ASN A CA 1
ATOM 3301 C C . ASN A 1 422 ? 4.534 2.501 1.390 1.00 53.84 422 ASN A C 1
ATOM 3303 O O . ASN A 1 422 ? 4.146 3.429 0.697 1.00 53.84 422 ASN A O 1
ATOM 3307 N N . TYR A 1 423 ? 5.666 2.578 2.078 1.00 56.16 423 TYR A N 1
ATOM 3308 C CA . TYR A 1 423 ? 6.684 3.587 1.800 1.00 56.16 423 TYR A CA 1
ATOM 3309 C C . TYR A 1 423 ? 7.979 2.889 1.401 1.00 56.16 423 TYR A C 1
ATOM 3311 O O . TYR A 1 423 ? 8.244 1.773 1.849 1.00 56.16 423 TYR A O 1
ATOM 3319 N N . VAL A 1 424 ? 8.782 3.547 0.569 1.00 64.19 424 VAL A N 1
ATOM 3320 C CA . VAL A 1 424 ? 10.120 3.086 0.196 1.00 64.19 424 VAL A CA 1
ATOM 3321 C C . VAL A 1 424 ? 11.127 3.936 0.944 1.00 64.19 424 VAL A C 1
ATOM 3323 O O . VAL A 1 424 ? 11.099 5.160 0.847 1.00 64.19 424 VAL A O 1
ATOM 3326 N N . GLU A 1 425 ? 12.001 3.285 1.699 1.00 70.38 425 GLU A N 1
ATOM 3327 C CA . GLU A 1 425 ? 13.113 3.937 2.372 1.00 70.38 425 GLU A CA 1
ATOM 3328 C C . GLU A 1 425 ? 14.428 3.353 1.870 1.00 70.38 425 GLU A C 1
ATOM 3330 O O . GLU A 1 425 ? 14.663 2.149 1.959 1.00 70.38 425 GLU A O 1
ATOM 3335 N N . ILE A 1 426 ? 15.296 4.219 1.363 1.00 73.75 426 ILE A N 1
ATOM 3336 C CA . ILE A 1 426 ? 16.608 3.843 0.838 1.00 73.75 426 ILE A CA 1
ATOM 3337 C C . ILE A 1 426 ? 17.649 4.524 1.706 1.00 73.75 426 ILE A C 1
ATOM 3339 O O . ILE A 1 426 ? 17.651 5.755 1.805 1.00 73.75 426 ILE A O 1
ATOM 3343 N N . ARG A 1 427 ? 18.505 3.735 2.362 1.00 72.19 427 ARG A N 1
ATOM 3344 C CA . ARG A 1 427 ? 19.474 4.248 3.336 1.00 72.19 427 ARG A CA 1
ATOM 3345 C C . ARG A 1 427 ? 20.916 4.094 2.906 1.00 72.19 427 ARG A C 1
ATOM 3347 O O . ARG A 1 427 ? 21.304 3.102 2.286 1.00 72.19 427 ARG A O 1
ATOM 3354 N N . PHE A 1 428 ? 21.699 5.071 3.357 1.00 70.94 428 PHE A N 1
ATOM 3355 C CA . PHE A 1 428 ? 23.150 5.052 3.328 1.00 70.94 428 PHE A CA 1
ATOM 3356 C C . PHE A 1 428 ? 23.694 5.233 4.731 1.00 70.94 428 PHE A C 1
ATOM 3358 O O . PHE A 1 428 ? 23.323 6.170 5.449 1.00 70.94 428 PHE A O 1
ATOM 3365 N N . LEU A 1 429 ? 24.603 4.338 5.093 1.00 67.19 429 LEU A N 1
ATOM 3366 C CA . LEU A 1 429 ? 25.394 4.452 6.299 1.00 67.19 429 LEU A CA 1
ATOM 3367 C C . LEU A 1 429 ? 26.805 4.924 5.935 1.00 67.19 429 LEU A C 1
ATOM 3369 O O . LEU A 1 429 ? 27.375 4.512 4.925 1.00 67.19 429 LEU A O 1
ATOM 3373 N N . ASN A 1 430 ? 27.357 5.805 6.762 1.00 68.12 430 ASN A N 1
ATOM 3374 C CA . ASN A 1 430 ? 28.774 6.138 6.786 1.00 68.12 430 ASN A CA 1
ATOM 3375 C C . ASN A 1 430 ? 29.281 5.838 8.195 1.00 68.12 430 ASN A C 1
ATOM 3377 O O . ASN A 1 430 ? 28.852 6.483 9.149 1.00 68.12 430 ASN A O 1
ATOM 3381 N N . SER A 1 431 ? 30.175 4.859 8.346 1.00 68.44 431 SER A N 1
ATOM 3382 C CA . SER A 1 431 ? 30.729 4.482 9.654 1.00 68.44 431 SER A CA 1
ATOM 3383 C C . SER A 1 431 ? 29.645 4.135 10.697 1.00 68.44 431 SER A C 1
ATOM 3385 O O . SER A 1 431 ? 29.801 4.436 11.880 1.00 68.44 431 SER A O 1
ATOM 3387 N N . ASN A 1 432 ? 28.558 3.482 10.264 1.00 63.06 432 ASN A N 1
ATOM 3388 C CA . ASN A 1 432 ? 27.333 3.178 11.032 1.00 63.06 432 ASN A CA 1
ATOM 3389 C C . ASN A 1 432 ? 26.403 4.362 11.382 1.00 63.06 432 ASN A C 1
ATOM 3391 O O . ASN A 1 432 ? 25.431 4.162 12.114 1.00 63.06 432 ASN A O 1
ATOM 3395 N N . GLU A 1 433 ? 26.633 5.566 10.854 1.00 65.56 433 GLU A N 1
ATOM 3396 C CA . GLU A 1 433 ? 25.706 6.701 10.985 1.00 65.56 433 GLU A CA 1
ATOM 3397 C C . GLU A 1 433 ? 24.862 6.872 9.717 1.00 65.56 433 GLU A C 1
ATOM 3399 O O . GLU A 1 433 ? 25.375 6.782 8.602 1.00 65.56 433 GLU A O 1
ATOM 3404 N N . VAL A 1 434 ? 23.556 7.120 9.876 1.00 64.69 434 VAL A N 1
ATOM 3405 C CA . VAL A 1 434 ? 22.650 7.382 8.745 1.00 64.69 434 VAL A CA 1
ATOM 3406 C C . VAL A 1 434 ? 22.967 8.755 8.178 1.00 64.69 434 VAL A C 1
ATOM 3408 O O . VAL A 1 434 ? 22.711 9.769 8.819 1.00 64.69 434 VAL A O 1
ATOM 3411 N N . VAL A 1 435 ? 23.507 8.778 6.964 1.00 61.69 435 VAL A N 1
ATOM 3412 C CA . VAL A 1 435 ? 23.865 10.018 6.262 1.00 61.69 435 VAL A CA 1
ATOM 3413 C C . VAL A 1 435 ? 22.790 10.463 5.277 1.00 61.69 435 VAL A C 1
ATOM 3415 O O . VAL A 1 435 ? 22.730 11.644 4.941 1.00 61.69 435 VAL A O 1
ATOM 3418 N N . SER A 1 436 ? 21.916 9.559 4.828 1.00 63.44 436 SER A N 1
ATOM 3419 C CA . SER A 1 436 ? 20.852 9.906 3.888 1.00 63.44 436 SER A CA 1
ATOM 3420 C C . SER A 1 436 ? 19.683 8.935 3.913 1.00 63.44 436 SER A C 1
ATOM 3422 O O . SER A 1 436 ? 19.836 7.749 4.226 1.00 63.44 436 SER A O 1
ATOM 3424 N N . THR A 1 437 ? 18.510 9.468 3.571 1.00 65.00 437 THR A N 1
ATOM 3425 C CA . THR A 1 437 ? 17.291 8.688 3.363 1.00 65.00 437 THR A CA 1
ATOM 3426 C C . THR A 1 437 ? 16.565 9.207 2.119 1.00 65.00 437 THR A C 1
ATOM 3428 O O . THR A 1 437 ? 16.280 10.403 2.032 1.00 65.00 437 THR A O 1
ATOM 3431 N N . ALA A 1 438 ? 16.263 8.333 1.153 1.00 60.09 438 ALA A N 1
ATOM 3432 C CA . ALA A 1 438 ? 15.293 8.649 0.100 1.00 60.09 438 ALA A CA 1
ATOM 3433 C C . ALA A 1 438 ? 13.883 8.402 0.639 1.00 60.09 438 ALA A C 1
ATOM 3435 O O . ALA A 1 438 ? 13.595 7.292 1.090 1.00 60.09 438 ALA A O 1
ATOM 3436 N N . ILE A 1 439 ? 13.030 9.424 0.601 1.00 61.00 439 ILE A N 1
ATOM 3437 C CA . ILE A 1 439 ? 11.593 9.330 0.883 1.00 61.00 439 ILE A CA 1
ATOM 3438 C C . ILE A 1 439 ? 10.903 10.199 -0.175 1.00 61.00 439 ILE A C 1
ATOM 3440 O O . ILE A 1 439 ? 11.408 11.292 -0.449 1.00 61.00 439 ILE A O 1
ATOM 3444 N N . PRO A 1 440 ? 9.780 9.764 -0.771 1.00 54.97 440 PRO A N 1
ATOM 3445 C CA . PRO A 1 440 ? 9.060 10.596 -1.723 1.00 54.97 440 PRO A CA 1
ATOM 3446 C C . PRO A 1 440 ? 8.700 11.964 -1.118 1.00 54.97 440 PRO A C 1
ATOM 3448 O O . PRO A 1 440 ? 8.270 12.067 0.034 1.00 54.97 440 PRO A O 1
ATOM 3451 N N . GLU A 1 441 ? 8.958 13.029 -1.875 1.00 43.12 441 GLU A N 1
ATOM 3452 C CA . GLU A 1 441 ? 9.029 14.389 -1.346 1.00 43.12 441 GLU A CA 1
ATOM 3453 C C . GLU A 1 441 ? 7.643 14.906 -0.914 1.00 43.12 441 GLU A C 1
ATOM 3455 O O . GLU A 1 441 ? 6.719 15.015 -1.717 1.00 43.12 441 GLU A O 1
ATOM 3460 N N . SER A 1 442 ? 7.533 15.268 0.370 1.00 36.56 442 SER A N 1
ATOM 3461 C CA . SER A 1 442 ? 6.369 15.810 1.094 1.00 36.56 442 SER A CA 1
ATOM 3462 C C . SER A 1 442 ? 5.277 14.810 1.531 1.00 36.56 442 SER A C 1
ATOM 3464 O O . SER A 1 442 ? 4.569 14.203 0.737 1.00 36.56 442 SER A O 1
ATOM 3466 N N . SER A 1 443 ? 5.062 14.737 2.854 1.00 39.78 443 SER A N 1
ATOM 3467 C CA . SER A 1 443 ? 3.885 14.167 3.547 1.00 39.78 443 SER A CA 1
ATOM 3468 C C . SER A 1 443 ? 3.664 12.645 3.528 1.00 39.78 443 SER A C 1
ATOM 3470 O O . SER A 1 443 ? 2.541 12.215 3.296 1.00 39.78 443 SER A O 1
ATOM 3472 N N . TRP A 1 444 ? 4.682 11.829 3.849 1.00 45.81 444 TRP A N 1
ATOM 3473 C CA . TRP A 1 444 ? 4.494 10.380 4.095 1.00 45.81 444 TRP A CA 1
ATOM 3474 C C . TRP A 1 444 ? 3.696 9.686 2.979 1.00 45.81 444 TRP A C 1
ATOM 3476 O O . TRP A 1 444 ? 2.837 8.845 3.236 1.00 45.81 444 TRP A O 1
ATOM 3486 N N . GLN A 1 445 ? 3.921 10.114 1.734 1.00 46.78 445 GLN A N 1
ATOM 3487 C CA . GLN A 1 445 ? 3.135 9.645 0.607 1.00 46.78 445 GLN A CA 1
ATOM 3488 C C . GLN A 1 445 ? 3.409 8.168 0.378 1.00 46.78 445 GLN A C 1
ATOM 3490 O O . GLN A 1 445 ? 4.553 7.728 0.244 1.00 46.78 445 GLN A O 1
ATOM 3495 N N . ASN A 1 446 ? 2.321 7.416 0.336 1.00 48.47 446 ASN A N 1
ATOM 3496 C CA . ASN A 1 446 ? 2.360 5.993 0.121 1.00 48.47 446 ASN A CA 1
ATOM 3497 C C . ASN A 1 446 ? 2.743 5.693 -1.330 1.00 48.47 446 ASN A C 1
ATOM 3499 O O . ASN A 1 446 ? 2.094 6.158 -2.264 1.00 48.47 446 ASN A O 1
ATOM 3503 N N . VAL A 1 447 ? 3.778 4.885 -1.519 1.00 49.50 447 VAL A N 1
ATOM 3504 C CA . VAL A 1 447 ? 4.064 4.203 -2.774 1.00 49.50 447 VAL A CA 1
ATOM 3505 C C . VAL A 1 447 ? 3.016 3.108 -2.932 1.00 49.50 447 VAL A C 1
ATOM 3507 O O . VAL A 1 447 ? 2.935 2.166 -2.142 1.00 49.50 447 VAL A O 1
ATOM 3510 N N . CYS A 1 448 ? 2.156 3.249 -3.931 1.00 47.78 448 CYS A N 1
ATOM 3511 C CA . CYS A 1 448 ? 1.181 2.218 -4.239 1.00 47.78 448 CYS A CA 1
ATOM 3512 C C . CYS A 1 448 ? 1.838 1.207 -5.165 1.00 47.78 448 CYS A C 1
ATOM 3514 O O . CYS A 1 448 ? 2.130 1.480 -6.325 1.00 47.78 448 CYS A O 1
ATOM 3516 N N . LEU A 1 449 ? 2.066 0.016 -4.625 1.00 47.88 449 LEU A N 1
ATOM 3517 C CA . LEU A 1 449 ? 2.463 -1.149 -5.395 1.00 47.88 449 LEU A CA 1
ATOM 3518 C C . LEU A 1 449 ? 1.200 -1.750 -6.008 1.00 47.88 449 LEU A C 1
ATOM 3520 O O . LEU A 1 449 ? 0.675 -2.757 -5.532 1.00 47.88 449 LEU A O 1
ATOM 3524 N N . MET A 1 450 ? 0.676 -1.095 -7.046 1.00 42.41 450 MET A N 1
ATOM 3525 C CA . MET A 1 450 ? -0.322 -1.730 -7.893 1.00 42.41 450 MET A CA 1
ATOM 3526 C C . MET A 1 450 ? 0.379 -2.831 -8.671 1.00 42.41 450 MET A C 1
ATOM 3528 O O . MET A 1 450 ? 1.132 -2.601 -9.606 1.00 42.41 450 MET A O 1
ATOM 3532 N N . THR A 1 451 ? 0.137 -4.060 -8.247 1.00 42.12 451 THR A N 1
ATOM 3533 C CA . THR A 1 451 ? 0.460 -5.231 -9.052 1.00 42.12 451 THR A CA 1
ATOM 3534 C C . THR A 1 451 ? -0.794 -5.659 -9.781 1.00 42.12 451 THR A C 1
ATOM 3536 O O . THR A 1 451 ? -1.312 -6.759 -9.619 1.00 42.12 451 THR A O 1
ATOM 3539 N N . SER A 1 452 ? -1.251 -4.810 -10.691 1.00 41.97 452 SER A N 1
ATOM 3540 C CA . SER A 1 452 ? -1.704 -5.374 -11.949 1.00 41.97 452 SER A CA 1
ATOM 3541 C C . SER A 1 452 ? -0.447 -5.853 -12.681 1.00 41.97 452 SER A C 1
ATOM 3543 O O . SER A 1 452 ? -0.024 -5.253 -13.663 1.00 41.97 452 SER A O 1
ATOM 3545 N N . CYS A 1 453 ? 0.138 -6.984 -12.254 1.00 50.12 453 CYS A N 1
ATOM 3546 C CA . CYS A 1 453 ? 0.744 -7.863 -13.253 1.00 50.12 453 CYS A CA 1
ATOM 3547 C C . CYS A 1 453 ? -0.445 -8.420 -14.062 1.00 50.12 453 CYS A C 1
ATOM 3549 O O . CYS A 1 453 ? -0.784 -9.600 -13.977 1.00 50.12 453 CYS A O 1
ATOM 3551 N N . GLU A 1 454 ? -1.159 -7.543 -14.778 1.00 44.03 454 GLU A N 1
ATOM 3552 C CA . GLU A 1 454 ? -1.944 -7.955 -15.923 1.00 44.03 454 GLU A CA 1
ATOM 3553 C C . GLU A 1 454 ? -0.950 -8.724 -16.773 1.00 44.03 454 GLU A C 1
ATOM 3555 O O . GLU A 1 454 ? 0.158 -8.246 -17.026 1.00 44.03 454 GLU A O 1
ATOM 3560 N N . GLN A 1 455 ? -1.281 -9.965 -17.114 1.00 48.09 455 GLN A N 1
ATOM 3561 C CA . GLN A 1 455 ? -0.450 -10.716 -18.034 1.00 48.09 455 GLN A CA 1
ATOM 3562 C C . GLN A 1 455 ? -0.387 -9.903 -19.324 1.00 48.09 455 GLN A C 1
ATOM 3564 O O . GLN A 1 455 ? -1.339 -9.886 -20.098 1.00 48.09 455 GLN A O 1
ATOM 3569 N N . LEU A 1 456 ? 0.710 -9.169 -19.506 1.00 51.06 456 LEU A N 1
ATOM 3570 C CA . LEU A 1 456 ? 0.925 -8.351 -20.677 1.00 51.06 456 LEU A CA 1
ATOM 3571 C C . LEU A 1 456 ? 1.074 -9.313 -21.846 1.00 51.06 456 LEU A C 1
ATOM 3573 O O . LEU A 1 456 ? 2.057 -10.046 -21.948 1.00 51.06 456 LEU A O 1
ATOM 3577 N N . THR A 1 457 ? 0.065 -9.349 -22.706 1.00 63.50 457 THR A N 1
ATOM 3578 C CA . THR A 1 457 ? 0.138 -10.137 -23.931 1.00 63.50 457 THR A CA 1
ATOM 3579 C C . THR A 1 457 ? 0.694 -9.263 -25.028 1.00 63.50 457 THR A C 1
ATOM 3581 O O . THR A 1 457 ? 0.208 -8.157 -25.284 1.00 63.50 457 THR A O 1
ATOM 3584 N N . SER A 1 458 ? 1.754 -9.751 -25.661 1.00 77.81 458 SER A N 1
ATOM 3585 C CA . SER A 1 458 ? 2.298 -9.106 -26.841 1.00 77.81 458 SER A CA 1
ATOM 3586 C C . SER A 1 458 ? 1.431 -9.482 -28.052 1.00 77.81 458 SER A C 1
ATOM 3588 O O . SER A 1 458 ? 0.984 -10.628 -28.174 1.00 77.81 458 SER A O 1
ATOM 3590 N N . PRO A 1 459 ? 1.140 -8.536 -28.958 1.00 81.75 459 PRO A N 1
ATOM 3591 C CA . PRO A 1 459 ? 0.440 -8.830 -30.199 1.00 81.75 459 PRO A CA 1
ATOM 3592 C C . PRO A 1 459 ? 1.168 -9.920 -30.988 1.00 81.75 459 PRO A C 1
ATOM 3594 O O . PRO A 1 459 ? 2.344 -9.781 -31.327 1.00 81.75 459 PRO A O 1
ATOM 3597 N N . SER A 1 460 ? 0.455 -11.007 -31.276 1.00 88.56 460 SER A N 1
ATOM 3598 C CA . SER A 1 460 ? 0.951 -12.147 -32.048 1.00 88.56 460 SER A CA 1
ATOM 3599 C C . SER A 1 460 ? 0.481 -12.089 -33.501 1.00 88.56 460 SER A C 1
ATOM 3601 O O . SER A 1 460 ? -0.438 -11.346 -33.846 1.00 88.56 460 SER A O 1
ATOM 3603 N N . ASN A 1 461 ? 1.111 -12.902 -34.351 1.00 92.88 461 ASN A N 1
ATOM 3604 C CA . ASN A 1 461 ? 0.849 -12.977 -35.792 1.00 92.88 461 ASN A CA 1
ATOM 3605 C C . ASN A 1 461 ? 1.162 -11.673 -36.549 1.00 92.88 461 ASN A C 1
ATOM 3607 O O . ASN A 1 461 ? 0.469 -11.314 -37.501 1.00 92.88 461 ASN A O 1
ATOM 3611 N N . ILE A 1 462 ? 2.201 -10.947 -36.123 1.00 96.75 462 ILE A N 1
ATOM 3612 C CA . ILE A 1 462 ? 2.607 -9.690 -36.758 1.00 96.75 462 ILE A CA 1
ATOM 3613 C C . ILE A 1 462 ? 3.566 -9.963 -37.910 1.00 96.75 462 ILE A C 1
ATOM 3615 O O . ILE A 1 462 ? 4.613 -10.583 -37.725 1.00 96.75 462 ILE A O 1
ATOM 3619 N N . ARG A 1 463 ? 3.221 -9.429 -39.082 1.00 95.94 463 ARG A N 1
ATOM 3620 C CA . ARG A 1 463 ? 3.937 -9.590 -40.347 1.00 95.94 463 ARG A CA 1
ATOM 3621 C C . ARG A 1 463 ? 4.696 -8.342 -40.776 1.00 95.94 463 ARG A C 1
ATOM 3623 O O . ARG A 1 463 ? 5.781 -8.446 -41.352 1.00 95.94 463 ARG A O 1
ATOM 3630 N N . SER A 1 464 ? 4.123 -7.163 -40.548 1.00 96.94 464 SER A N 1
ATOM 3631 C CA . SER A 1 464 ? 4.760 -5.898 -40.904 1.00 96.94 464 SER A CA 1
ATOM 3632 C C . SER A 1 464 ? 4.563 -4.815 -39.852 1.00 96.94 464 SER A C 1
ATOM 3634 O O . SER A 1 464 ? 3.608 -4.818 -39.075 1.00 96.94 464 SER A O 1
ATOM 3636 N N . ILE A 1 465 ? 5.515 -3.883 -39.831 1.00 97.56 465 ILE A N 1
ATOM 3637 C CA . ILE A 1 465 ? 5.515 -2.707 -38.960 1.00 97.56 465 ILE A CA 1
ATOM 3638 C C . ILE A 1 465 ? 5.448 -1.480 -39.849 1.00 97.56 465 ILE A C 1
ATOM 3640 O O . ILE A 1 465 ? 6.323 -1.304 -40.698 1.00 97.56 465 ILE A O 1
ATOM 3644 N N . ARG A 1 466 ? 4.445 -0.624 -39.652 1.00 97.81 466 ARG A N 1
ATOM 3645 C CA . ARG A 1 466 ? 4.265 0.610 -40.428 1.00 97.81 466 ARG A CA 1
ATOM 3646 C C . ARG A 1 466 ? 4.331 1.837 -39.533 1.00 97.81 466 ARG A C 1
ATOM 3648 O O . ARG A 1 466 ? 3.606 1.915 -38.551 1.00 97.81 466 ARG A O 1
ATOM 3655 N N . ILE A 1 467 ? 5.137 2.817 -39.923 1.00 97.62 467 ILE A N 1
ATOM 3656 C CA . ILE A 1 467 ? 5.195 4.157 -39.340 1.00 97.62 467 ILE A CA 1
ATOM 3657 C C . ILE A 1 467 ? 4.574 5.126 -40.341 1.00 97.62 467 ILE A C 1
ATOM 3659 O O . ILE A 1 467 ? 5.017 5.190 -41.489 1.00 97.62 467 ILE A O 1
ATOM 3663 N N . GLU A 1 468 ? 3.568 5.880 -39.915 1.00 96.25 468 GLU A N 1
ATOM 3664 C CA . GLU A 1 468 ? 2.862 6.863 -40.739 1.00 96.25 468 GLU A CA 1
ATOM 3665 C C . GLU A 1 468 ? 2.859 8.240 -40.070 1.00 96.25 468 GLU A C 1
ATOM 3667 O O . GLU A 1 468 ? 2.475 8.392 -38.909 1.00 96.25 468 GLU A O 1
ATOM 3672 N N . SER A 1 469 ? 3.272 9.267 -40.810 1.00 94.31 469 SER A N 1
ATOM 3673 C CA . SER A 1 469 ? 3.203 10.655 -40.355 1.00 94.31 469 SER A CA 1
ATOM 3674 C C . SER A 1 469 ? 1.759 11.156 -40.353 1.00 94.31 469 SER A C 1
ATOM 3676 O O . SER A 1 469 ? 1.071 11.098 -41.371 1.00 94.31 469 SER A O 1
ATOM 3678 N N . THR A 1 470 ? 1.307 11.710 -39.225 1.00 91.88 470 THR A N 1
ATOM 3679 C CA . THR A 1 470 ? -0.033 12.321 -39.103 1.00 91.88 470 THR A CA 1
ATOM 3680 C C . THR A 1 470 ? -0.009 13.849 -39.153 1.00 91.88 470 THR A C 1
ATOM 3682 O O . THR A 1 470 ? -1.052 14.489 -39.286 1.00 91.88 470 THR A O 1
ATOM 3685 N N . THR A 1 471 ? 1.177 14.451 -39.059 1.00 87.94 471 THR A N 1
ATOM 3686 C CA . THR A 1 471 ? 1.382 15.908 -39.026 1.00 87.94 471 THR A CA 1
ATOM 3687 C C . THR A 1 471 ? 1.664 16.496 -40.404 1.00 87.94 471 THR A C 1
ATOM 3689 O O . THR A 1 471 ? 1.645 17.714 -40.569 1.00 87.94 471 THR A O 1
ATOM 3692 N N . GLY A 1 472 ? 1.898 15.642 -41.403 1.00 85.50 472 GLY A N 1
ATOM 3693 C CA . GLY A 1 472 ? 2.346 16.052 -42.731 1.00 85.50 472 GLY A CA 1
ATOM 3694 C C . GLY A 1 472 ? 3.846 16.334 -42.813 1.00 85.50 472 GLY A C 1
ATOM 3695 O O . GLY A 1 472 ? 4.304 16.824 -43.843 1.00 85.50 472 GLY A O 1
ATOM 3696 N N . GLU A 1 473 ? 4.592 16.028 -41.750 1.00 89.19 473 GLU A N 1
ATOM 3697 C CA . GLU A 1 473 ? 6.053 16.049 -41.734 1.00 89.19 473 GLU A CA 1
ATOM 3698 C C . GLU A 1 473 ? 6.624 14.805 -42.424 1.00 89.19 473 GLU A C 1
ATOM 3700 O O . GLU A 1 473 ? 6.034 13.723 -42.381 1.00 89.19 473 GLU A O 1
ATOM 3705 N N . PHE A 1 474 ? 7.794 14.954 -43.040 1.00 93.25 474 PHE A N 1
ATOM 3706 C CA . PHE A 1 474 ? 8.537 13.838 -43.619 1.00 93.25 474 PHE A CA 1
ATOM 3707 C C . PHE A 1 474 ? 9.151 12.955 -42.524 1.00 93.25 474 PHE A C 1
ATOM 3709 O O . PHE A 1 474 ? 9.518 13.433 -41.451 1.00 93.25 474 PHE A O 1
ATOM 3716 N N . ILE A 1 475 ? 9.322 11.667 -42.812 1.00 94.62 475 ILE A N 1
ATOM 3717 C CA . ILE A 1 475 ? 9.909 10.701 -41.884 1.00 94.62 475 ILE A CA 1
ATOM 3718 C C . ILE A 1 475 ? 11.413 10.599 -42.125 1.00 94.62 475 ILE A C 1
ATOM 3720 O O . ILE A 1 475 ? 11.878 10.445 -43.256 1.00 94.62 475 ILE A O 1
ATOM 3724 N N . GLN A 1 476 ? 12.174 10.636 -41.035 1.00 93.19 476 GLN A N 1
ATOM 3725 C CA . GLN A 1 476 ? 13.607 10.384 -41.032 1.00 93.19 476 GLN A CA 1
ATOM 3726 C C . GLN A 1 476 ? 14.017 9.684 -39.736 1.00 93.19 476 GLN A C 1
ATOM 3728 O O . GLN A 1 476 ? 13.547 10.048 -38.661 1.00 93.19 476 GLN A O 1
ATOM 3733 N N . MET A 1 477 ? 14.902 8.695 -39.825 1.00 94.75 477 MET A N 1
ATOM 3734 C CA . MET A 1 477 ? 15.386 7.958 -38.653 1.00 94.75 477 MET A CA 1
ATOM 3735 C C . MET A 1 477 ? 16.737 7.304 -38.943 1.00 94.75 477 MET A C 1
ATOM 3737 O O . MET A 1 477 ? 16.993 6.878 -40.072 1.00 94.75 477 MET A O 1
ATOM 3741 N N . PHE A 1 478 ? 17.600 7.217 -37.932 1.00 92.31 478 PHE A N 1
ATOM 3742 C CA . PHE A 1 478 ? 18.849 6.458 -38.023 1.00 92.31 478 PHE A CA 1
ATOM 3743 C C . PHE A 1 478 ? 18.601 4.953 -37.976 1.00 92.31 478 PHE A C 1
ATOM 3745 O O . PHE A 1 478 ? 19.316 4.204 -38.632 1.00 92.31 478 PHE A O 1
ATOM 3752 N N . GLN A 1 479 ? 17.611 4.507 -37.202 1.00 92.94 479 GLN A N 1
ATOM 3753 C CA . GLN A 1 479 ? 17.342 3.084 -37.035 1.00 92.94 479 GLN A CA 1
ATOM 3754 C C . GLN A 1 479 ? 15.887 2.822 -36.651 1.00 92.94 479 GLN A C 1
ATOM 3756 O O . GLN A 1 479 ? 15.300 3.602 -35.907 1.00 92.94 479 GLN A O 1
ATOM 3761 N N . LEU A 1 480 ? 15.359 1.697 -37.120 1.00 94.44 480 LEU A N 1
ATOM 3762 C CA . LEU A 1 480 ? 14.172 1.024 -36.621 1.00 94.44 480 LEU A CA 1
ATOM 3763 C C . LEU A 1 480 ? 14.584 -0.394 -36.214 1.00 94.44 480 LEU A C 1
ATOM 3765 O O . LEU A 1 480 ? 15.062 -1.157 -37.052 1.00 94.44 480 LEU A O 1
ATOM 3769 N N . ALA A 1 481 ? 14.410 -0.722 -34.941 1.00 89.06 481 ALA A N 1
ATOM 3770 C CA . ALA A 1 481 ? 14.626 -2.049 -34.383 1.00 89.06 481 ALA A CA 1
ATOM 3771 C C . ALA A 1 481 ? 13.309 -2.568 -33.800 1.00 89.06 481 ALA A C 1
ATOM 3773 O O . ALA A 1 481 ? 12.546 -1.809 -33.196 1.00 89.06 481 ALA A O 1
ATOM 3774 N N . VAL A 1 482 ? 13.025 -3.847 -34.013 1.00 90.38 482 VAL A N 1
ATOM 3775 C CA . VAL A 1 482 ? 11.766 -4.483 -33.605 1.00 90.38 482 VAL A CA 1
ATOM 3776 C C . VAL A 1 482 ? 12.113 -5.715 -32.793 1.00 90.38 482 VAL A C 1
ATOM 3778 O O . VAL A 1 482 ? 12.822 -6.581 -33.296 1.00 90.38 482 VAL A O 1
ATOM 3781 N N . TYR A 1 483 ? 11.612 -5.800 -31.566 1.00 82.75 483 TYR A N 1
ATOM 3782 C CA . TYR A 1 483 ? 11.950 -6.865 -30.628 1.00 82.75 483 TYR A CA 1
ATOM 3783 C C . TYR A 1 483 ? 10.747 -7.758 -30.337 1.00 82.75 483 TYR A C 1
ATOM 3785 O O . TYR A 1 483 ? 9.624 -7.276 -30.138 1.00 82.75 483 TYR A O 1
ATOM 3793 N N . THR A 1 484 ? 10.988 -9.067 -30.303 1.00 78.19 484 THR A N 1
ATOM 3794 C CA . THR A 1 484 ? 9.983 -10.052 -29.895 1.00 78.19 484 THR A CA 1
ATOM 3795 C C . THR A 1 484 ? 9.728 -10.013 -28.387 1.00 78.19 484 THR A C 1
ATOM 3797 O O . THR A 1 484 ? 10.470 -9.383 -27.635 1.00 78.19 484 THR A O 1
ATOM 3800 N N . SER A 1 485 ? 8.704 -10.737 -27.928 1.00 70.31 485 SER A N 1
ATOM 3801 C CA . SER A 1 485 ? 8.457 -11.011 -26.499 1.00 70.31 485 SER A CA 1
ATOM 3802 C C . SER A 1 485 ? 9.634 -11.674 -25.772 1.00 70.31 485 SER A C 1
ATOM 3804 O O . SER A 1 485 ? 9.693 -11.611 -24.551 1.00 70.31 485 SER A O 1
ATOM 3806 N N . SER A 1 486 ? 10.563 -12.281 -26.515 1.00 65.88 486 SER A N 1
ATOM 3807 C CA . SER A 1 486 ? 11.783 -12.926 -26.020 1.00 65.88 486 SER A CA 1
ATOM 3808 C C . SER A 1 486 ? 13.059 -12.107 -26.285 1.00 65.88 486 SER A C 1
ATOM 3810 O O . SER A 1 486 ? 14.131 -12.698 -26.430 1.00 65.88 486 SER A O 1
ATOM 3812 N N . GLY A 1 487 ? 12.928 -10.804 -26.556 1.00 65.50 487 GLY A N 1
ATOM 3813 C CA . GLY A 1 487 ? 14.061 -9.881 -26.703 1.00 65.50 487 GLY A CA 1
ATOM 3814 C C . GLY A 1 487 ? 14.883 -10.027 -27.975 1.00 65.50 487 GLY A C 1
ATOM 3815 O O . GLY A 1 487 ? 15.958 -9.441 -28.098 1.00 65.50 487 GLY A O 1
ATOM 3816 N N . VAL A 1 488 ? 14.411 -10.802 -28.952 1.00 78.62 488 VAL A N 1
ATOM 3817 C CA . VAL A 1 488 ? 15.139 -11.003 -30.208 1.00 78.62 488 VAL A CA 1
ATOM 3818 C C . VAL A 1 488 ? 14.807 -9.866 -31.165 1.00 78.62 488 VAL A C 1
ATOM 3820 O O . VAL A 1 488 ? 13.639 -9.631 -31.463 1.00 78.62 488 VAL A O 1
ATOM 3823 N N . GLU A 1 489 ? 15.830 -9.178 -31.677 1.00 86.50 489 GLU A N 1
ATOM 3824 C CA . GLU A 1 489 ? 15.664 -8.175 -32.732 1.00 86.50 489 GLU A CA 1
ATOM 3825 C C . GLU A 1 489 ? 15.395 -8.868 -34.079 1.00 86.50 489 GLU A C 1
ATOM 3827 O O . GLU A 1 489 ? 16.145 -9.758 -34.489 1.00 86.50 489 GLU A O 1
ATOM 3832 N N . VAL A 1 490 ? 14.312 -8.485 -34.758 1.00 90.81 490 VAL A N 1
ATOM 3833 C CA . VAL A 1 490 ? 13.817 -9.170 -35.964 1.00 90.81 490 VAL A CA 1
ATOM 3834 C C . VAL A 1 490 ? 13.680 -8.277 -37.197 1.00 90.81 490 VAL A C 1
ATOM 3836 O O . VAL A 1 490 ? 13.351 -8.800 -38.262 1.00 90.81 490 VAL A O 1
ATOM 3839 N N . ALA A 1 491 ? 13.923 -6.965 -37.121 1.00 92.62 491 ALA A N 1
ATOM 3840 C CA . ALA A 1 491 ? 13.844 -6.068 -38.281 1.00 92.62 491 ALA A CA 1
ATOM 3841 C C . ALA A 1 491 ? 15.180 -5.891 -39.019 1.00 92.62 491 ALA A C 1
ATOM 3843 O O . ALA A 1 491 ? 15.171 -5.475 -40.185 1.00 92.62 491 ALA A O 1
ATOM 3844 N N . SER A 1 492 ? 16.312 -6.229 -38.398 1.00 91.06 492 SER A N 1
ATOM 3845 C CA . SER A 1 492 ? 17.626 -6.114 -39.035 1.00 91.06 492 SER A CA 1
ATOM 3846 C C . SER A 1 492 ? 17.696 -6.902 -40.340 1.00 91.06 492 SER A C 1
ATOM 3848 O O . SER A 1 492 ? 17.237 -8.042 -40.436 1.00 91.06 492 SER A O 1
ATOM 3850 N N . ASP A 1 493 ? 18.258 -6.267 -41.371 1.00 87.62 493 ASP A N 1
ATOM 3851 C CA . ASP A 1 493 ? 18.403 -6.817 -42.728 1.00 87.62 493 ASP A CA 1
ATOM 3852 C C . ASP A 1 493 ? 17.095 -7.288 -43.406 1.00 87.62 493 ASP A C 1
ATOM 3854 O O . ASP A 1 493 ? 17.124 -7.947 -44.454 1.00 87.62 493 ASP A O 1
ATOM 3858 N N . LYS A 1 494 ? 15.926 -6.918 -42.868 1.00 92.94 494 LYS A N 1
ATOM 3859 C CA . LYS A 1 494 ? 14.632 -7.179 -43.507 1.00 92.94 494 LYS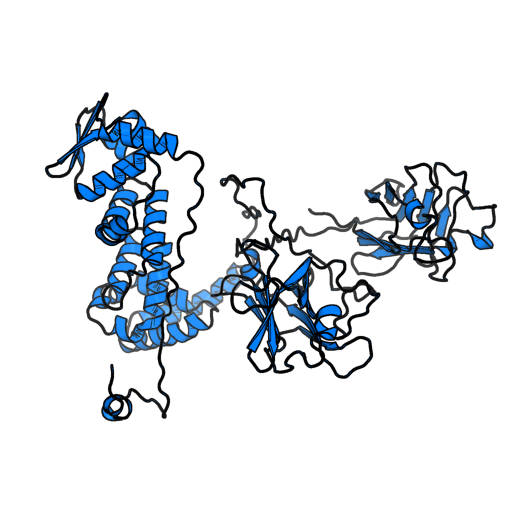 A CA 1
ATOM 3860 C C . LYS A 1 494 ? 14.364 -6.209 -44.659 1.00 92.94 494 LYS A C 1
ATOM 3862 O O . LYS A 1 494 ? 15.082 -5.240 -44.909 1.00 92.94 494 LYS A O 1
ATOM 3867 N N . VAL A 1 495 ? 13.300 -6.491 -45.409 1.00 90.81 495 VAL A N 1
ATOM 3868 C CA . VAL A 1 495 ? 12.900 -5.667 -46.554 1.00 90.81 495 VAL A CA 1
ATOM 3869 C C . VAL A 1 495 ? 11.934 -4.594 -46.080 1.00 90.81 495 VAL A C 1
ATOM 3871 O O . VAL A 1 495 ? 10.878 -4.910 -45.541 1.00 90.81 495 VAL A O 1
ATOM 3874 N N . ALA A 1 496 ? 12.259 -3.337 -46.360 1.00 95.19 496 ALA A N 1
ATOM 3875 C CA . ALA A 1 496 ? 11.404 -2.205 -46.043 1.00 95.19 496 ALA A CA 1
ATOM 3876 C C . ALA A 1 496 ? 11.103 -1.336 -47.258 1.00 95.19 496 ALA A C 1
ATOM 3878 O O . ALA A 1 496 ? 11.855 -1.300 -48.238 1.00 95.19 496 ALA A O 1
ATOM 3879 N N . ARG A 1 497 ? 9.990 -0.616 -47.181 1.00 94.75 497 ARG A N 1
ATOM 3880 C CA . ARG A 1 497 ? 9.506 0.327 -48.183 1.00 94.75 497 ARG A CA 1
ATOM 3881 C C . ARG A 1 497 ? 9.233 1.662 -47.521 1.00 94.75 497 ARG A C 1
ATOM 3883 O O . ARG A 1 497 ? 8.820 1.722 -46.372 1.00 94.75 497 ARG A O 1
ATOM 3890 N N . GLN A 1 498 ? 9.419 2.726 -48.282 1.00 95.25 498 GLN A N 1
ATOM 3891 C CA . GLN A 1 498 ? 8.996 4.054 -47.886 1.00 95.25 498 GLN A CA 1
ATOM 3892 C C . GLN A 1 498 ? 8.190 4.683 -49.015 1.00 95.25 498 GLN A C 1
ATOM 3894 O O . GLN A 1 498 ? 8.438 4.425 -50.191 1.00 95.25 498 GLN A O 1
ATOM 3899 N N . SER A 1 499 ? 7.200 5.475 -48.630 1.00 96.31 499 SER A N 1
ATOM 3900 C CA . SER A 1 499 ? 6.337 6.293 -49.498 1.00 96.31 499 SER A CA 1
ATOM 3901 C C . SER A 1 499 ? 7.095 7.083 -50.575 1.00 96.31 499 SER A C 1
ATOM 3903 O O . SER A 1 499 ? 6.656 7.141 -51.724 1.00 96.31 499 SER A O 1
ATOM 3905 N N . SER A 1 500 ? 8.250 7.648 -50.224 1.00 96.00 500 SER A N 1
ATOM 3906 C CA . SER A 1 500 ? 9.150 8.365 -51.127 1.00 96.00 500 SER A CA 1
ATOM 3907 C C . SER A 1 500 ? 10.580 8.363 -50.583 1.00 96.00 500 SER A C 1
ATOM 3909 O O . SER A 1 500 ? 10.781 8.149 -49.391 1.00 96.00 500 SER A O 1
ATOM 3911 N N . THR A 1 501 ? 11.576 8.641 -51.431 1.00 95.94 501 THR A N 1
ATOM 3912 C CA . THR A 1 501 ? 12.984 8.796 -51.022 1.00 95.94 501 THR A CA 1
ATOM 3913 C C . THR A 1 501 ? 13.456 10.223 -51.277 1.00 95.94 501 THR A C 1
ATOM 3915 O O . THR A 1 501 ? 13.260 10.766 -52.367 1.00 95.94 501 THR A O 1
ATOM 3918 N N . TYR A 1 502 ? 14.118 10.840 -50.295 1.00 94.50 502 TYR A N 1
ATOM 3919 C CA . TYR A 1 502 ? 14.696 12.173 -50.457 1.00 94.50 502 TYR A CA 1
ATOM 3920 C C . TYR A 1 502 ? 15.680 12.214 -51.638 1.00 94.50 502 TYR A C 1
ATOM 3922 O O . TYR A 1 502 ? 16.575 11.377 -51.753 1.00 94.50 502 TYR A O 1
ATOM 3930 N N . ASN A 1 503 ? 15.492 13.180 -52.543 1.00 93.62 503 ASN A N 1
ATOM 3931 C CA . ASN A 1 503 ? 16.229 13.317 -53.807 1.00 93.62 503 ASN A CA 1
ATOM 3932 C C . ASN A 1 503 ? 16.227 12.080 -54.731 1.00 93.62 503 ASN A C 1
ATOM 3934 O O . ASN A 1 503 ? 17.024 12.038 -55.667 1.00 93.62 503 ASN A O 1
ATOM 3938 N N . ASN A 1 504 ? 15.354 11.089 -54.502 1.00 92.06 504 ASN A N 1
ATOM 3939 C CA . ASN A 1 504 ? 15.391 9.788 -55.184 1.00 92.06 504 ASN A CA 1
ATOM 3940 C C . ASN A 1 504 ? 16.771 9.096 -55.101 1.00 92.06 504 ASN A C 1
ATOM 3942 O O . ASN A 1 504 ? 17.176 8.391 -56.024 1.00 92.06 504 ASN A O 1
ATOM 3946 N N . ASP A 1 505 ? 17.512 9.329 -54.013 1.00 94.50 505 ASP A N 1
ATOM 3947 C CA . ASP A 1 505 ? 18.840 8.754 -53.782 1.00 94.50 505 ASP A CA 1
ATOM 3948 C C . ASP A 1 505 ? 18.745 7.606 -52.769 1.00 94.50 505 ASP A C 1
ATOM 3950 O O . ASP A 1 505 ? 19.007 7.766 -51.574 1.00 94.50 505 ASP A O 1
ATOM 3954 N N . ASP A 1 506 ? 18.346 6.431 -53.257 1.00 90.81 506 ASP A N 1
ATOM 3955 C CA . ASP A 1 506 ? 18.196 5.229 -52.428 1.00 90.81 506 ASP A CA 1
ATOM 3956 C C . ASP A 1 506 ? 19.529 4.763 -51.827 1.00 90.81 506 ASP A C 1
ATOM 3958 O O . ASP A 1 506 ? 19.554 4.199 -50.733 1.00 90.81 506 ASP A O 1
ATOM 3962 N N . ALA A 1 507 ? 20.658 5.043 -52.486 1.00 89.62 507 ALA A N 1
ATOM 3963 C CA . ALA A 1 507 ? 21.975 4.691 -51.958 1.00 89.62 507 ALA A CA 1
ATOM 3964 C C . ALA A 1 507 ? 22.295 5.463 -50.667 1.00 89.62 507 ALA A C 1
ATOM 3966 O O . ALA A 1 507 ? 23.010 4.952 -49.795 1.00 89.62 507 ALA A O 1
ATOM 3967 N N . LYS A 1 508 ? 21.767 6.687 -50.538 1.00 91.44 508 LYS A N 1
ATOM 3968 C CA . LYS A 1 508 ? 22.017 7.574 -49.399 1.00 91.44 508 LYS A CA 1
ATOM 3969 C C . LYS A 1 508 ? 20.882 7.628 -48.378 1.00 91.44 508 LYS A C 1
ATOM 3971 O O . LYS A 1 508 ? 21.183 7.776 -47.196 1.00 91.44 508 LYS A O 1
ATOM 3976 N N . PHE A 1 509 ? 19.625 7.502 -48.800 1.00 94.50 509 PHE A N 1
ATOM 3977 C CA . PHE A 1 509 ? 18.436 7.691 -47.950 1.00 94.50 509 PHE A CA 1
ATOM 3978 C C . PHE A 1 509 ? 17.424 6.542 -48.032 1.00 94.50 509 PHE A C 1
ATOM 3980 O O . PHE A 1 509 ? 16.293 6.680 -47.558 1.00 94.50 509 PHE A O 1
ATOM 3987 N N . GLY A 1 510 ? 17.812 5.430 -48.658 1.00 92.88 510 GLY A N 1
ATOM 3988 C CA . GLY A 1 510 ? 16.970 4.252 -48.800 1.00 92.88 510 GLY A CA 1
ATOM 3989 C C . GLY A 1 510 ? 16.654 3.573 -47.469 1.00 92.88 510 GLY A C 1
ATOM 3990 O O . GLY A 1 510 ? 17.257 3.837 -46.425 1.00 92.88 510 GLY A O 1
ATOM 3991 N N . THR A 1 511 ? 15.695 2.656 -47.523 1.00 93.56 511 THR A N 1
ATOM 3992 C CA . THR A 1 511 ? 15.093 2.025 -46.343 1.00 93.56 511 THR A CA 1
ATOM 3993 C C . THR A 1 511 ? 16.056 1.133 -45.566 1.00 93.56 511 THR A C 1
ATOM 3995 O O . THR A 1 511 ? 15.986 1.091 -44.341 1.00 93.56 511 THR A O 1
ATOM 3998 N N . SER A 1 512 ? 17.009 0.489 -46.248 1.00 90.62 512 SER A N 1
ATOM 3999 C CA . SER A 1 512 ? 18.021 -0.377 -45.624 1.00 90.62 512 SER A CA 1
ATOM 4000 C C . SER A 1 512 ? 18.896 0.357 -44.608 1.00 90.62 512 SER A C 1
ATOM 4002 O O . SER A 1 512 ? 19.386 -0.253 -43.665 1.00 90.62 512 SER A O 1
ATOM 4004 N N . ASN A 1 513 ? 19.073 1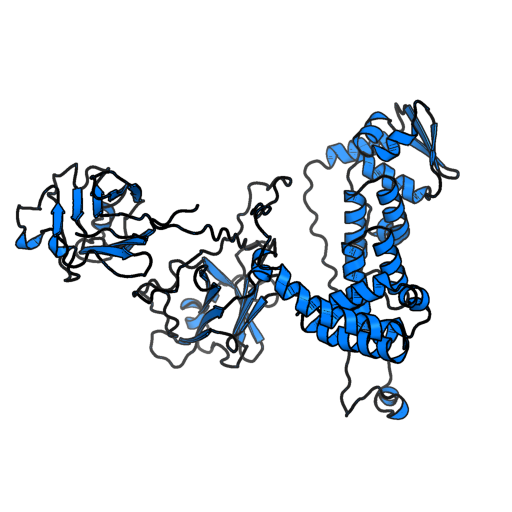.673 -44.760 1.00 92.75 513 ASN A N 1
ATOM 4005 C CA . ASN A 1 513 ? 19.870 2.466 -43.828 1.00 92.75 513 ASN A CA 1
ATOM 4006 C C . ASN A 1 513 ? 19.274 2.492 -42.418 1.00 92.75 513 ASN A C 1
ATOM 4008 O O . ASN A 1 513 ? 20.030 2.553 -41.457 1.00 92.75 513 ASN A O 1
ATOM 4012 N N . ALA A 1 514 ? 17.947 2.407 -42.297 1.00 92.88 514 ALA A N 1
ATOM 4013 C CA . ALA A 1 514 ? 17.275 2.335 -41.005 1.00 92.88 514 ALA A CA 1
ATOM 4014 C C . ALA A 1 514 ? 17.284 0.918 -40.397 1.00 92.88 514 ALA A C 1
ATOM 4016 O O . ALA A 1 514 ? 16.870 0.763 -39.258 1.00 92.88 514 ALA A O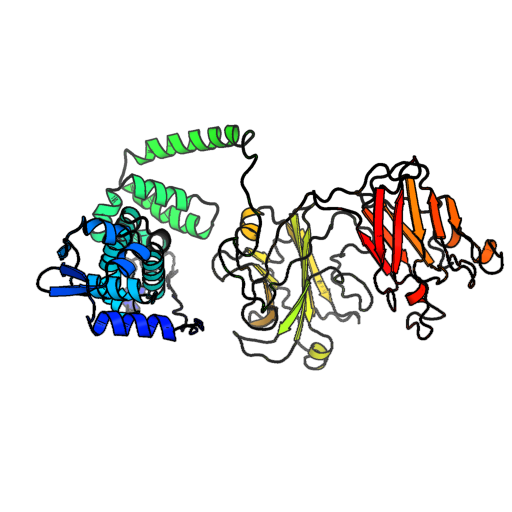 1
ATOM 4017 N N . LEU A 1 515 ? 17.763 -0.110 -41.108 1.00 91.62 515 LEU A N 1
ATOM 4018 C CA . LEU A 1 515 ? 17.711 -1.513 -40.660 1.00 91.62 515 LEU A CA 1
ATOM 4019 C C . LEU A 1 515 ? 19.093 -2.153 -40.447 1.00 91.62 515 LEU A C 1
ATOM 4021 O O . LEU A 1 515 ? 19.186 -3.364 -40.285 1.00 91.62 515 LEU A O 1
ATOM 4025 N N . GLN A 1 516 ? 20.179 -1.373 -40.504 1.00 82.19 516 GLN A N 1
ATOM 4026 C CA . GLN A 1 516 ? 21.550 -1.914 -40.558 1.00 82.19 516 GLN A CA 1
ATOM 4027 C C . GLN A 1 516 ? 22.519 -1.334 -39.521 1.00 82.19 516 GLN A C 1
ATOM 4029 O O . GLN A 1 516 ? 23.720 -1.563 -39.633 1.00 82.19 516 GLN A O 1
ATOM 4034 N N . ASN A 1 517 ? 22.028 -0.564 -38.541 1.00 73.12 517 ASN A N 1
ATOM 4035 C CA . ASN A 1 517 ? 22.821 0.069 -37.473 1.00 73.12 517 ASN A CA 1
ATOM 4036 C C . ASN A 1 517 ? 24.216 0.564 -37.930 1.00 73.12 517 ASN A C 1
ATOM 4038 O O . ASN A 1 517 ? 25.253 0.223 -37.363 1.00 73.12 517 ASN A O 1
ATOM 4042 N N . ASN A 1 518 ? 24.257 1.330 -39.024 1.00 79.44 518 ASN A N 1
ATOM 4043 C CA . ASN A 1 518 ? 25.498 1.696 -39.720 1.00 79.44 518 ASN A CA 1
ATOM 4044 C C . ASN A 1 518 ? 25.728 3.219 -39.767 1.00 79.44 518 ASN A C 1
ATOM 4046 O O . ASN A 1 518 ? 26.455 3.717 -40.630 1.00 79.44 518 ASN A O 1
ATOM 4050 N N . ASN A 1 519 ? 25.090 3.964 -38.854 1.00 79.31 519 ASN A N 1
ATOM 4051 C CA . ASN A 1 519 ? 25.082 5.434 -38.789 1.00 79.31 519 ASN A CA 1
ATOM 4052 C C . ASN A 1 519 ? 24.595 6.142 -40.071 1.00 79.31 519 ASN A C 1
ATOM 4054 O O . ASN A 1 519 ? 24.805 7.348 -40.236 1.00 79.31 519 ASN A O 1
ATOM 4058 N N . ARG A 1 520 ? 23.933 5.425 -40.985 1.00 89.44 520 ARG A N 1
ATOM 4059 C CA . ARG A 1 520 ? 23.136 6.027 -42.061 1.00 89.44 520 ARG A CA 1
ATOM 4060 C C . ARG A 1 520 ? 21.703 6.227 -41.575 1.00 89.44 520 ARG A C 1
ATOM 4062 O O . ARG A 1 520 ? 21.371 5.896 -40.446 1.00 89.44 520 ARG A O 1
ATOM 4069 N N . PHE A 1 521 ? 20.867 6.836 -42.408 1.00 92.75 521 PHE A N 1
ATOM 4070 C CA . PHE A 1 521 ? 19.465 7.070 -42.079 1.00 92.75 521 PHE A CA 1
ATOM 4071 C C . PHE A 1 521 ? 18.579 6.902 -43.308 1.00 92.75 521 PHE A C 1
ATOM 4073 O O . PHE A 1 521 ? 19.028 7.107 -44.442 1.00 92.75 521 PHE A O 1
ATOM 4080 N N . SER A 1 522 ? 17.322 6.543 -43.070 1.00 95.00 522 SER A N 1
ATOM 4081 C CA . SER A 1 522 ? 16.265 6.684 -44.067 1.00 95.00 522 SER A CA 1
ATOM 4082 C C . SER A 1 522 ? 15.701 8.103 -44.015 1.00 95.00 522 SER A C 1
ATOM 4084 O O . SER A 1 522 ? 15.740 8.770 -42.973 1.00 95.00 522 SER A O 1
ATOM 4086 N N . HIS A 1 523 ? 15.232 8.602 -45.157 1.00 95.12 523 HIS A N 1
ATOM 4087 C CA . HIS A 1 523 ? 14.635 9.932 -45.249 1.00 95.12 523 HIS A CA 1
ATOM 4088 C C . HIS A 1 523 ? 13.633 9.973 -46.403 1.00 95.12 523 HIS A C 1
ATOM 4090 O O . HIS A 1 523 ? 14.016 9.821 -47.569 1.00 95.12 523 HIS A O 1
ATOM 4096 N N . THR A 1 524 ? 12.362 10.226 -46.096 1.00 96.19 524 THR A N 1
ATOM 4097 C CA . THR A 1 524 ? 11.335 10.429 -47.126 1.00 96.19 524 THR A CA 1
ATOM 4098 C C . THR A 1 524 ? 11.468 11.802 -47.771 1.00 96.19 524 THR A C 1
ATOM 4100 O O . THR A 1 524 ? 12.167 12.674 -47.261 1.00 96.19 524 THR A O 1
ATOM 4103 N N . HIS A 1 525 ? 10.843 12.044 -48.919 1.00 94.12 525 HIS A N 1
ATOM 4104 C CA . HIS A 1 525 ? 10.931 13.363 -49.543 1.00 94.12 525 HIS A CA 1
ATOM 4105 C C . HIS A 1 525 ? 10.388 14.456 -48.604 1.00 94.12 525 HIS A C 1
ATOM 4107 O O . HIS A 1 525 ? 9.407 14.235 -47.901 1.00 94.12 525 HIS A O 1
ATOM 4113 N N . ALA A 1 526 ? 11.005 15.644 -48.599 1.00 88.88 526 ALA A N 1
ATOM 4114 C CA . ALA A 1 526 ? 10.614 16.732 -47.693 1.00 88.88 526 ALA A CA 1
ATOM 4115 C C . ALA A 1 526 ? 9.178 17.239 -47.940 1.00 88.88 526 ALA A C 1
ATOM 4117 O O . ALA A 1 526 ? 8.533 17.750 -47.032 1.00 88.88 526 ALA A O 1
ATOM 4118 N N . ASP A 1 527 ? 8.678 17.058 -49.164 1.00 89.94 527 ASP A N 1
ATOM 4119 C CA . ASP A 1 527 ? 7.307 17.403 -49.567 1.00 89.94 527 ASP A CA 1
ATOM 4120 C C . ASP A 1 527 ? 6.294 16.258 -49.365 1.00 89.94 527 ASP A C 1
ATOM 4122 O O . ASP A 1 527 ? 5.123 16.394 -49.735 1.00 89.94 527 ASP A O 1
ATOM 4126 N N . ASP A 1 528 ? 6.721 15.118 -48.814 1.00 92.25 528 ASP A N 1
ATOM 4127 C CA . ASP A 1 528 ? 5.846 13.970 -48.592 1.00 92.25 528 ASP A CA 1
ATOM 4128 C C . ASP A 1 528 ? 4.965 14.165 -47.355 1.00 92.25 528 ASP A C 1
ATOM 4130 O O . ASP A 1 528 ? 5.324 13.832 -46.227 1.00 92.25 528 ASP A O 1
ATOM 4134 N N . ARG A 1 529 ? 3.766 14.702 -47.591 1.00 88.50 529 ARG A N 1
ATOM 4135 C CA . ARG A 1 529 ? 2.781 14.990 -46.538 1.00 88.50 529 ARG A CA 1
ATOM 4136 C C . ARG A 1 529 ? 2.051 13.754 -46.009 1.00 88.50 529 ARG A C 1
ATOM 4138 O O . ARG A 1 529 ? 1.184 13.899 -45.151 1.00 88.50 529 ARG A O 1
ATOM 4145 N N . ARG A 1 530 ? 2.319 12.567 -46.557 1.00 89.69 530 ARG A N 1
ATOM 4146 C CA . ARG A 1 530 ? 1.786 11.280 -46.082 1.00 89.69 530 ARG A CA 1
ATOM 4147 C C . ARG A 1 530 ? 2.917 10.266 -46.027 1.00 89.69 530 ARG A C 1
ATOM 4149 O O . ARG A 1 530 ? 2.793 9.149 -46.528 1.00 89.69 530 ARG A O 1
ATOM 4156 N N . ALA A 1 531 ? 4.029 10.704 -45.444 1.00 96.25 531 ALA A N 1
ATOM 4157 C CA . ALA A 1 531 ? 5.214 9.891 -45.319 1.00 96.25 531 ALA A CA 1
ATOM 4158 C C . ALA A 1 531 ? 4.887 8.606 -44.545 1.00 96.25 531 ALA A C 1
ATOM 4160 O O . ALA A 1 531 ? 4.385 8.641 -43.422 1.00 96.25 531 ALA A O 1
ATOM 4161 N N . ILE A 1 532 ? 5.182 7.478 -45.181 1.00 96.69 532 ILE A N 1
ATOM 4162 C CA . ILE A 1 532 ? 5.072 6.123 -44.647 1.00 96.69 532 ILE A CA 1
ATOM 4163 C C . ILE A 1 532 ? 6.431 5.437 -44.752 1.00 96.69 532 ILE A C 1
ATOM 4165 O O . ILE A 1 532 ? 7.110 5.566 -45.778 1.00 96.69 532 ILE A O 1
ATOM 4169 N N . PHE A 1 533 ? 6.776 4.665 -43.727 1.00 97.50 533 PHE A N 1
ATOM 4170 C CA . PHE A 1 533 ? 7.866 3.696 -43.710 1.00 97.50 533 PHE A CA 1
ATOM 4171 C C . PHE A 1 533 ? 7.324 2.353 -43.207 1.00 97.50 533 PHE A C 1
ATOM 4173 O O . PHE A 1 533 ? 6.710 2.309 -42.148 1.00 97.50 533 PHE A O 1
ATOM 4180 N N . GLU A 1 534 ? 7.520 1.263 -43.944 1.00 97.50 534 GLU A N 1
ATOM 4181 C CA . GLU A 1 534 ? 6.991 -0.058 -43.592 1.00 97.50 534 GLU A CA 1
ATOM 4182 C C . GLU A 1 534 ? 8.039 -1.157 -43.772 1.00 97.50 534 GLU A C 1
ATOM 4184 O O . GLU A 1 534 ? 8.675 -1.236 -44.822 1.00 97.50 534 GLU A O 1
ATOM 4189 N N . VAL A 1 535 ? 8.190 -2.024 -42.771 1.00 97.25 535 VAL A N 1
ATOM 4190 C CA . VAL A 1 535 ? 9.095 -3.185 -42.786 1.00 97.25 535 VAL A CA 1
ATOM 4191 C C . VAL A 1 535 ? 8.285 -4.471 -42.864 1.00 97.25 535 VAL A C 1
ATOM 4193 O O . VAL A 1 535 ? 7.385 -4.669 -42.056 1.00 97.25 535 VAL A O 1
ATOM 4196 N N . ASP A 1 536 ? 8.632 -5.357 -43.795 1.00 95.81 536 ASP A N 1
ATOM 4197 C CA . ASP A 1 536 ? 8.111 -6.726 -43.886 1.00 95.81 536 ASP A CA 1
ATOM 4198 C C . ASP A 1 536 ? 9.062 -7.683 -43.156 1.00 95.81 536 ASP A C 1
ATOM 4200 O O . ASP A 1 536 ? 10.193 -7.912 -43.606 1.00 95.81 536 ASP A O 1
ATOM 4204 N N . LEU A 1 537 ? 8.592 -8.251 -42.043 1.00 95.25 537 LEU A N 1
ATOM 4205 C CA . LEU A 1 537 ? 9.371 -9.122 -41.159 1.00 95.25 537 LEU A CA 1
ATOM 4206 C C . LEU A 1 537 ? 9.603 -10.525 -41.754 1.00 95.25 537 LEU A C 1
ATOM 4208 O O . LEU A 1 537 ? 10.454 -11.267 -41.258 1.00 95.25 537 LEU A O 1
ATOM 4212 N N . LYS A 1 538 ? 8.931 -10.874 -42.864 1.00 92.44 538 LYS A N 1
ATOM 4213 C CA . LYS A 1 538 ? 8.985 -12.164 -43.595 1.00 92.44 538 LYS A CA 1
ATOM 4214 C C . LYS A 1 538 ? 8.397 -13.379 -42.892 1.00 92.44 538 LYS A C 1
ATOM 4216 O O . LYS A 1 538 ? 8.090 -14.358 -43.575 1.00 92.44 538 LYS A O 1
ATOM 4221 N N . GLU A 1 539 ? 8.221 -13.309 -41.590 1.00 93.00 539 GLU A N 1
ATOM 4222 C CA . GLU A 1 539 ? 7.617 -14.328 -40.744 1.00 93.00 539 GLU A CA 1
ATOM 4223 C C . GLU A 1 539 ? 6.698 -13.630 -39.748 1.00 93.00 539 GLU A C 1
ATOM 4225 O O . GLU A 1 539 ? 6.695 -12.399 -39.654 1.00 93.00 539 GLU A O 1
ATOM 4230 N N . ASP A 1 540 ? 5.915 -14.433 -39.045 1.00 93.69 540 ASP A N 1
ATOM 4231 C CA . ASP A 1 540 ? 4.953 -13.944 -38.078 1.00 93.69 540 ASP A CA 1
ATOM 4232 C C . ASP A 1 540 ? 5.593 -13.978 -36.696 1.00 93.69 540 ASP A C 1
ATOM 4234 O O . ASP A 1 540 ? 6.086 -15.020 -36.254 1.00 93.69 540 ASP A O 1
ATOM 4238 N N . TYR A 1 541 ? 5.589 -12.835 -36.023 1.00 90.88 541 TYR A N 1
ATOM 4239 C CA . TYR A 1 541 ? 6.216 -12.686 -34.718 1.00 90.88 541 TYR A CA 1
ATOM 4240 C C . TYR A 1 541 ? 5.210 -12.229 -33.666 1.00 90.88 541 TYR A C 1
ATOM 4242 O O . TYR A 1 541 ? 4.204 -11.578 -33.958 1.00 90.88 541 TYR A O 1
ATOM 4250 N N . GLU A 1 542 ? 5.517 -12.576 -32.423 1.00 90.00 542 GLU A N 1
ATOM 4251 C CA . GLU A 1 542 ? 4.968 -11.913 -31.251 1.00 90.00 542 GLU A CA 1
ATOM 4252 C C . GLU A 1 542 ? 5.854 -10.704 -30.938 1.00 90.00 542 GLU A C 1
ATOM 4254 O O . GLU A 1 542 ? 7.035 -10.875 -30.631 1.00 90.00 542 GLU A O 1
ATOM 4259 N N . ILE A 1 543 ? 5.312 -9.492 -31.082 1.00 84.62 543 ILE A N 1
ATOM 4260 C CA . ILE A 1 543 ? 6.083 -8.242 -31.013 1.00 84.62 543 ILE A CA 1
ATOM 4261 C C . ILE A 1 543 ? 5.828 -7.528 -29.699 1.00 84.62 543 ILE A C 1
ATOM 4263 O O . ILE A 1 543 ? 4.681 -7.228 -29.374 1.00 84.62 543 ILE A O 1
ATOM 4267 N N . ARG A 1 544 ? 6.914 -7.195 -28.998 1.00 81.50 544 ARG A N 1
ATOM 4268 C CA . ARG A 1 544 ? 6.864 -6.460 -27.738 1.00 81.50 544 ARG A CA 1
ATOM 4269 C C . ARG A 1 544 ? 7.278 -5.008 -27.907 1.00 81.50 544 ARG A C 1
ATOM 4271 O O . ARG A 1 544 ? 6.465 -4.123 -27.679 1.00 81.50 544 ARG A O 1
ATOM 4278 N N . TYR A 1 545 ? 8.498 -4.757 -28.379 1.00 80.06 545 TYR A N 1
ATOM 4279 C CA . TYR A 1 545 ? 9.023 -3.395 -28.493 1.00 80.06 545 TYR A CA 1
ATOM 4280 C C . TYR A 1 545 ? 9.285 -2.985 -29.938 1.00 80.06 545 TYR A C 1
ATOM 4282 O O . TYR A 1 545 ? 9.788 -3.761 -30.753 1.00 80.06 545 TYR A O 1
ATOM 4290 N N . VAL A 1 546 ? 9.020 -1.714 -30.232 1.00 87.75 546 VAL A N 1
ATOM 4291 C CA . VAL A 1 546 ? 9.521 -1.032 -31.427 1.00 87.75 546 VAL A CA 1
ATOM 4292 C C . VAL A 1 546 ? 10.360 0.159 -30.986 1.00 87.75 546 VAL A C 1
ATOM 4294 O O . VAL A 1 546 ? 9.853 1.097 -30.367 1.00 87.75 546 VAL A O 1
ATOM 4297 N N . VAL A 1 547 ? 11.646 0.123 -31.327 1.00 87.75 547 VAL A N 1
ATOM 4298 C CA . VAL A 1 547 ? 12.629 1.149 -30.976 1.00 87.75 547 VAL A CA 1
ATOM 4299 C C . VAL A 1 547 ? 13.041 1.904 -32.231 1.00 87.75 547 VAL A C 1
ATOM 4301 O O . VAL A 1 547 ? 13.531 1.319 -33.198 1.00 87.75 547 VAL A O 1
ATOM 4304 N N . ILE A 1 548 ? 12.873 3.223 -32.213 1.00 92.75 548 ILE A N 1
ATOM 4305 C CA . ILE A 1 548 ? 13.304 4.117 -33.285 1.00 92.75 548 ILE A CA 1
ATOM 4306 C C . ILE A 1 548 ? 14.445 4.986 -32.770 1.00 92.75 548 ILE A C 1
ATOM 4308 O O . ILE A 1 548 ? 14.267 5.789 -31.855 1.00 92.75 548 ILE A O 1
ATOM 4312 N N . LYS A 1 549 ? 15.608 4.890 -33.413 1.00 91.38 549 LYS A N 1
ATOM 4313 C CA . LYS A 1 549 ? 16.683 5.865 -33.231 1.00 91.38 549 LYS A CA 1
ATOM 4314 C C . LYS A 1 549 ? 16.390 7.071 -34.110 1.00 91.38 549 LYS A C 1
ATOM 4316 O O . LYS A 1 549 ? 16.576 7.046 -35.332 1.00 91.38 549 LYS A O 1
ATOM 4321 N N . ASN A 1 550 ? 15.891 8.115 -33.477 1.00 91.38 550 ASN A N 1
ATOM 4322 C CA . ASN A 1 550 ? 15.459 9.353 -34.091 1.00 91.38 550 ASN A CA 1
ATOM 4323 C C . ASN A 1 550 ? 16.639 10.138 -34.683 1.00 91.38 550 ASN A C 1
ATOM 4325 O O . ASN A 1 550 ? 17.784 9.994 -34.253 1.00 91.38 550 ASN A O 1
ATOM 4329 N N . ARG A 1 551 ? 16.381 10.976 -35.690 1.00 92.00 551 ARG A N 1
ATOM 4330 C CA . ARG A 1 551 ? 17.438 11.666 -36.439 1.00 92.00 551 ARG A CA 1
ATOM 4331 C C . ARG A 1 551 ? 17.566 13.134 -36.044 1.00 92.00 551 ARG A C 1
ATOM 4333 O O . ARG A 1 551 ? 16.730 13.955 -36.403 1.00 92.00 551 ARG A O 1
ATOM 4340 N N . TYR A 1 552 ? 18.695 13.495 -35.443 1.00 91.50 552 TYR A N 1
ATOM 4341 C CA . TYR A 1 552 ? 19.081 14.894 -35.250 1.00 91.50 552 TYR A CA 1
ATOM 4342 C C . TYR A 1 552 ? 19.732 15.507 -36.502 1.00 91.50 552 TYR A C 1
ATOM 4344 O O . TYR A 1 552 ? 20.269 14.808 -37.372 1.00 91.50 552 TYR A O 1
ATOM 4352 N N . CYS A 1 553 ? 19.755 16.839 -36.577 1.00 86.00 553 CYS A N 1
ATOM 4353 C CA . CYS A 1 553 ? 20.445 17.567 -37.643 1.00 86.00 553 CYS A CA 1
ATOM 4354 C C . CYS A 1 553 ? 21.813 18.086 -37.194 1.00 86.00 553 CYS A C 1
ATOM 4356 O O . CYS A 1 553 ? 21.947 19.170 -36.634 1.00 86.00 553 CYS A O 1
ATOM 4358 N N . GLY A 1 554 ? 22.857 17.313 -37.499 1.00 82.38 554 GLY A N 1
ATOM 4359 C CA . GLY A 1 554 ? 24.256 17.697 -37.290 1.00 82.38 554 GLY A CA 1
ATOM 4360 C C . GLY A 1 554 ? 24.804 17.324 -35.913 1.00 82.38 554 GLY A C 1
ATOM 4361 O O . GLY A 1 554 ? 25.823 16.641 -35.855 1.00 82.38 554 GLY A O 1
ATOM 4362 N N . ASN A 1 555 ? 24.131 17.711 -34.826 1.00 83.06 555 ASN A N 1
ATOM 4363 C CA . ASN A 1 555 ? 24.484 17.291 -33.465 1.00 83.06 555 ASN A CA 1
ATOM 4364 C C . ASN A 1 555 ? 23.246 16.940 -32.629 1.00 83.06 555 ASN A C 1
ATOM 4366 O O . ASN A 1 555 ? 22.129 17.312 -32.978 1.00 83.06 555 ASN A O 1
ATOM 4370 N N . SER A 1 556 ? 23.473 16.244 -31.518 1.00 76.44 556 SER A N 1
ATOM 4371 C CA . SER A 1 556 ? 22.429 15.760 -30.612 1.00 76.44 556 SER A CA 1
ATOM 4372 C C . SER A 1 556 ? 21.714 16.854 -29.814 1.00 76.44 556 SER A C 1
ATOM 4374 O O . SER A 1 556 ? 20.645 16.584 -29.285 1.00 76.44 556 SER A O 1
ATOM 4376 N N . SER A 1 557 ? 22.245 18.082 -29.747 1.00 78.56 557 SER A N 1
ATOM 4377 C CA . SER A 1 557 ? 21.548 19.229 -29.138 1.00 78.56 557 SER A CA 1
ATOM 4378 C C . SER A 1 557 ? 20.396 19.752 -30.006 1.00 78.56 557 SER A C 1
ATOM 4380 O O . SER A 1 557 ? 19.604 20.559 -29.535 1.00 78.56 557 SER A O 1
ATOM 4382 N N . ASP A 1 558 ? 20.339 19.331 -31.276 1.00 83.31 558 ASP A N 1
ATOM 4383 C CA . ASP A 1 558 ? 19.215 19.463 -32.209 1.00 83.31 558 ASP A CA 1
ATOM 4384 C C . ASP A 1 558 ? 18.500 20.829 -32.248 1.00 83.31 558 ASP A C 1
ATOM 4386 O O . ASP A 1 558 ? 17.282 20.919 -32.369 1.00 83.31 558 ASP A O 1
ATOM 4390 N N . TYR A 1 559 ? 19.257 21.930 -32.259 1.00 78.12 559 TYR A N 1
ATOM 4391 C CA . TYR A 1 559 ? 18.698 23.289 -32.385 1.00 78.12 559 TYR A CA 1
ATOM 4392 C C . TYR A 1 559 ? 17.783 23.494 -33.610 1.00 78.12 559 TYR A C 1
ATOM 4394 O O . TYR A 1 559 ? 16.997 24.438 -33.645 1.00 78.12 559 TYR A O 1
ATOM 4402 N N . ALA A 1 560 ? 17.904 22.638 -34.630 1.00 83.25 560 ALA A N 1
ATOM 4403 C CA . ALA A 1 560 ? 17.095 22.669 -35.845 1.00 83.25 560 ALA A CA 1
ATOM 4404 C C . ALA A 1 560 ? 15.776 21.868 -35.744 1.00 83.25 560 ALA A C 1
ATOM 4406 O O . ALA A 1 560 ? 15.004 21.872 -36.705 1.00 83.25 560 ALA A O 1
ATOM 4407 N N . GLY A 1 561 ? 15.517 21.184 -34.623 1.00 87.00 561 GLY A N 1
ATOM 4408 C CA . GLY A 1 561 ? 14.279 20.443 -34.360 1.00 87.00 561 GLY A CA 1
ATOM 4409 C C . GLY A 1 561 ? 14.063 19.230 -35.270 1.00 87.00 561 GLY A C 1
ATOM 4410 O O . GLY A 1 561 ? 12.931 18.930 -35.650 1.00 87.00 561 GLY A O 1
ATOM 4411 N N . CYS A 1 562 ? 15.126 18.544 -35.684 1.00 90.19 562 CYS A N 1
ATOM 4412 C CA . CYS A 1 562 ? 15.023 17.369 -36.546 1.00 90.19 562 CYS A CA 1
ATOM 4413 C C . CYS A 1 562 ? 14.542 16.108 -35.822 1.00 90.19 562 CYS A C 1
ATOM 4415 O O . CYS A 1 562 ? 13.957 15.239 -36.472 1.00 90.19 562 CYS A O 1
ATOM 4417 N N . LEU A 1 563 ? 14.688 16.057 -34.500 1.00 90.12 563 LEU A N 1
ATOM 4418 C CA . LEU A 1 563 ? 14.110 15.033 -33.633 1.00 90.12 563 LEU A CA 1
ATOM 4419 C C . LEU A 1 563 ? 12.578 15.167 -33.539 1.00 90.12 563 LEU A C 1
ATOM 4421 O O . LEU A 1 563 ? 11.874 14.204 -33.262 1.00 90.12 563 LEU A O 1
ATOM 4425 N N . CYS A 1 564 ? 12.010 16.327 -33.857 1.00 91.38 564 CYS A N 1
ATOM 4426 C CA . CYS A 1 564 ? 10.561 16.541 -33.803 1.00 91.38 564 CYS A CA 1
ATOM 4427 C C . CYS A 1 564 ? 9.783 15.910 -34.976 1.00 91.38 564 CYS A C 1
ATOM 4429 O O . CYS A 1 564 ? 8.559 15.998 -35.027 1.00 91.38 564 CYS A O 1
ATOM 4431 N N . ARG A 1 565 ? 10.460 15.331 -35.980 1.00 91.75 565 ARG A N 1
ATOM 4432 C CA . ARG A 1 565 ? 9.807 14.906 -37.237 1.00 91.75 565 ARG A CA 1
ATOM 4433 C C . ARG A 1 565 ? 8.904 13.682 -37.092 1.00 91.75 565 ARG A C 1
ATOM 4435 O O . ARG A 1 565 ? 8.041 13.471 -37.936 1.00 91.75 565 ARG A O 1
ATOM 4442 N N . LEU A 1 566 ? 9.086 12.901 -36.031 1.00 93.88 566 LEU A N 1
ATOM 4443 C CA . LEU A 1 566 ? 8.238 11.756 -35.702 1.00 93.88 566 LEU A CA 1
ATOM 4444 C C . LEU A 1 566 ? 7.115 12.110 -34.715 1.00 93.88 566 LEU A C 1
ATOM 4446 O O . LEU A 1 566 ? 6.282 11.249 -34.428 1.00 93.88 566 LEU A O 1
ATOM 4450 N N . SER A 1 567 ? 7.041 13.357 -34.228 1.00 91.94 567 SER A N 1
ATOM 4451 C CA . SER A 1 567 ? 6.014 13.768 -33.271 1.00 91.94 567 SER A CA 1
ATOM 4452 C C . SER A 1 567 ? 4.620 13.492 -33.842 1.00 91.94 567 SER A C 1
ATOM 4454 O O . SER A 1 567 ? 4.289 13.922 -34.952 1.00 91.94 567 SER A O 1
ATOM 4456 N N . ARG A 1 568 ? 3.787 12.786 -33.069 1.00 89.62 568 ARG A N 1
ATOM 4457 C CA . ARG A 1 568 ? 2.429 12.337 -33.442 1.00 89.62 568 ARG A CA 1
ATOM 4458 C C . ARG A 1 568 ? 2.329 11.311 -34.572 1.00 89.62 568 ARG A C 1
ATOM 4460 O O . ARG A 1 568 ? 1.202 10.992 -34.963 1.00 89.62 568 ARG A O 1
ATOM 4467 N N . ALA A 1 569 ? 3.432 10.778 -35.098 1.00 94.00 569 ALA A N 1
ATOM 4468 C CA . ALA A 1 569 ? 3.365 9.669 -36.052 1.00 94.00 569 ALA A CA 1
ATOM 4469 C C . ALA A 1 569 ? 2.691 8.440 -35.417 1.00 94.00 569 ALA A C 1
ATOM 4471 O O . ALA A 1 569 ? 2.670 8.291 -34.198 1.00 94.00 569 ALA A O 1
ATOM 4472 N N . VAL A 1 570 ? 2.111 7.568 -36.235 1.00 95.25 570 VAL A N 1
ATOM 4473 C CA . VAL A 1 570 ? 1.449 6.343 -35.775 1.00 95.25 570 VAL A CA 1
ATOM 4474 C C . VAL A 1 570 ? 2.292 5.144 -36.171 1.00 95.25 570 VAL A C 1
ATOM 4476 O O . VAL A 1 570 ? 2.628 4.987 -37.344 1.00 95.25 570 VAL A O 1
ATOM 4479 N N . ILE A 1 571 ? 2.607 4.290 -35.200 1.00 96.25 571 ILE A N 1
ATOM 4480 C CA . ILE A 1 571 ? 3.225 2.984 -35.418 1.00 96.25 571 ILE A CA 1
ATOM 4481 C C . ILE A 1 571 ? 2.117 1.934 -35.382 1.00 96.25 571 ILE A C 1
ATOM 4483 O O . ILE A 1 571 ? 1.381 1.851 -34.403 1.00 96.25 571 ILE A O 1
ATOM 4487 N N . SER A 1 572 ? 1.986 1.140 -36.439 1.00 96.88 572 SER A N 1
ATOM 4488 C CA . SER A 1 572 ? 0.985 0.079 -36.576 1.00 96.88 572 SER A CA 1
ATOM 4489 C C . SER A 1 572 ? 1.655 -1.281 -36.733 1.00 96.88 572 SER A C 1
ATOM 4491 O O . SER A 1 572 ? 2.552 -1.429 -37.566 1.00 96.88 572 SER A O 1
ATOM 4493 N N . LEU A 1 573 ? 1.180 -2.268 -35.972 1.00 96.94 573 LEU A N 1
ATOM 4494 C CA . LEU A 1 573 ? 1.498 -3.682 -36.160 1.00 96.94 573 LEU A CA 1
ATOM 4495 C C . LEU A 1 573 ? 0.438 -4.301 -37.066 1.00 96.94 573 LEU A C 1
ATOM 4497 O O . LEU A 1 573 ? -0.761 -4.141 -36.821 1.00 96.94 573 LEU A O 1
ATOM 4501 N N . ILE A 1 574 ? 0.872 -4.978 -38.120 1.00 95.69 574 ILE A N 1
ATOM 4502 C CA . ILE A 1 574 ? 0.008 -5.448 -39.203 1.00 95.69 574 ILE A CA 1
ATOM 4503 C C . ILE A 1 574 ? 0.206 -6.954 -39.379 1.00 95.69 574 ILE A C 1
ATOM 4505 O O . ILE A 1 574 ? 1.343 -7.427 -39.369 1.00 95.69 574 ILE A O 1
ATOM 4509 N N . ASP A 1 575 ? -0.885 -7.703 -39.533 1.00 95.44 575 ASP A N 1
ATOM 4510 C CA . ASP A 1 575 ? -0.859 -9.154 -39.757 1.00 95.44 575 ASP A CA 1
ATOM 4511 C C . ASP A 1 575 ? -0.583 -9.538 -41.225 1.00 95.44 575 ASP A C 1
ATOM 4513 O O . ASP A 1 575 ? -0.456 -8.689 -42.112 1.00 95.44 575 ASP A O 1
ATOM 4517 N N . GLU A 1 576 ? -0.505 -10.841 -41.512 1.00 94.50 576 GLU A N 1
ATOM 4518 C CA . GLU A 1 576 ? -0.275 -11.353 -42.872 1.00 94.50 576 GLU A CA 1
ATOM 4519 C C . GLU A 1 576 ? -1.364 -10.968 -43.889 1.00 94.50 576 GLU A C 1
ATOM 4521 O O . GLU A 1 576 ? -1.110 -10.949 -45.097 1.00 94.50 576 GLU A O 1
ATOM 4526 N N . THR A 1 577 ? -2.567 -10.625 -43.419 1.00 93.88 577 THR A N 1
ATOM 4527 C CA . THR A 1 577 ? -3.692 -10.209 -44.268 1.00 93.88 577 THR A CA 1
ATOM 4528 C C . THR A 1 577 ? -3.620 -8.730 -44.647 1.00 93.88 577 THR A C 1
ATOM 4530 O O . THR A 1 577 ? -4.366 -8.279 -45.520 1.00 93.88 577 THR A O 1
ATOM 4533 N N . GLY A 1 578 ? -2.710 -7.974 -44.024 1.00 91.06 578 GLY A N 1
ATOM 4534 C CA . GLY A 1 578 ? -2.604 -6.526 -44.163 1.00 91.06 578 GLY A CA 1
ATOM 4535 C C . GLY A 1 578 ? -3.528 -5.753 -43.218 1.00 91.06 578 GLY A C 1
ATOM 4536 O O . GLY A 1 578 ? -3.699 -4.544 -43.400 1.00 91.06 578 GLY A O 1
ATOM 4537 N N . SER A 1 579 ? -4.126 -6.420 -42.227 1.00 94.06 579 SER A N 1
ATOM 4538 C CA . SER A 1 579 ? -4.995 -5.794 -41.230 1.00 94.06 579 SER A CA 1
ATOM 4539 C C . SER A 1 579 ? -4.167 -5.253 -40.067 1.00 94.06 579 SER A C 1
ATOM 4541 O O . SER A 1 579 ? -3.238 -5.902 -39.593 1.00 94.06 579 SER A O 1
ATOM 4543 N N . VAL A 1 580 ? -4.501 -4.051 -39.590 1.00 95.19 580 VAL A N 1
ATOM 4544 C CA . VAL A 1 580 ? -3.857 -3.469 -38.404 1.00 95.19 580 VAL A CA 1
ATOM 4545 C C . VAL A 1 580 ? -4.346 -4.221 -37.167 1.00 95.19 580 VAL A C 1
ATOM 4547 O O . VAL A 1 580 ? -5.521 -4.130 -36.816 1.00 95.19 580 VAL A O 1
ATOM 4550 N N . VAL A 1 581 ? -3.439 -4.939 -36.506 1.00 91.62 581 VAL A N 1
ATOM 4551 C CA . VAL A 1 581 ? -3.698 -5.652 -35.246 1.00 91.62 581 VAL A CA 1
ATOM 4552 C C . VAL A 1 581 ? -3.784 -4.657 -34.094 1.00 91.62 581 VAL A C 1
ATOM 4554 O O . VAL A 1 581 ? -4.686 -4.719 -33.262 1.00 91.62 581 VAL A O 1
ATOM 4557 N N . THR A 1 582 ? -2.848 -3.710 -34.051 1.00 92.19 582 THR A N 1
ATOM 4558 C CA . THR A 1 582 ? -2.803 -2.653 -33.039 1.00 92.19 582 THR A CA 1
ATOM 4559 C C . THR A 1 582 ? -1.945 -1.483 -33.516 1.00 92.19 582 THR A C 1
ATOM 4561 O O . THR A 1 582 ? -1.140 -1.624 -34.437 1.00 92.19 582 THR A O 1
ATOM 4564 N N . SER A 1 583 ? -2.105 -0.321 -32.886 1.00 88.81 583 SER A N 1
ATOM 4565 C CA . SER A 1 583 ? -1.330 0.876 -33.194 1.00 88.81 583 SER A CA 1
ATOM 4566 C C . SER A 1 583 ? -1.084 1.741 -31.962 1.00 88.81 583 SER A C 1
ATOM 4568 O O . SER A 1 583 ? -1.935 1.801 -31.071 1.00 88.81 583 SER A O 1
ATOM 4570 N N . ILE A 1 584 ? 0.030 2.468 -31.967 1.00 84.06 584 ILE A N 1
ATOM 4571 C CA . ILE A 1 584 ? 0.392 3.492 -30.982 1.00 84.06 584 ILE A CA 1
ATOM 4572 C C . ILE A 1 584 ? 0.609 4.811 -31.717 1.00 84.06 584 ILE A C 1
ATOM 4574 O O . ILE A 1 584 ? 1.262 4.850 -32.760 1.00 84.06 584 ILE A O 1
ATOM 4578 N N . GLN A 1 585 ? 0.062 5.897 -31.171 1.00 91.12 585 GLN A N 1
ATOM 4579 C CA . GLN A 1 585 ? 0.379 7.246 -31.622 1.00 91.12 585 GLN A CA 1
ATOM 4580 C C . GLN A 1 585 ? 1.512 7.810 -30.766 1.00 91.12 585 GLN A C 1
ATOM 4582 O O . GLN A 1 585 ? 1.398 7.863 -29.544 1.00 91.12 585 GLN A O 1
ATOM 4587 N N . LEU A 1 586 ? 2.587 8.250 -31.414 1.00 84.06 586 LEU A N 1
ATOM 4588 C CA . LEU A 1 586 ? 3.729 8.862 -30.749 1.00 84.06 586 LEU A CA 1
ATOM 4589 C C . LEU A 1 586 ? 3.344 10.195 -30.101 1.00 84.06 586 LEU A C 1
ATOM 4591 O O . LEU A 1 586 ? 2.495 10.936 -30.598 1.00 84.06 586 LEU A O 1
ATOM 4595 N N . GLY A 1 587 ? 4.003 10.515 -28.991 1.00 84.12 587 GLY A N 1
ATOM 4596 C CA . GLY A 1 587 ? 3.896 11.814 -28.335 1.00 84.12 587 GLY A CA 1
ATOM 4597 C C . GLY A 1 587 ? 4.697 12.902 -29.054 1.00 84.12 587 GLY A C 1
ATOM 4598 O O . GLY A 1 587 ? 4.858 12.893 -30.278 1.00 84.12 587 GLY A O 1
ATOM 4599 N N . ASP A 1 588 ? 5.202 13.859 -28.279 1.00 87.62 588 ASP A N 1
ATOM 4600 C CA . ASP A 1 588 ? 6.220 14.785 -28.768 1.00 87.62 588 ASP A CA 1
ATOM 4601 C C . ASP A 1 588 ? 7.600 14.119 -28.714 1.00 87.62 588 ASP A C 1
ATOM 4603 O O . ASP A 1 588 ? 8.073 13.765 -27.639 1.00 87.62 588 ASP A O 1
ATOM 4607 N N . THR A 1 589 ? 8.232 13.946 -29.874 1.00 89.25 589 THR A N 1
ATOM 4608 C CA . THR A 1 589 ? 9.544 13.303 -30.010 1.00 89.25 589 THR A CA 1
ATOM 4609 C C . THR A 1 589 ? 10.695 14.311 -30.050 1.00 89.25 589 THR A C 1
ATOM 4611 O O . THR A 1 589 ? 11.850 13.927 -30.253 1.00 89.25 589 THR A O 1
ATOM 4614 N N . CYS A 1 590 ? 10.421 15.612 -29.898 1.00 84.88 590 CYS A N 1
ATOM 4615 C CA . CYS A 1 590 ? 11.461 16.636 -29.835 1.00 84.88 590 CYS A CA 1
ATOM 4616 C C . CYS A 1 590 ? 12.487 16.325 -28.732 1.00 84.88 590 CYS A C 1
ATOM 4618 O O . CYS A 1 590 ? 12.122 15.983 -27.612 1.00 84.88 590 CYS A O 1
ATOM 4620 N N . ASN A 1 591 ? 13.780 16.481 -29.039 1.00 83.50 591 ASN A N 1
ATOM 4621 C CA . ASN A 1 591 ? 14.902 16.181 -28.134 1.00 83.50 591 ASN A CA 1
ATOM 4622 C C . ASN A 1 591 ? 15.012 14.712 -27.670 1.00 83.50 591 ASN A C 1
ATOM 4624 O O . ASN A 1 591 ? 15.852 14.411 -26.826 1.00 83.50 591 ASN A O 1
ATOM 4628 N N . GLN A 1 592 ? 14.234 13.787 -28.241 1.00 83.31 592 GLN A N 1
ATOM 4629 C CA . GLN A 1 592 ? 14.311 12.359 -27.927 1.00 83.31 592 GLN A CA 1
ATOM 4630 C C . GLN A 1 592 ? 15.118 11.628 -28.998 1.00 83.31 592 GLN A C 1
ATOM 4632 O O . GLN A 1 592 ? 14.657 11.476 -30.131 1.00 83.31 592 GLN A O 1
ATOM 4637 N N . LEU A 1 593 ? 16.331 11.183 -28.654 1.00 85.19 593 LEU A N 1
ATOM 4638 C CA . LEU A 1 593 ? 17.190 10.430 -29.575 1.00 85.19 593 LEU A CA 1
ATOM 4639 C C . LEU A 1 593 ? 16.702 8.993 -29.786 1.00 85.19 593 LEU A C 1
ATOM 4641 O O . LEU A 1 593 ? 16.783 8.485 -30.901 1.00 85.19 593 LEU A O 1
ATOM 4645 N N . ASN A 1 594 ? 16.194 8.357 -28.736 1.00 82.69 594 ASN A N 1
ATOM 4646 C CA . ASN A 1 594 ? 15.633 7.013 -28.777 1.00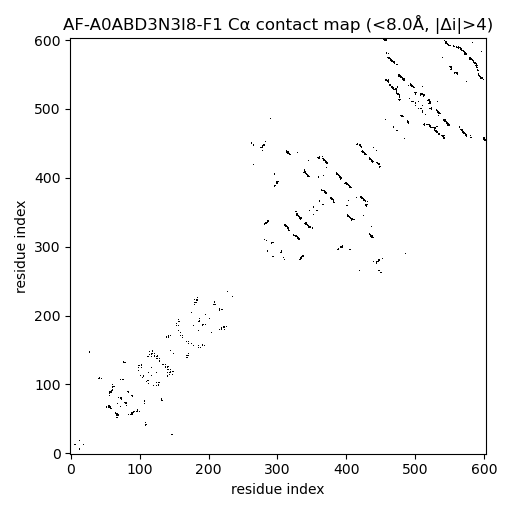 82.69 594 ASN A CA 1
ATOM 4647 C C . ASN A 1 594 ? 14.144 7.110 -28.441 1.00 82.69 594 ASN A C 1
ATOM 4649 O O . ASN A 1 594 ? 13.774 7.741 -27.454 1.00 82.69 594 ASN A O 1
ATOM 4653 N N . ILE A 1 595 ? 13.301 6.525 -29.288 1.00 82.44 595 ILE A N 1
ATOM 4654 C CA . ILE A 1 595 ? 11.852 6.460 -29.100 1.00 82.44 595 ILE A CA 1
ATOM 4655 C C . ILE A 1 595 ? 11.494 4.983 -28.981 1.00 82.44 595 ILE A C 1
ATOM 4657 O O . ILE A 1 595 ? 11.526 4.252 -29.971 1.00 82.44 595 ILE A O 1
ATOM 4661 N N . GLU A 1 596 ? 11.165 4.547 -27.777 1.00 82.44 596 GLU A N 1
ATOM 4662 C CA . GLU A 1 596 ? 10.787 3.169 -27.475 1.00 82.44 596 GLU A CA 1
ATOM 4663 C C . GLU A 1 596 ? 9.277 3.077 -27.263 1.00 82.44 596 GLU A C 1
ATOM 4665 O O . GLU A 1 596 ? 8.681 3.926 -26.602 1.00 82.44 596 GLU A O 1
ATOM 4670 N N . ASN A 1 597 ? 8.649 2.066 -27.864 1.00 76.94 597 ASN A N 1
ATOM 4671 C CA . ASN A 1 597 ? 7.213 1.835 -27.759 1.00 76.94 597 ASN A CA 1
ATOM 4672 C C . ASN A 1 597 ? 6.953 0.373 -27.410 1.00 76.94 597 ASN A C 1
ATOM 4674 O O . ASN A 1 597 ? 7.302 -0.510 -28.197 1.00 76.94 597 ASN A O 1
ATOM 4678 N N . ASP A 1 598 ? 6.322 0.145 -26.259 1.00 80.25 598 ASP A N 1
ATOM 4679 C CA . ASP A 1 598 ? 5.846 -1.167 -25.822 1.00 80.25 598 ASP A CA 1
ATOM 4680 C C . ASP A 1 598 ? 4.427 -1.410 -26.352 1.00 80.25 598 ASP A C 1
ATOM 4682 O O . ASP A 1 598 ? 3.523 -0.594 -26.166 1.00 80.25 598 ASP A O 1
ATOM 4686 N N . PHE A 1 599 ? 4.249 -2.521 -27.056 1.00 75.25 599 PHE A N 1
ATOM 4687 C CA . PHE A 1 599 ? 2.986 -2.951 -27.641 1.00 75.25 599 PHE A CA 1
ATOM 4688 C C . PHE A 1 599 ? 2.251 -3.986 -26.798 1.00 75.25 599 PHE A C 1
ATOM 4690 O O . PHE A 1 599 ? 1.121 -4.343 -27.154 1.00 75.25 599 PHE A O 1
ATOM 4697 N N . ALA A 1 600 ? 2.857 -4.463 -25.712 1.00 68.38 600 ALA A N 1
ATOM 4698 C CA . ALA A 1 600 ? 2.204 -5.385 -24.811 1.00 68.38 600 ALA A CA 1
ATOM 4699 C C . ALA A 1 600 ? 0.994 -4.709 -24.151 1.00 68.38 600 ALA A C 1
ATOM 4701 O O . ALA A 1 600 ? 1.012 -3.523 -23.812 1.00 68.38 600 ALA A O 1
ATOM 4702 N N . ARG A 1 601 ? -0.105 -5.454 -24.024 1.00 57.69 601 ARG A N 1
ATOM 4703 C CA . ARG A 1 601 ? -1.353 -4.947 -23.452 1.00 57.69 601 ARG A CA 1
ATOM 4704 C C . ARG A 1 601 ? -1.833 -5.828 -22.319 1.00 57.69 601 ARG A C 1
ATOM 4706 O O . ARG A 1 601 ? -1.709 -7.050 -22.369 1.00 57.69 601 ARG A O 1
ATOM 4713 N N . ALA A 1 602 ? -2.427 -5.155 -21.347 1.00 41.78 602 ALA A N 1
ATOM 4714 C CA . ALA A 1 602 ? -3.258 -5.726 -20.312 1.00 41.78 602 ALA A CA 1
ATOM 4715 C C . ALA A 1 602 ? -4.321 -6.685 -20.873 1.00 41.78 602 ALA A C 1
ATOM 4717 O O . ALA A 1 602 ? -4.944 -6.355 -21.889 1.00 41.78 602 ALA A O 1
ATOM 4718 N N . ILE A 1 603 ? -4.537 -7.835 -20.221 1.00 46.50 603 ILE A N 1
ATOM 4719 C CA . ILE A 1 603 ? -5.700 -8.710 -20.472 1.00 46.50 603 ILE A CA 1
ATOM 4720 C C . ILE A 1 603 ? -6.870 -8.292 -19.592 1.00 46.50 603 ILE A C 1
ATOM 4722 O O . ILE A 1 603 ? -6.661 -8.235 -18.360 1.00 46.50 603 ILE A O 1
#

Organism: NCBI:txid382360

InterPro domains:
  IPR000210 BTB/POZ domain [PF00651] (48-147)
  IPR000210 BTB/POZ domain [PS50097] (56-117)
  IPR000210 BTB/POZ domain [SM00225] (56-150)
  IPR008979 Galactose-binding-like domain superfamily [SSF49785] (486-557)
  IPR011333 SKP1/BTB/POZ domain superfamily [G3DSA:3.30.710.10] (36-147)
  IPR011333 SKP1/BTB/POZ domain superfamily [SSF54695] (40-148)
  IPR045005 BTB/POZ and MATH domain-containing protein 1-6 [PTHR26379] (15-185)

Solvent-accessible surface area (backbone atoms only — not comparable to full-atom values): 33830 Å² total; per-residue (Å²): 135,86,54,71,70,60,47,68,33,71,91,69,55,56,43,56,95,84,42,75,86,80,90,79,87,83,81,85,71,76,79,80,78,83,74,85,65,91,60,61,65,59,25,53,51,37,43,51,48,47,72,68,50,64,89,48,63,30,34,42,37,24,84,94,47,75,45,56,35,47,56,71,56,37,43,70,64,28,47,60,58,37,61,63,37,83,91,45,55,60,37,80,51,75,101,53,55,56,68,53,51,46,53,52,52,50,25,56,51,36,73,54,72,80,52,70,72,52,37,77,74,37,40,72,59,45,38,53,51,22,61,75,32,67,36,59,67,60,28,52,51,48,34,52,49,46,60,63,67,56,75,69,48,82,71,48,29,43,57,46,32,57,47,20,57,78,66,71,33,64,68,42,25,53,53,29,49,53,53,40,45,77,42,31,73,61,32,68,70,38,76,58,23,50,68,49,74,70,33,65,65,61,48,50,51,55,51,54,66,21,68,48,96,47,69,68,43,32,63,35,29,50,57,44,52,57,55,49,62,74,72,48,85,68,66,53,65,56,50,55,58,48,48,64,54,45,60,64,49,49,74,68,56,75,83,74,77,89,80,89,90,80,86,87,61,91,70,58,100,84,59,86,78,69,96,71,84,80,56,55,63,60,35,78,43,77,75,84,47,87,63,94,63,41,63,72,79,76,26,65,63,54,96,86,57,69,55,58,74,78,30,39,77,30,58,16,28,35,45,73,91,86,75,46,89,50,75,38,26,45,30,34,33,32,32,19,78,88,77,35,28,42,35,38,36,37,33,55,33,71,74,43,41,71,78,37,79,82,70,50,58,41,87,55,89,59,36,44,36,39,31,40,37,58,100,72,90,38,55,69,51,32,55,86,68,36,79,42,67,26,63,16,34,46,81,86,75,52,97,49,33,45,30,37,33,34,31,28,73,47,90,56,54,68,70,59,60,66,44,80,68,20,36,61,41,38,42,39,22,42,92,86,39,70,60,31,38,25,47,61,86,73,81,86,49,30,32,40,58,72,73,76,73,43,65,60,46,43,51,61,55,31,23,32,46,35,40,35,36,71,73,38,38,28,45,56,26,31,25,48,45,34,23,30,78,81,57,47,73,54,35,62,81,45,55,53,48,53,72,44,41,34,92,73,36,54,94,70,19,23,50,60,30,17,24,57,82,68,89,36,29,22,28,29,24,82,83,31,52,66,21,34,40,37,38,43,52,88,51,69,37,42,39,23,38,44,36,33,32,39,30,52,60,94,44,87,84,29,89,81,54,41,23,36,41,55,32,46,18,34,43,32,39,17,27,85,87,71,47,74,76,48,73,49,70,42,61,82,29,57,86,36,56,67,46,76,43,78,55,50,36,73,111

Foldseek 3Di:
DDDPVCCPPVVNVCQDVNDHDDDDDDQDQDDDDPPPDPDLPQLVVLLVCQVVLPPFQAWEAEPPDIGTDHLVLCCVQQVQVSVQCVVPRYGYDPPAHPVLVVQVRSCSRRVDADDLVCLLVQLLRNLVVCLSRVVVVNNLSSLVSCLSVVVDDLQCLLVQLVSCVVSVVPSSNVSSLVVCLSCVVSSVPDPSNVVVLVDPPNLVVSLVVLPPPPPVSVVSSVVNVVVNCVPPPPPVVVVVVVVVVVVVVVVVVVPDDDDDDDDFDLDDPPDPPPPDDDAAEFAADAQQAPPQLRQDQPQEDDPPHCNQVRWDKFFKFFDDPDDGPDGFWIKTWHAYPVQQKIKMKIFTDPVNCVVVVPDAFDPDWQQWWKWKADPPLIDIDTPVQFPGKYFHDDPVPDPGGGMMITMHRDPPPVSRQVDNFMWMWTFTDDVNDTGMITTHPDDSRGNHHRPPPQVFFFDWQFFKKKKKDPQQFKDKFQAKWWAAPNGDTQQAPFDKDKPAFAVNCCVQANLNRRRHNPRGMHIGHRNRRTIMMMTGSVGIGRTFKIKTQFDADPDLVRPVQSQQRSAQIKMFGAHPVRHTPDIDTHHGRGSPRMDMDTRTDGD

Secondary structure (DSSP, 8-state):
---HHHHH-GGGT-SBTTB----------PPPP----TTHHHHHHHHHHHHHTTT--EEEEETTEEEEE-HHHHHHH-HHHHTT-TT-SEEEE-SS-HHHHHHHHHHHHH-PPPPHHHHHHHHHHHHHHHHHTT-HHHHHHHHHHHHHTT---TTTHHHHHHHHHHTT-HHHHHHHHHHHHHTHHHHTTSGGGHHHHH-HHHHHHHHHHTSSS-HHHHHHHHHHHHHHHTT-TTHHHHHHHHHHHHHHHHHHHTTS---S-----SS-TTS---SS-PPEEPPB---S--SSSS---SSB--TT--TTTTSEEEEEE--SSS---SEEEEEEEEEETTTTEEEEEEEE-HHHHHH-TT-----STTSEEEEESSTTT-EEEEGGG-SEEEEEEPTT--S-EEEEEEEEE---HHHHHS-TTB-EEEEEEETTEEEEEE--SSS---EE--------BPPPSEEEEEEE-SSSPPPEEEEEEEEETTS-B--TT-EEEES--GGG-HHHH-GGGGGTTSS--EE--TT-TT-EEEEEEEEEE-EEEEEEEE--SSSTT-TT-GGGGGTT-EEEEEETTS-EEEEEE----TT-SEEEEE--B--

Mean predicted aligned error: 21.31 Å

pLDDT: mean 73.61, std 20.56, range [26.88, 98.19]